Protein AF-A0AAU4ZEN4-F1 (afdb_monomer)

pLDDT: mean 83.73, std 13.72, range [26.27, 98.62]

Radius of gyration: 32.93 Å; Cα contacts (8 Å, |Δi|>4): 1695; chains: 1; bounding box: 65×85×87 Å

Secondary structure (DSSP, 8-state):
---S-SSHHHHHH-B-TTT--BSS-BTTTEEEEEE---SS-EEEEEEEEETTTSSHHHHHHHHH-TTS-EEEEEE--SS-GGGG---TTT---HHHHHHHHH-SEEEEEEEPPPSSTT---EEEESS-HHHHHHHHHHHHHTT--EEPPPGGGS---TTSGGG-STTS--EEEEE-HHHHHHTBGGG---HHHHT-GGGB-HHHHHHHHHHHHHHHTS--------EEEEEEE-SSS-EEEEEEE-SSGGGEEEEEEEEEETTEEEEEEEEESS-S-TTEEEEESS--BTS-EEEEEEEEETTS-EEEEEPPPB-B--TT--S---STTSS-SS----S-EEEEEEETTS-SEEEE-TTEEEEEEEEETTS--EEEEEEEGGGS-HHHHHHHHT--TTTEEEEEEETTEEEEEEEEEEEEE-SSEEEEEEE-GGGGGGG-B--S--EE--SS--TT---SB-HHHHHHHHHHHHHHS-TTS-TTTT--GGGEEE--TTPPPB-EESSSSS------SBHHHHHHHHHTTT-EEEEEBTEEEEE----TTSPPSEEEEGGGEESPPEEEE-TTS--SEEEEE---SS--SS--EEEEE-SSBTTB--EEEEE-S-TT--HHHHHHHHHHHHTT-SSPPEEEE--TT-EE-TTSS--TTT--TTSEEEEEE-SSSS-EEEEEEEEEEEEEEETTEEEEEEEEEE-----GGG-

Foldseek 3Di:
DDALAQADCRQQCDADPVPRDRPADDPAFKHKDWQADDDAAEAEEEAQPALQQFHSPLLRDVLQDPNGTYIYIHTDDPDDSVNVDHQQLRYPDPVLLVRQAAYLEYEYEGEDEDPDPLDWEKEKAKQPCLLSVLLCVLCVVLPHHYDHDDDSQRNHDLSRSRLNYPLSIYMYIYTYLNNSLLQFDPRDRHSVGRPDPVGGDPSSVSSSVSSSSSVVPQDPPDAPDWEWAWDADQPPAGFIKIAIADPPLQFFAKKWKWKAFPNDIDTQDIDGGSVNPGGDIDGPRCDQAATFIKIKMWTQTNSGDIHMYIYDTDHGAHPQGGLDPDVVPDDQLFAAFFPDKWKFKAFQLQPHTQATQPQWFKKKWKKFKLDKIKIKTKGFPVPADPVRNVSLVPQDFPRMKMWMDGSNHTFAMFTFHDWDDDPTMIMTMGIGLLVVLQVQWQPDFQWADACDADPLGRHFDFLQVSLLSSVQCSQAVDPPDDRNSNNQNVQEAEDCVPGDGDTTGQAPDPDPDTPGDRSSVVQSLCVLVFWMWMDTHSHIYTYGADAQVADALAEFEPVQKDDDKDKDLDPVLAAFKFKEKQADPVRRPQMDIDMWGDAPDPNHGDYDYHHHSHRPQDNVNRLSSRLLSRFCRPPRWIKMFADPNMAGDRRGSHYSSSLTFSHKYFYAYDPDPDTGGGIWTWRMWMWMARPVGIGITTITTHGRDGDPVRD

Mean predicted aligned error: 18.41 Å

Structure (mmCIF, N/CA/C/O backbone):
data_AF-A0AAU4ZEN4-F1
#
_entry.id   AF-A0AAU4ZEN4-F1
#
loop_
_atom_site.group_PDB
_atom_site.id
_atom_site.type_symbol
_atom_site.label_atom_id
_atom_site.label_alt_id
_atom_site.label_comp_id
_atom_site.label_asym_id
_atom_site.label_entity_id
_atom_site.label_seq_id
_atom_site.pdbx_PDB_ins_code
_atom_site.Cartn_x
_atom_site.Cartn_y
_atom_site.Cartn_z
_atom_site.occupancy
_atom_site.B_iso_or_equiv
_atom_site.auth_seq_id
_atom_site.auth_comp_id
_atom_site.auth_asym_id
_atom_site.auth_atom_id
_atom_site.pdbx_PDB_model_num
ATOM 1 N N . MET A 1 1 ? -1.879 39.601 27.786 1.00 56.34 1 MET A N 1
ATOM 2 C CA . MET A 1 1 ? -2.477 40.405 26.694 1.00 56.34 1 MET A CA 1
ATOM 3 C C . MET A 1 1 ? -3.342 39.440 25.904 1.00 56.34 1 MET A C 1
ATOM 5 O O . MET A 1 1 ? -2.967 38.280 25.870 1.00 56.34 1 MET A O 1
ATOM 9 N N . ALA A 1 2 ? -4.499 39.847 25.383 1.00 78.81 2 ALA A N 1
ATOM 10 C CA . ALA A 1 2 ? -5.237 38.959 24.485 1.00 78.81 2 ALA A CA 1
ATOM 11 C C . ALA A 1 2 ? -4.435 38.795 23.190 1.00 78.81 2 ALA A C 1
ATOM 13 O O . ALA A 1 2 ? -3.879 39.783 22.699 1.00 78.81 2 ALA A O 1
ATOM 14 N N . ASP A 1 3 ? -4.363 37.572 22.680 1.00 92.44 3 ASP A N 1
ATOM 15 C CA . ASP A 1 3 ? -3.672 37.294 21.427 1.00 92.44 3 ASP A CA 1
ATOM 16 C C . ASP A 1 3 ? -4.353 38.014 20.275 1.00 92.44 3 ASP A C 1
ATOM 18 O O . ASP A 1 3 ? -5.578 38.161 20.246 1.00 92.44 3 ASP A O 1
ATOM 22 N N . LYS A 1 4 ? -3.551 38.478 19.312 1.00 95.81 4 LYS A N 1
ATOM 23 C CA . LYS A 1 4 ? -4.100 39.076 18.091 1.00 95.81 4 LYS A CA 1
ATOM 24 C C . LYS A 1 4 ? -4.854 38.024 17.272 1.00 95.81 4 LYS A C 1
ATOM 26 O O . LYS A 1 4 ? -5.872 38.347 16.662 1.00 95.81 4 LYS A O 1
ATOM 31 N N . TYR A 1 5 ? -4.345 36.796 17.259 1.00 96.88 5 TYR A N 1
ATOM 32 C CA . TYR A 1 5 ? -4.881 35.692 16.479 1.00 96.88 5 TYR A CA 1
ATOM 33 C C . TYR A 1 5 ? -5.404 34.600 17.412 1.00 96.88 5 TYR A C 1
ATOM 35 O O . TYR A 1 5 ? -4.713 34.242 18.364 1.00 96.88 5 TYR A O 1
ATOM 43 N N . PRO A 1 6 ? -6.612 34.070 17.165 1.00 95.00 6 PRO A N 1
ATOM 44 C CA . PRO A 1 6 ? -7.177 33.010 17.988 1.00 95.00 6 PRO A CA 1
ATOM 45 C C . PRO A 1 6 ? -6.500 31.651 17.778 1.00 95.00 6 PRO A C 1
ATOM 47 O O . PRO A 1 6 ? -6.615 30.818 18.667 1.00 95.00 6 PRO A O 1
ATOM 50 N N . ASN A 1 7 ? -5.857 31.427 16.627 1.00 94.62 7 ASN A N 1
ATOM 51 C CA . ASN A 1 7 ? -5.215 30.175 16.221 1.00 94.62 7 ASN A CA 1
ATOM 52 C C . ASN A 1 7 ? -4.218 30.410 15.063 1.00 94.62 7 ASN A C 1
ATOM 54 O O . ASN A 1 7 ? -4.061 31.540 14.580 1.00 94.62 7 ASN A O 1
ATOM 58 N N . TRP A 1 8 ? -3.554 29.345 14.615 1.00 95.81 8 TRP A N 1
ATOM 59 C CA . TRP A 1 8 ? -2.568 29.342 13.536 1.00 95.81 8 TRP A CA 1
ATOM 60 C C . TRP A 1 8 ? -3.152 29.803 12.202 1.00 95.81 8 TRP A C 1
ATOM 62 O O . TRP A 1 8 ? -2.578 30.678 11.551 1.00 95.81 8 TRP A O 1
ATOM 72 N N . GLU A 1 9 ? -4.311 29.265 11.811 1.00 95.12 9 GLU A N 1
ATOM 73 C CA . GLU A 1 9 ? -4.969 29.599 10.544 1.00 95.12 9 GLU A CA 1
ATOM 74 C C . GLU A 1 9 ? -5.222 31.106 10.433 1.00 95.12 9 GLU A C 1
ATOM 76 O O . GLU A 1 9 ? -4.885 31.722 9.419 1.00 95.12 9 GLU A O 1
ATOM 81 N N . ALA A 1 10 ? -5.737 31.732 11.493 1.00 96.38 10 ALA A N 1
ATOM 82 C CA . ALA A 1 10 ? -5.977 33.168 11.522 1.00 96.38 10 ALA A CA 1
ATOM 83 C C . ALA A 1 10 ? -4.682 33.991 11.423 1.00 96.38 10 ALA A C 1
ATOM 85 O O . ALA A 1 10 ? -4.690 35.061 10.816 1.00 96.38 10 ALA A O 1
ATOM 86 N N . LEU A 1 11 ? -3.566 33.510 11.981 1.00 97.00 11 LEU A N 1
ATOM 87 C CA . LEU A 1 11 ? -2.268 34.181 11.876 1.00 97.00 11 LEU A CA 1
ATOM 88 C C . LEU A 1 11 ? -1.726 34.153 10.444 1.00 97.00 11 LEU A C 1
ATOM 90 O O . LEU A 1 11 ? -1.243 35.181 9.960 1.00 97.00 11 LEU A O 1
ATOM 94 N N . VAL A 1 12 ? -1.791 33.003 9.766 1.00 94.44 12 VAL A N 1
ATOM 95 C CA . VAL A 1 12 ? -1.174 32.823 8.437 1.00 94.44 12 VAL A CA 1
ATOM 96 C C . VAL A 1 12 ? -2.064 33.267 7.282 1.00 94.44 12 VAL A C 1
ATOM 98 O O . VAL A 1 12 ? -1.575 33.437 6.166 1.00 94.44 12 VAL A O 1
ATOM 101 N N . THR A 1 13 ? -3.357 33.479 7.533 1.00 93.06 13 THR A N 1
ATOM 102 C CA . THR A 1 13 ? -4.310 33.963 6.524 1.00 93.06 13 THR A CA 1
ATOM 103 C C . THR A 1 13 ? -4.667 35.444 6.666 1.00 93.06 13 THR A C 1
ATOM 105 O O . THR A 1 13 ? -5.343 35.970 5.781 1.00 93.06 13 THR A O 1
ATOM 108 N N . ASP A 1 14 ? -4.198 36.134 7.718 1.00 94.69 14 ASP A N 1
ATOM 109 C CA . ASP A 1 14 ? -4.434 37.570 7.923 1.00 94.69 14 ASP A CA 1
ATOM 110 C C . ASP A 1 14 ? -3.939 38.373 6.715 1.00 94.69 14 ASP A C 1
ATOM 112 O O . ASP A 1 14 ? -2.774 38.270 6.313 1.00 94.69 14 ASP A O 1
ATOM 116 N N . ARG A 1 15 ? -4.831 39.178 6.135 1.00 94.44 15 ARG A N 1
ATOM 117 C CA . ARG A 1 15 ? -4.554 40.009 4.962 1.00 94.44 15 ARG A CA 1
ATOM 118 C C . ARG A 1 15 ? -4.791 41.469 5.275 1.00 94.44 15 ARG A C 1
ATOM 120 O O . ARG A 1 15 ? -5.789 41.836 5.890 1.00 94.44 15 ARG A O 1
ATOM 127 N N . ASP A 1 16 ? -3.881 42.301 4.790 1.00 91.44 16 ASP A N 1
ATOM 128 C CA . ASP A 1 16 ? -4.040 43.741 4.846 1.00 91.44 16 ASP A CA 1
ATOM 129 C C . ASP A 1 16 ? -5.275 44.141 4.010 1.00 91.44 16 ASP A C 1
ATOM 131 O O . ASP A 1 16 ? -5.363 43.770 2.835 1.00 91.44 16 ASP A O 1
ATOM 135 N N . PRO A 1 17 ? -6.256 44.858 4.585 1.00 88.50 17 PRO A N 1
ATOM 136 C CA . PRO A 1 17 ? -7.511 45.158 3.900 1.00 88.50 17 PRO A CA 1
ATOM 137 C C . PRO A 1 17 ? -7.354 46.150 2.737 1.00 88.50 17 PRO A C 1
ATOM 139 O O . PRO A 1 17 ? -8.251 46.236 1.900 1.00 88.50 17 PRO A O 1
ATOM 142 N N . GLU A 1 18 ? -6.250 46.899 2.673 1.00 90.94 18 GLU A N 1
ATOM 143 C CA . GLU A 1 18 ? -5.979 47.870 1.610 1.00 90.94 18 GLU A CA 1
ATOM 144 C C . GLU A 1 18 ? -5.178 47.246 0.461 1.00 90.94 18 GLU A C 1
ATOM 146 O O . GLU A 1 18 ? -5.472 47.508 -0.706 1.00 90.94 18 GLU A O 1
ATOM 151 N N . THR A 1 19 ? -4.179 46.414 0.772 1.00 91.81 19 THR A N 1
ATOM 152 C CA . THR A 1 19 ? -3.273 45.828 -0.236 1.00 91.81 19 THR A CA 1
ATOM 153 C C . THR A 1 19 ? -3.628 44.392 -0.629 1.00 91.81 19 THR A C 1
ATOM 155 O O . THR A 1 19 ? -3.242 43.934 -1.703 1.00 91.81 19 THR A O 1
ATOM 158 N N . GLY A 1 20 ? -4.365 43.668 0.217 1.00 90.56 20 GLY A N 1
ATOM 159 C CA . GLY A 1 20 ? -4.678 42.247 0.048 1.00 90.56 20 GLY A CA 1
ATOM 160 C C . GLY A 1 20 ? -3.497 41.301 0.303 1.00 90.56 20 GLY A C 1
ATOM 161 O O . GLY A 1 20 ? -3.663 40.081 0.197 1.00 90.56 20 GLY A O 1
ATOM 162 N N . GLU A 1 21 ? -2.313 41.821 0.635 1.00 90.38 21 GLU A N 1
ATOM 163 C CA . GLU A 1 21 ? -1.129 41.021 0.955 1.00 90.38 21 GLU A CA 1
ATOM 164 C C . GLU A 1 21 ? -1.253 40.352 2.328 1.00 90.38 21 GLU A C 1
ATOM 166 O O . GLU A 1 21 ? -1.944 40.848 3.218 1.00 90.38 21 GLU A O 1
ATOM 171 N N . LEU A 1 22 ? -0.565 39.220 2.511 1.00 91.19 22 LEU A N 1
ATOM 172 C CA . LEU A 1 22 ? -0.478 38.568 3.817 1.00 91.19 22 LEU A CA 1
ATOM 173 C C . LEU A 1 22 ? 0.274 39.466 4.807 1.00 91.19 22 LEU A C 1
ATOM 175 O O . LEU A 1 22 ? 1.395 39.899 4.525 1.00 91.19 22 LEU A O 1
ATOM 179 N N . VAL A 1 23 ? -0.331 39.683 5.977 1.00 94.62 23 VAL A N 1
ATOM 180 C CA . VAL A 1 23 ? 0.228 40.479 7.083 1.00 94.62 23 VAL A CA 1
ATOM 181 C C . VAL A 1 23 ? 1.440 39.794 7.714 1.00 94.62 23 VAL A C 1
ATOM 183 O O . VAL A 1 23 ? 2.338 40.474 8.213 1.00 94.62 23 VAL A O 1
ATOM 186 N N . ASN A 1 24 ? 1.465 38.458 7.707 1.00 95.12 24 ASN A N 1
ATOM 187 C CA . ASN A 1 24 ? 2.555 37.647 8.240 1.00 95.12 24 ASN A CA 1
ATOM 188 C C . ASN A 1 24 ? 3.031 36.667 7.169 1.00 95.12 24 ASN A C 1
ATOM 190 O O . ASN A 1 24 ? 2.254 35.829 6.717 1.00 95.12 24 ASN A O 1
ATOM 194 N N . GLN A 1 25 ? 4.305 36.738 6.790 1.00 92.81 25 GLN A N 1
ATOM 195 C CA . GLN A 1 25 ? 4.885 35.862 5.768 1.00 92.81 25 GLN A CA 1
ATOM 196 C C . GLN A 1 25 ? 6.055 35.047 6.324 1.00 92.81 25 GLN A C 1
ATOM 198 O O . GLN A 1 25 ? 6.946 35.589 6.985 1.00 92.81 25 GLN A O 1
ATOM 203 N N . GLU A 1 26 ? 6.071 33.748 6.025 1.00 93.62 26 GLU A N 1
ATOM 204 C CA . GLU A 1 26 ? 7.186 32.861 6.364 1.00 93.62 26 GLU A CA 1
ATOM 205 C C . GLU A 1 26 ? 8.488 33.324 5.689 1.00 93.62 26 GLU A C 1
ATOM 207 O O . GLU A 1 26 ? 8.484 33.843 4.572 1.00 93.62 26 GLU A O 1
ATOM 212 N N . GLY A 1 27 ? 9.615 33.193 6.385 1.00 91.25 27 GLY A N 1
ATOM 213 C CA . GLY A 1 27 ? 10.934 33.645 5.937 1.00 91.25 27 GLY A CA 1
ATOM 214 C C . GLY A 1 27 ? 11.152 35.162 6.012 1.00 91.25 27 GLY A C 1
ATOM 215 O O . GLY A 1 27 ? 12.298 35.610 5.968 1.00 91.25 27 GLY A O 1
ATOM 216 N N . ARG A 1 28 ? 10.086 35.958 6.179 1.00 93.69 28 ARG A N 1
ATOM 217 C CA . ARG A 1 28 ? 10.146 37.419 6.361 1.00 93.69 28 ARG A CA 1
ATOM 218 C C . ARG A 1 28 ? 9.815 37.846 7.787 1.00 93.69 28 ARG A C 1
ATOM 220 O O . ARG A 1 28 ? 10.562 38.620 8.378 1.00 93.69 28 ARG A O 1
ATOM 227 N N . ASP A 1 29 ? 8.681 37.388 8.304 1.00 96.81 29 ASP A N 1
ATOM 228 C CA . ASP A 1 29 ? 8.122 37.812 9.590 1.00 96.81 29 ASP A CA 1
ATOM 229 C C . ASP A 1 29 ? 8.207 36.715 10.646 1.00 96.81 29 ASP A C 1
ATOM 231 O O . ASP A 1 29 ? 8.274 37.017 11.838 1.00 96.81 29 ASP A O 1
ATOM 235 N N . TRP A 1 30 ? 8.229 35.455 10.218 1.00 97.81 30 TRP A N 1
ATOM 236 C CA . TRP A 1 30 ? 8.383 34.289 11.078 1.00 97.81 30 TRP A CA 1
ATOM 237 C C . TRP A 1 30 ? 9.027 33.120 10.324 1.00 97.81 30 TRP A C 1
ATOM 239 O O . TRP A 1 30 ? 9.110 33.146 9.099 1.00 97.81 30 TRP A O 1
ATOM 249 N N . TYR A 1 31 ? 9.491 32.101 11.041 1.00 97.62 31 TYR A N 1
ATOM 250 C CA . TYR A 1 31 ? 9.842 30.795 10.475 1.00 97.62 31 TYR A CA 1
ATOM 251 C C . TYR A 1 31 ? 9.599 29.685 11.497 1.00 97.62 31 TYR A C 1
ATOM 253 O O . TYR A 1 31 ? 9.481 29.953 12.698 1.00 97.62 31 TYR A O 1
ATOM 261 N N . ILE A 1 32 ? 9.550 28.449 11.009 1.00 97.31 32 ILE A N 1
ATOM 262 C CA . ILE A 1 32 ? 9.510 27.242 11.829 1.00 97.31 32 ILE A CA 1
ATOM 263 C C . ILE A 1 32 ? 10.821 26.476 11.639 1.00 97.31 32 ILE A C 1
ATOM 265 O O . ILE A 1 32 ? 11.334 26.365 10.526 1.00 97.31 32 ILE A O 1
ATOM 269 N N . GLU A 1 33 ? 11.369 25.942 12.727 1.00 96.06 33 GLU A N 1
ATOM 270 C CA . GLU A 1 33 ? 12.442 24.949 12.673 1.00 96.06 33 GLU A CA 1
ATOM 271 C C . GLU A 1 33 ? 12.001 23.705 13.441 1.00 96.06 33 GLU A C 1
ATOM 273 O O . GLU A 1 33 ? 11.610 23.796 14.607 1.00 96.06 33 GLU A O 1
ATOM 278 N N . VAL A 1 34 ? 12.085 22.546 12.785 1.00 92.19 34 VAL A N 1
ATOM 279 C CA . VAL A 1 34 ? 11.754 21.245 13.372 1.00 92.19 34 VAL A CA 1
ATOM 280 C C . VAL A 1 34 ? 12.919 20.290 13.165 1.00 92.19 34 VAL A C 1
ATOM 282 O O . VAL A 1 34 ? 13.412 20.115 12.050 1.00 92.19 34 VAL A O 1
ATOM 285 N N . ARG A 1 35 ? 13.341 19.635 14.244 1.00 92.56 35 ARG A N 1
ATOM 286 C CA . ARG A 1 35 ? 14.227 18.473 14.213 1.00 92.56 35 ARG A CA 1
ATOM 287 C C . ARG A 1 35 ? 13.442 17.291 14.779 1.00 92.56 35 ARG A C 1
ATOM 289 O O . ARG A 1 35 ? 13.172 17.304 15.979 1.00 92.56 35 ARG A O 1
ATOM 296 N N . PRO A 1 36 ? 13.030 16.312 13.956 1.00 77.06 36 PRO A N 1
ATOM 297 C CA . PRO A 1 36 ? 12.246 15.176 14.431 1.00 77.06 36 PRO A CA 1
ATOM 298 C C . PRO A 1 36 ? 13.100 14.221 15.275 1.00 77.06 36 PRO A C 1
ATOM 300 O O . PRO A 1 36 ? 14.324 14.186 15.140 1.00 77.06 36 PRO A O 1
ATOM 303 N N . GLY A 1 37 ? 12.448 13.436 16.136 1.00 68.75 37 GLY A N 1
ATOM 304 C CA . GLY A 1 37 ? 13.075 12.336 16.871 1.00 68.75 37 GLY A CA 1
ATOM 305 C C . GLY A 1 37 ? 12.718 10.958 16.327 1.00 68.75 37 GLY A C 1
ATOM 306 O O . GLY A 1 37 ? 11.868 10.819 15.451 1.00 68.75 37 GLY A O 1
ATOM 307 N N . SER A 1 38 ? 13.388 9.932 16.851 1.00 55.59 38 SER A N 1
ATOM 308 C CA . SER A 1 38 ? 13.123 8.520 16.556 1.00 55.59 38 SER A CA 1
ATOM 309 C C . SER A 1 38 ? 13.048 7.720 17.854 1.00 55.59 38 SER A C 1
ATOM 311 O O . SER A 1 38 ? 13.877 7.943 18.738 1.00 55.59 38 SER A O 1
ATOM 313 N N . GLY A 1 39 ? 12.124 6.761 17.943 1.00 65.25 39 GLY A N 1
ATOM 314 C CA . GLY A 1 39 ? 11.889 5.985 19.166 1.00 65.25 39 GLY A CA 1
ATOM 315 C C . GLY A 1 39 ? 11.256 6.826 20.279 1.00 65.25 39 GLY A C 1
ATOM 316 O O . GLY A 1 39 ? 10.626 7.841 20.000 1.00 65.25 39 GLY A O 1
ATOM 317 N N . SER A 1 40 ? 11.433 6.419 21.537 1.00 71.25 40 SER A N 1
ATOM 318 C CA . SER A 1 40 ? 11.061 7.251 22.688 1.00 71.25 40 SER A CA 1
ATOM 319 C C . SER A 1 40 ? 12.092 8.366 22.875 1.00 71.25 40 SER A C 1
ATOM 321 O O . SER A 1 40 ? 13.292 8.104 23.004 1.00 71.25 40 SER A O 1
ATOM 323 N N . TYR A 1 41 ? 11.639 9.620 22.852 1.00 79.38 41 TYR A N 1
ATOM 324 C CA . TYR A 1 41 ? 12.508 10.781 23.004 1.00 79.38 41 TYR A CA 1
ATOM 325 C C . TYR A 1 41 ? 11.844 11.921 23.776 1.00 79.38 41 TYR A C 1
ATOM 327 O O . TYR A 1 41 ? 10.627 12.107 23.758 1.00 79.38 41 TYR A O 1
ATOM 335 N N . ILE A 1 42 ? 12.691 12.736 24.403 1.00 90.56 42 ILE A N 1
ATOM 336 C CA . ILE A 1 42 ? 12.316 14.015 25.004 1.00 90.56 42 ILE A CA 1
ATOM 337 C C . ILE A 1 42 ? 12.596 15.111 23.983 1.00 90.56 42 ILE A C 1
ATOM 339 O O . ILE A 1 42 ? 13.671 15.135 23.379 1.00 90.56 42 ILE A O 1
ATOM 343 N N . THR A 1 43 ? 11.654 16.032 23.795 1.00 95.81 43 THR A N 1
ATOM 344 C CA . THR A 1 43 ? 11.864 17.194 22.929 1.00 95.81 43 THR A CA 1
ATOM 345 C C . THR A 1 43 ? 11.764 18.515 23.677 1.00 95.81 43 THR A C 1
ATOM 347 O O . THR A 1 43 ? 11.000 18.668 24.630 1.00 95.81 43 THR A O 1
ATOM 350 N N . HIS A 1 44 ? 12.546 19.490 23.216 1.00 98.25 44 HIS A N 1
ATOM 351 C CA . HIS A 1 44 ? 12.459 20.871 23.662 1.00 98.25 44 HIS A CA 1
ATOM 352 C C . HIS A 1 44 ? 11.673 21.697 22.644 1.00 98.25 44 HIS A C 1
ATOM 354 O O . HIS A 1 44 ? 12.019 21.716 21.461 1.00 98.25 44 HIS A O 1
ATOM 360 N N . MET A 1 45 ? 10.643 22.404 23.109 1.00 98.31 45 MET A N 1
ATOM 361 C CA . MET A 1 45 ? 9.785 23.235 22.261 1.00 98.31 45 MET A CA 1
ATOM 362 C C . MET A 1 45 ? 9.853 24.701 22.678 1.00 98.31 45 MET A C 1
ATOM 364 O O . MET A 1 45 ? 9.795 25.020 23.858 1.00 98.31 45 MET A O 1
ATOM 368 N N . ALA A 1 46 ? 9.945 25.607 21.711 1.00 98.31 46 ALA A N 1
ATOM 369 C CA . ALA A 1 46 ? 9.817 27.043 21.929 1.00 98.31 46 ALA A CA 1
ATOM 370 C C . ALA A 1 46 ? 8.812 27.612 20.927 1.00 98.31 46 ALA A C 1
ATOM 372 O O . ALA A 1 46 ? 9.195 28.105 19.861 1.00 98.31 46 ALA A O 1
ATOM 373 N N . ILE A 1 47 ? 7.521 27.534 21.261 1.00 98.38 47 ILE A N 1
ATOM 374 C CA . ILE A 1 47 ? 6.452 28.052 20.394 1.00 98.38 47 ILE A CA 1
ATOM 375 C C . ILE A 1 47 ? 6.463 29.584 20.305 1.00 98.38 47 ILE A C 1
ATOM 377 O O . ILE A 1 47 ? 5.878 30.137 19.392 1.00 98.38 47 ILE A O 1
ATOM 381 N N . HIS A 1 48 ? 7.163 30.281 21.206 1.00 98.19 48 HIS A N 1
ATOM 382 C CA . HIS A 1 48 ? 7.330 31.740 21.192 1.00 98.19 48 HIS A CA 1
ATOM 383 C C . HIS A 1 48 ? 8.798 32.148 20.981 1.00 98.19 48 HIS A C 1
ATOM 385 O O . HIS A 1 48 ? 9.384 32.948 21.720 1.00 98.19 48 HIS A O 1
ATOM 391 N N . GLY A 1 49 ? 9.421 31.565 19.960 1.00 97.88 49 GLY A N 1
ATOM 392 C CA . GLY A 1 49 ? 10.806 31.797 19.575 1.00 97.88 49 GLY A CA 1
ATOM 393 C C . GLY A 1 49 ? 11.081 33.162 18.933 1.00 97.88 49 GLY A C 1
ATOM 394 O O . GLY A 1 49 ? 10.202 34.014 18.761 1.00 97.88 49 GLY A O 1
ATOM 395 N N . GLY A 1 50 ? 12.340 33.383 18.546 1.00 97.19 50 GLY A N 1
ATOM 396 C CA . GLY A 1 50 ? 12.789 34.652 17.979 1.00 97.19 50 GLY A CA 1
ATOM 397 C C . GLY A 1 50 ? 12.513 35.837 18.910 1.00 97.19 50 GLY A C 1
ATOM 398 O O . GLY A 1 50 ? 12.855 35.820 20.092 1.00 97.19 50 GLY A O 1
ATOM 399 N N . GLY A 1 51 ? 11.897 36.886 18.370 1.00 96.88 51 GLY A N 1
ATOM 400 C CA . GLY A 1 51 ? 11.555 38.109 19.089 1.00 96.88 51 GLY A CA 1
ATOM 401 C C . GLY A 1 51 ? 10.225 38.086 19.847 1.00 96.88 51 GLY A C 1
ATOM 402 O O . GLY A 1 51 ? 9.887 39.126 20.411 1.00 96.88 51 GLY A O 1
ATOM 403 N N . ILE A 1 52 ? 9.459 36.982 19.832 1.00 97.81 52 ILE A N 1
ATOM 404 C CA . ILE A 1 52 ? 8.134 36.906 20.483 1.00 97.81 52 ILE A CA 1
ATOM 405 C C . ILE A 1 52 ? 8.316 37.005 22.003 1.00 97.81 52 ILE A C 1
ATOM 407 O O . ILE A 1 52 ? 7.881 37.981 22.614 1.00 97.81 52 ILE A O 1
ATOM 411 N N . GLU A 1 53 ? 9.064 36.063 22.587 1.00 97.56 53 GLU A N 1
ATOM 412 C CA . GLU A 1 53 ? 9.374 36.026 24.025 1.00 97.56 53 GLU A CA 1
ATOM 413 C C . GLU A 1 53 ? 10.876 35.971 24.343 1.00 97.56 53 GLU A C 1
ATOM 415 O O . GLU A 1 53 ? 11.238 35.774 25.500 1.00 97.56 53 GLU A O 1
ATOM 420 N N . ALA A 1 54 ? 11.743 36.169 23.340 1.00 96.50 54 ALA A N 1
ATOM 421 C CA . ALA A 1 54 ? 13.217 36.188 23.379 1.00 96.50 54 ALA A CA 1
ATOM 422 C C . ALA A 1 54 ? 13.877 35.941 24.764 1.00 96.50 54 ALA A C 1
ATOM 424 O O . ALA A 1 54 ? 13.760 36.809 25.638 1.00 96.50 54 ALA A O 1
ATOM 425 N N . PRO A 1 55 ? 14.631 34.843 24.997 1.00 97.19 55 PRO A N 1
ATOM 426 C CA . PRO A 1 55 ? 15.254 33.945 24.017 1.00 97.19 55 PRO A CA 1
ATOM 427 C C . PRO A 1 55 ? 14.802 32.459 24.058 1.00 97.19 55 PRO A C 1
ATOM 429 O O . PRO A 1 55 ? 15.680 31.605 23.892 1.00 97.19 55 PRO A O 1
ATOM 432 N N . PRO A 1 56 ? 13.529 32.076 24.321 1.00 97.81 56 PRO A N 1
ATOM 433 C CA . PRO A 1 56 ? 13.169 30.661 24.488 1.00 97.81 56 PRO A CA 1
ATOM 434 C C . PRO A 1 56 ? 13.719 29.734 23.402 1.00 97.81 56 PRO A C 1
ATOM 436 O O . PRO A 1 56 ? 14.226 28.660 23.710 1.00 97.81 56 PRO A O 1
ATOM 439 N N . GLN A 1 57 ? 13.740 30.206 22.152 1.00 97.94 57 GLN A N 1
ATOM 440 C CA . GLN A 1 57 ? 14.353 29.508 21.027 1.00 97.94 57 GLN A CA 1
ATOM 441 C C . GLN A 1 57 ? 15.802 29.072 21.297 1.00 97.94 57 GLN A C 1
ATOM 443 O O . GLN A 1 57 ? 16.127 27.904 21.102 1.00 97.94 57 GLN A O 1
ATOM 448 N N . GLN A 1 58 ? 16.676 29.991 21.724 1.00 98.06 58 GLN A N 1
ATOM 449 C CA . GLN A 1 58 ? 18.104 29.715 21.911 1.00 98.06 58 GLN A CA 1
ATOM 450 C C . GLN A 1 58 ? 18.353 28.762 23.078 1.00 98.06 58 GLN A C 1
ATOM 452 O O . GLN A 1 58 ? 19.275 27.953 23.005 1.00 98.06 58 GLN A O 1
ATOM 457 N N . LEU A 1 59 ? 17.558 28.871 24.145 1.00 98.44 59 LEU A N 1
ATOM 458 C CA . LEU A 1 59 ? 17.645 27.981 25.303 1.00 98.44 59 LEU A CA 1
ATOM 459 C C . LEU A 1 59 ? 17.178 26.573 24.934 1.00 98.44 59 LEU A C 1
ATOM 461 O O . LEU A 1 59 ? 17.895 25.615 25.195 1.00 98.44 59 LEU A O 1
ATOM 465 N N . ALA A 1 60 ? 16.032 26.462 24.261 1.00 98.12 60 ALA A N 1
ATOM 466 C CA . ALA A 1 60 ? 15.470 25.196 23.811 1.00 98.12 60 ALA A CA 1
ATOM 467 C C . ALA A 1 60 ? 16.384 24.476 22.804 1.00 98.12 60 ALA A C 1
ATOM 469 O O . ALA A 1 60 ? 16.640 23.281 22.947 1.00 98.12 60 ALA A O 1
ATOM 470 N N . ASP A 1 61 ? 16.932 25.209 21.830 1.00 97.56 61 ASP A N 1
ATOM 471 C CA . ASP A 1 61 ? 17.858 24.673 20.826 1.00 97.56 61 ASP A CA 1
ATOM 472 C C . ASP A 1 61 ? 19.155 24.193 21.483 1.00 97.56 61 ASP A C 1
ATOM 474 O O . ASP A 1 61 ? 19.600 23.058 21.286 1.00 97.56 61 ASP A O 1
ATOM 478 N N . TYR A 1 62 ? 19.732 25.044 22.341 1.00 97.44 62 TYR A N 1
ATOM 479 C CA . TYR A 1 62 ? 20.951 24.693 23.050 1.00 97.44 62 TYR A CA 1
ATOM 480 C C . TYR A 1 62 ? 20.731 23.531 2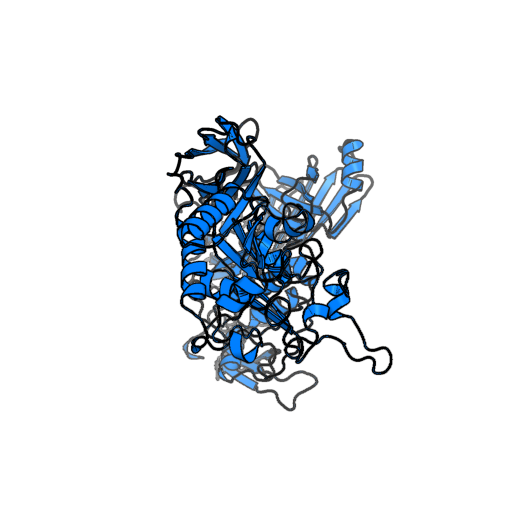4.013 1.00 97.44 62 TYR A C 1
ATOM 482 O O . TYR A 1 62 ? 21.642 22.723 24.121 1.00 97.44 62 TYR A O 1
ATOM 490 N N . ALA A 1 63 ? 19.566 23.412 24.662 1.00 96.62 63 ALA A N 1
ATOM 491 C CA . ALA A 1 63 ? 19.222 22.308 25.558 1.00 96.62 63 ALA A CA 1
ATOM 492 C C . ALA A 1 63 ? 19.085 20.978 24.812 1.00 96.62 63 ALA A C 1
ATOM 494 O O . ALA A 1 63 ? 19.698 19.993 25.230 1.00 96.62 63 ALA A O 1
ATOM 495 N N . ALA A 1 64 ? 18.394 20.971 23.668 1.00 94.62 64 ALA A N 1
ATOM 496 C CA . ALA A 1 64 ? 18.295 19.794 22.809 1.00 94.62 64 ALA A CA 1
ATOM 497 C C . ALA A 1 64 ? 19.686 19.328 22.349 1.00 94.62 64 ALA A C 1
ATOM 499 O O . ALA A 1 64 ? 20.030 18.152 22.461 1.00 94.62 64 ALA A O 1
ATOM 500 N N . GLY A 1 65 ? 20.525 20.265 21.907 1.00 89.25 65 GLY A N 1
ATOM 501 C CA . GLY A 1 65 ? 21.824 19.962 21.318 1.00 89.25 65 GLY A CA 1
ATOM 502 C C . GLY A 1 65 ? 21.734 19.537 19.843 1.00 89.25 65 GLY A C 1
ATOM 503 O O . GLY A 1 65 ? 20.639 19.347 19.301 1.00 89.25 65 GLY A O 1
ATOM 504 N N . PRO A 1 66 ? 22.887 19.425 19.157 1.00 80.19 66 PRO A N 1
ATOM 505 C CA . PRO A 1 66 ? 22.924 19.176 17.720 1.00 80.19 66 PRO A CA 1
ATOM 506 C C . PRO A 1 66 ? 22.313 17.821 17.350 1.00 80.19 66 PRO A C 1
ATOM 508 O O . PRO A 1 66 ? 22.730 16.792 17.872 1.00 80.19 66 PRO A O 1
ATOM 511 N N . GLY A 1 67 ? 21.362 17.822 16.414 1.00 73.88 67 GLY A N 1
ATOM 512 C CA . GLY A 1 67 ? 20.720 16.599 15.914 1.00 73.88 67 GLY A CA 1
ATOM 513 C C . GLY A 1 67 ? 19.658 15.994 16.837 1.00 73.88 67 GLY A C 1
ATOM 514 O O . GLY A 1 67 ? 19.047 15.001 16.457 1.00 73.88 67 GLY A O 1
ATOM 515 N N . SER A 1 68 ? 19.407 16.588 18.006 1.00 82.88 68 SER A N 1
ATOM 516 C CA . SER A 1 68 ? 18.365 16.135 18.931 1.00 82.88 68 SER A CA 1
ATOM 517 C C . SER A 1 68 ? 16.993 16.745 18.611 1.00 82.88 68 SER A C 1
ATOM 519 O O . SER A 1 68 ? 16.935 17.840 18.026 1.00 82.88 68 SER A O 1
ATOM 521 N N . PRO A 1 69 ? 15.894 16.099 19.055 1.00 89.12 69 PRO A N 1
ATOM 522 C CA . PRO A 1 69 ? 14.537 16.529 18.742 1.00 89.12 69 PRO A CA 1
ATOM 523 C C . PRO A 1 69 ? 14.207 17.918 19.288 1.00 89.12 69 PRO A C 1
ATOM 525 O O . PRO A 1 69 ? 14.346 18.182 20.486 1.00 89.12 69 PRO A O 1
ATOM 528 N N . TYR A 1 70 ? 13.715 18.802 18.429 1.00 96.50 70 TYR A N 1
ATOM 529 C CA . TYR A 1 70 ? 13.531 20.220 18.735 1.00 96.50 70 TYR A CA 1
ATOM 530 C C . TYR A 1 70 ? 12.437 20.840 17.869 1.00 96.50 70 TYR A C 1
ATOM 532 O O . TYR A 1 70 ? 12.302 20.478 16.703 1.00 96.50 70 TYR A O 1
ATOM 540 N N . TYR A 1 71 ? 11.706 21.807 18.420 1.00 98.31 71 TYR A N 1
ATOM 541 C CA . TYR A 1 71 ? 10.752 22.615 17.666 1.00 98.31 71 TYR A CA 1
ATOM 542 C C . TYR A 1 71 ? 10.819 24.086 18.083 1.00 98.31 71 TYR A C 1
ATOM 544 O O . TYR A 1 71 ? 10.869 24.405 19.276 1.00 98.31 71 TYR A O 1
ATOM 552 N N . THR A 1 72 ? 10.716 25.001 17.120 1.00 98.50 72 THR A N 1
ATOM 553 C CA . THR A 1 72 ? 10.414 26.408 17.404 1.00 98.50 72 THR A CA 1
ATOM 554 C C . THR A 1 72 ? 9.538 27.046 16.334 1.00 98.50 72 THR A C 1
ATOM 556 O O . THR A 1 72 ? 9.720 26.803 15.144 1.00 98.50 72 THR A O 1
ATOM 559 N N . PHE A 1 73 ? 8.640 27.928 16.775 1.00 98.62 73 PHE A N 1
ATOM 560 C CA . PHE A 1 73 ? 8.036 28.964 15.942 1.00 98.62 73 PHE A CA 1
ATOM 561 C C . PHE A 1 73 ? 8.662 30.299 16.335 1.00 98.62 73 PHE A C 1
ATOM 563 O O . PHE A 1 73 ? 8.544 30.724 17.485 1.00 98.62 73 PHE A O 1
ATOM 570 N N . ALA A 1 74 ? 9.371 30.945 15.412 1.00 98.31 74 ALA A N 1
ATOM 571 C CA . ALA A 1 74 ? 10.182 32.116 15.712 1.00 98.31 74 ALA A CA 1
ATOM 572 C C . ALA A 1 74 ? 9.708 33.358 14.959 1.00 98.31 74 ALA A C 1
ATOM 574 O O . ALA A 1 74 ? 9.751 33.403 13.733 1.00 98.31 74 ALA A O 1
ATOM 575 N N . GLY A 1 75 ? 9.332 34.407 15.697 1.00 98.00 75 GLY A N 1
ATOM 576 C CA . GLY A 1 75 ? 9.033 35.720 15.121 1.00 98.00 75 GLY A CA 1
ATOM 577 C C . GLY A 1 75 ? 10.309 36.501 14.800 1.00 98.00 75 GLY A C 1
ATOM 578 O O . GLY A 1 75 ? 11.147 36.715 15.679 1.00 98.00 75 GLY A O 1
ATOM 579 N N . ILE A 1 76 ? 10.455 36.955 13.557 1.00 97.19 76 ILE A N 1
ATOM 580 C CA . ILE A 1 76 ? 11.625 37.690 13.047 1.00 97.19 76 ILE A CA 1
ATOM 581 C C . ILE A 1 76 ? 11.291 39.085 12.506 1.00 97.19 76 ILE A C 1
ATOM 583 O O . ILE A 1 76 ? 12.117 39.711 11.839 1.00 97.19 76 ILE A O 1
ATOM 587 N N . LYS A 1 77 ? 10.117 39.627 12.847 1.00 95.81 77 LYS A N 1
ATOM 588 C CA . LYS A 1 77 ? 9.763 41.010 12.515 1.00 95.81 77 LYS A CA 1
ATOM 589 C C . LYS A 1 77 ? 10.781 41.984 13.105 1.00 95.81 77 LYS A C 1
ATOM 591 O O . LYS A 1 77 ? 11.285 41.796 14.216 1.00 95.81 77 LYS A O 1
ATOM 596 N N . SER A 1 78 ? 11.007 43.096 12.409 1.00 91.50 78 SER A N 1
ATOM 597 C CA . SER A 1 78 ? 11.858 44.192 12.899 1.00 91.50 78 SER A CA 1
ATOM 598 C C . SER A 1 78 ? 11.327 44.835 14.188 1.00 91.50 78 SER A C 1
ATOM 600 O O . SER A 1 78 ? 12.094 45.399 14.967 1.00 91.50 78 SER A O 1
ATOM 602 N N . SER A 1 79 ? 10.016 44.747 14.426 1.00 91.88 79 SER A N 1
ATOM 603 C CA . SER A 1 79 ? 9.334 45.198 15.639 1.00 91.88 79 SER A CA 1
ATOM 604 C C . SER A 1 79 ? 7.996 44.465 15.807 1.00 91.88 79 SER A C 1
ATOM 606 O O . SER A 1 79 ? 7.508 43.830 14.876 1.00 91.88 79 SER A O 1
ATOM 608 N N . ASN A 1 80 ? 7.392 44.555 16.996 1.00 93.62 80 ASN A N 1
ATOM 609 C CA . ASN A 1 80 ? 6.059 44.010 17.285 1.00 93.62 80 ASN A CA 1
ATOM 610 C C . ASN A 1 80 ? 5.896 42.488 17.055 1.00 93.62 80 ASN A C 1
ATOM 612 O O . ASN A 1 80 ? 4.839 42.021 16.627 1.00 93.62 80 ASN A O 1
ATOM 616 N N . ASN A 1 81 ? 6.919 41.691 17.378 1.00 96.50 81 ASN A N 1
ATOM 617 C CA . ASN A 1 81 ? 6.822 40.223 17.339 1.00 96.50 81 ASN A CA 1
ATOM 618 C C . ASN A 1 81 ? 5.768 39.659 18.306 1.00 96.50 81 ASN A C 1
ATOM 620 O O . ASN A 1 81 ? 5.226 38.597 18.039 1.00 96.50 81 ASN A O 1
ATOM 624 N N . ALA A 1 82 ? 5.398 40.395 19.361 1.00 94.88 82 ALA A N 1
ATOM 625 C CA . ALA A 1 82 ? 4.288 40.027 20.244 1.00 94.88 82 ALA A CA 1
ATOM 626 C C . ALA A 1 82 ? 2.947 39.864 19.497 1.00 94.88 82 ALA A C 1
ATOM 628 O O . ALA A 1 82 ? 2.071 39.156 19.975 1.00 94.88 82 ALA A O 1
ATOM 629 N N . SER A 1 83 ? 2.788 40.468 18.309 1.00 96.38 83 SER A N 1
ATOM 630 C CA . SER A 1 83 ? 1.608 40.244 17.458 1.00 96.38 83 SER A CA 1
ATOM 631 C C . SER A 1 83 ? 1.487 38.820 16.908 1.00 96.38 83 SER A C 1
ATOM 633 O O . SER A 1 83 ? 0.406 38.456 16.464 1.00 96.38 83 SER A O 1
ATOM 635 N N . LEU A 1 84 ? 2.575 38.042 16.918 1.00 97.75 84 LEU A N 1
ATOM 636 C CA . LEU A 1 84 ? 2.613 36.650 16.465 1.00 97.75 84 LEU A CA 1
ATOM 637 C C . LEU A 1 84 ? 2.345 35.650 17.600 1.00 97.75 84 LEU A C 1
ATOM 639 O O . LEU A 1 84 ? 2.308 34.454 17.348 1.00 97.75 84 LEU A O 1
ATOM 643 N N . HIS A 1 85 ? 2.201 36.117 18.842 1.00 98.12 85 HIS A N 1
ATOM 644 C CA . HIS A 1 85 ? 1.929 35.242 19.978 1.00 98.12 85 HIS A CA 1
ATOM 645 C C . HIS A 1 85 ? 0.530 34.616 19.842 1.00 98.12 85 HIS A C 1
ATOM 647 O O . HIS A 1 85 ? -0.456 35.333 19.651 1.00 98.12 85 HIS A O 1
ATOM 653 N N . ILE A 1 86 ? 0.473 33.289 19.959 1.00 97.94 86 ILE A N 1
ATOM 654 C CA . ILE A 1 86 ? -0.744 32.484 20.092 1.00 97.94 86 ILE A CA 1
ATOM 655 C C . ILE A 1 86 ? -0.538 31.640 21.345 1.00 97.94 86 ILE A C 1
ATOM 657 O O . ILE A 1 86 ? 0.407 30.862 21.408 1.00 97.94 86 ILE A O 1
ATOM 661 N N . THR A 1 87 ? -1.405 31.793 22.339 1.00 96.31 87 THR A N 1
ATOM 662 C CA . THR A 1 87 ? -1.310 31.097 23.620 1.00 96.31 87 THR A CA 1
ATOM 663 C C . THR A 1 87 ? -1.186 29.588 23.436 1.00 96.31 87 THR A C 1
ATOM 665 O O . THR A 1 87 ? -1.792 29.009 22.536 1.00 96.31 87 THR A O 1
ATOM 668 N N . SER A 1 88 ? -0.426 28.934 24.315 1.00 96.50 88 SER A N 1
ATOM 669 C CA . SER A 1 88 ? -0.088 27.514 24.201 1.00 96.50 88 SER A CA 1
ATOM 670 C C . SER A 1 88 ? -1.298 26.580 24.093 1.00 96.50 88 SER A C 1
ATOM 672 O O . SER A 1 88 ? -1.163 25.513 23.505 1.00 96.50 88 SER A O 1
ATOM 674 N N . THR A 1 89 ? -2.463 26.955 24.640 1.00 96.06 89 THR A N 1
ATOM 675 C CA . THR A 1 89 ? -3.720 26.180 24.531 1.00 96.06 89 THR A CA 1
ATOM 676 C C . THR A 1 89 ? -4.372 26.269 23.155 1.00 96.06 89 THR A C 1
ATOM 678 O O . THR A 1 89 ? -5.142 25.397 22.775 1.00 96.06 89 THR A O 1
ATOM 681 N N . ASN A 1 90 ? -4.063 27.321 22.398 1.00 96.50 90 ASN A N 1
ATOM 682 C CA . ASN A 1 90 ? -4.616 27.577 21.073 1.00 96.50 90 ASN A CA 1
ATOM 683 C C . ASN A 1 90 ? -3.563 27.422 19.966 1.00 96.50 90 ASN A C 1
ATOM 685 O O . ASN A 1 90 ? -3.844 27.709 18.804 1.00 96.50 90 ASN A O 1
ATOM 689 N N . PHE A 1 91 ? -2.337 27.027 20.319 1.00 97.50 91 PHE A N 1
ATOM 690 C CA . PHE A 1 91 ? -1.249 26.861 19.369 1.00 97.50 91 PHE A CA 1
ATOM 691 C C . PHE A 1 91 ? -1.432 25.546 18.601 1.00 97.50 91 PHE A C 1
ATOM 693 O O . PHE A 1 91 ? -1.074 24.470 19.077 1.00 97.50 91 PHE A O 1
ATOM 700 N N . ASP A 1 92 ? -2.010 25.644 17.407 1.00 95.25 92 ASP A N 1
ATOM 701 C CA . ASP A 1 92 ? -2.424 24.527 16.552 1.00 95.25 92 ASP A CA 1
ATOM 702 C C . ASP A 1 92 ? -1.665 24.480 15.215 1.00 95.25 92 ASP A C 1
ATOM 704 O O . ASP A 1 92 ? -2.170 23.965 14.216 1.00 95.25 92 ASP A O 1
ATOM 708 N N . GLU A 1 93 ? -0.428 24.988 15.187 1.00 97.06 93 GLU A N 1
ATOM 709 C CA . GLU A 1 93 ? 0.441 24.856 14.015 1.00 97.06 93 GLU A CA 1
ATOM 710 C C . GLU A 1 93 ? 0.668 23.362 13.685 1.00 97.06 93 GLU A C 1
ATOM 712 O O . GLU A 1 93 ? 1.077 22.598 14.567 1.00 97.06 93 GLU A O 1
ATOM 717 N N . PRO A 1 94 ? 0.413 22.912 12.439 1.00 88.81 94 PRO A N 1
ATOM 718 C CA . PRO A 1 94 ? 0.397 21.488 12.107 1.00 88.81 94 PRO A CA 1
ATOM 719 C C . PRO A 1 94 ? 1.682 20.715 12.436 1.00 88.81 94 PRO A C 1
ATOM 721 O O . PRO A 1 94 ? 1.600 19.585 12.920 1.00 88.81 94 PRO A O 1
ATOM 724 N N . GLN A 1 95 ? 2.868 21.284 12.198 1.00 87.00 95 GLN A N 1
ATOM 725 C CA . GLN A 1 95 ? 4.133 20.601 12.486 1.00 87.00 95 GLN A CA 1
ATOM 726 C C . GLN A 1 95 ? 4.400 20.496 13.991 1.00 87.00 95 GLN A C 1
ATOM 728 O O . GLN A 1 95 ? 4.901 19.469 14.441 1.00 87.00 95 GLN A O 1
ATOM 733 N N . ALA A 1 96 ? 4.017 21.499 14.780 1.00 90.44 96 ALA A N 1
ATOM 734 C CA . ALA A 1 96 ? 4.081 21.488 16.233 1.00 90.44 96 ALA A CA 1
ATOM 735 C C . ALA A 1 96 ? 3.182 20.401 16.814 1.00 90.44 96 ALA A C 1
ATOM 737 O O . ALA A 1 96 ? 3.606 19.694 17.722 1.00 90.44 96 ALA A O 1
ATOM 738 N N . LEU A 1 97 ? 1.969 20.245 16.271 1.00 86.50 97 LEU A N 1
ATOM 739 C CA . LEU A 1 97 ? 1.031 19.203 16.685 1.00 86.50 97 LEU A CA 1
ATOM 740 C C . LEU A 1 97 ? 1.590 17.807 16.412 1.00 86.50 97 LEU A C 1
ATOM 742 O O . LEU A 1 97 ? 1.602 16.970 17.313 1.00 86.50 97 LEU A O 1
ATOM 746 N N . VAL A 1 98 ? 2.098 17.573 15.197 1.00 76.56 98 VAL A N 1
ATOM 747 C CA . VAL A 1 98 ? 2.735 16.300 14.830 1.00 76.56 98 VAL A CA 1
ATOM 748 C C . VAL A 1 98 ? 3.935 16.029 15.737 1.00 76.56 98 VAL A C 1
ATOM 750 O O . VAL A 1 98 ? 4.028 14.959 16.335 1.00 76.56 98 VAL A O 1
ATOM 753 N N . HIS A 1 99 ? 4.817 17.015 15.900 1.00 85.44 99 HIS A N 1
ATOM 754 C CA . HIS A 1 99 ? 6.040 16.890 16.689 1.00 85.44 99 HIS A CA 1
ATOM 755 C C . HIS A 1 99 ? 5.770 16.652 18.179 1.00 85.44 99 HIS A C 1
ATOM 757 O O . HIS A 1 99 ? 6.415 15.796 18.785 1.00 85.44 99 HIS A O 1
ATOM 763 N N . ALA A 1 100 ? 4.799 17.368 18.756 1.00 88.62 100 ALA A N 1
ATOM 764 C CA . ALA A 1 100 ? 4.363 17.182 20.136 1.00 88.62 100 ALA A CA 1
ATOM 765 C C . ALA A 1 100 ? 3.764 15.784 20.335 1.00 88.62 100 ALA A C 1
ATOM 767 O O . ALA A 1 100 ? 4.201 15.069 21.232 1.00 88.62 100 ALA A O 1
ATOM 768 N N . SER A 1 101 ? 2.848 15.361 19.454 1.00 80.94 101 SER A N 1
ATOM 769 C CA . SER A 1 101 ? 2.162 14.063 19.562 1.00 80.94 101 SER A CA 1
ATOM 770 C C . SER A 1 101 ? 3.080 12.845 19.436 1.00 80.94 101 SER A C 1
ATOM 772 O O . SER A 1 101 ? 2.734 11.770 19.917 1.00 80.94 101 SER A O 1
ATOM 774 N N . ALA A 1 102 ? 4.255 13.009 18.822 1.00 74.31 102 ALA A N 1
ATOM 775 C CA . ALA A 1 102 ? 5.244 11.948 18.655 1.00 74.31 102 ALA A CA 1
ATOM 776 C C . ALA A 1 102 ? 6.276 11.865 19.799 1.00 74.31 102 ALA A C 1
ATOM 778 O O . ALA A 1 102 ? 6.995 10.874 19.894 1.00 74.31 102 ALA A O 1
ATOM 779 N N . ALA A 1 103 ? 6.383 12.887 20.656 1.00 79.56 103 ALA A N 1
ATOM 780 C CA . ALA A 1 103 ? 7.365 12.920 21.740 1.00 79.56 103 ALA A CA 1
ATOM 781 C C . ALA A 1 103 ? 6.855 12.210 23.006 1.00 79.56 103 ALA A C 1
ATOM 783 O O . ALA A 1 103 ? 5.692 12.368 23.379 1.00 79.56 103 ALA A O 1
ATOM 784 N N . ASP A 1 104 ? 7.735 11.504 23.727 1.00 83.94 104 ASP A N 1
ATOM 785 C CA . ASP A 1 104 ? 7.401 10.917 25.037 1.00 83.94 104 ASP A CA 1
ATOM 786 C C . ASP A 1 104 ? 7.197 12.020 26.084 1.00 83.94 104 ASP A C 1
ATOM 788 O O . ASP A 1 104 ? 6.160 12.106 26.745 1.00 83.94 104 ASP A O 1
ATOM 792 N N . ARG A 1 105 ? 8.161 12.942 26.180 1.00 92.88 105 ARG A N 1
ATOM 793 C CA . ARG A 1 105 ? 8.092 14.109 27.072 1.00 92.88 105 ARG A CA 1
ATOM 794 C C . ARG A 1 105 ? 8.440 15.385 26.325 1.00 92.88 105 ARG A C 1
ATOM 796 O O . ARG A 1 105 ? 9.296 15.401 25.439 1.00 92.88 105 ARG A O 1
ATOM 803 N N . ILE A 1 106 ? 7.803 16.475 26.734 1.00 97.62 106 ILE A N 1
ATOM 804 C CA . ILE A 1 106 ? 8.034 17.812 26.189 1.00 97.62 106 ILE A CA 1
ATOM 805 C C . ILE A 1 106 ? 8.518 18.722 27.314 1.00 97.62 106 ILE A C 1
ATOM 807 O O . ILE A 1 106 ? 7.904 18.787 28.377 1.00 97.62 106 ILE A O 1
ATOM 811 N N . VAL A 1 107 ? 9.594 19.462 27.056 1.00 98.38 107 VAL A N 1
ATOM 812 C CA . VAL A 1 107 ? 9.994 20.627 27.852 1.00 98.38 107 VAL A CA 1
ATOM 813 C C . VAL A 1 107 ? 9.753 21.871 27.001 1.00 98.38 107 VAL A C 1
ATOM 815 O O . VAL A 1 107 ? 10.507 22.142 26.063 1.00 98.38 107 VAL A O 1
ATOM 818 N N . SER A 1 108 ? 8.685 22.609 27.304 1.00 98.31 108 SER A N 1
ATOM 819 C CA . SER A 1 108 ? 8.314 23.837 26.597 1.00 98.31 108 SER A CA 1
ATOM 820 C C . SER A 1 108 ? 8.913 25.063 27.278 1.00 98.31 108 SER A C 1
ATOM 822 O O . SER A 1 108 ? 8.789 25.229 28.490 1.00 98.31 108 SER A O 1
ATOM 824 N N . TRP A 1 109 ? 9.554 25.930 26.501 1.00 98.62 109 TRP A N 1
ATOM 825 C CA . TRP A 1 109 ? 10.273 27.110 26.970 1.00 98.62 109 TRP A CA 1
ATOM 826 C C . TRP A 1 109 ? 9.505 28.374 26.595 1.00 98.62 109 TRP A C 1
ATOM 828 O O . TRP A 1 109 ? 9.202 28.596 25.421 1.00 98.62 109 TRP A O 1
ATOM 838 N N . HIS A 1 110 ? 9.258 29.221 27.588 1.00 98.38 110 HIS A N 1
ATOM 839 C CA . HIS A 1 110 ? 8.474 30.445 27.479 1.00 98.38 110 HIS A CA 1
ATOM 840 C C . HIS A 1 110 ? 9.126 31.597 28.243 1.00 98.38 110 HIS A C 1
ATOM 842 O O . HIS A 1 110 ? 9.971 31.410 29.126 1.00 98.38 110 HIS A O 1
ATOM 848 N N . GLY A 1 111 ? 8.758 32.819 27.880 1.00 96.94 111 GLY A N 1
ATOM 849 C CA . GLY A 1 111 ? 9.210 34.028 28.543 1.00 96.94 111 GLY A CA 1
ATOM 850 C C . GLY A 1 111 ? 8.054 34.941 28.913 1.00 96.94 111 GLY A C 1
ATOM 851 O O . GLY A 1 111 ? 7.399 35.502 28.043 1.00 96.94 111 GLY A O 1
ATOM 852 N N . HIS A 1 112 ? 7.907 35.249 30.198 1.00 95.38 112 HIS A N 1
ATOM 853 C CA . HIS A 1 112 ? 6.901 36.195 30.671 1.00 95.38 112 HIS A CA 1
ATOM 854 C C . HIS A 1 112 ? 7.511 37.559 31.032 1.00 95.38 112 HIS A C 1
ATOM 856 O O . HIS A 1 112 ? 8.726 37.727 31.193 1.00 95.38 112 HIS A O 1
ATOM 862 N N . ALA A 1 113 ? 6.662 38.583 31.131 1.00 93.38 113 ALA A N 1
ATOM 863 C CA . ALA A 1 113 ? 7.041 39.861 31.729 1.00 93.38 113 ALA A CA 1
ATOM 864 C C . ALA A 1 113 ? 7.203 39.712 33.249 1.00 93.38 113 ALA A C 1
ATOM 866 O O . ALA A 1 113 ? 6.501 38.914 33.863 1.00 93.38 113 ALA A O 1
ATOM 867 N N . ASP A 1 114 ? 8.089 40.489 33.868 1.00 94.75 114 ASP A N 1
ATOM 868 C CA . ASP A 1 114 ? 8.293 40.452 35.320 1.00 94.75 114 ASP A CA 1
ATOM 869 C C . ASP A 1 114 ? 6.975 40.670 36.084 1.00 94.75 114 ASP A C 1
ATOM 871 O O . ASP A 1 114 ? 6.332 41.707 35.926 1.00 94.75 114 ASP A O 1
ATOM 875 N N . GLN A 1 115 ? 6.594 39.706 36.931 1.00 89.81 115 GLN A N 1
ATOM 876 C CA . GLN A 1 115 ? 5.434 39.843 37.827 1.00 89.81 115 GLN A CA 1
ATOM 877 C C . GLN A 1 115 ? 5.738 40.830 38.962 1.00 89.81 115 GLN A C 1
ATOM 879 O O . GLN A 1 115 ? 4.903 41.647 39.341 1.00 89.81 115 GLN A O 1
ATOM 884 N N . THR A 1 116 ? 6.982 40.793 39.447 1.00 90.88 116 THR A N 1
ATOM 885 C CA . THR A 1 116 ? 7.569 41.800 40.331 1.00 90.88 116 THR A CA 1
ATOM 886 C C . THR A 1 116 ? 8.786 42.390 39.632 1.00 90.88 116 THR A C 1
ATOM 888 O O . THR A 1 116 ? 9.691 41.655 39.240 1.00 90.88 116 THR A O 1
ATOM 891 N N . ALA A 1 117 ? 8.804 43.713 39.454 1.00 92.31 117 ALA A N 1
ATOM 892 C CA . ALA A 1 117 ? 9.834 44.400 38.679 1.00 92.31 117 ALA A CA 1
ATOM 893 C C . ALA A 1 117 ? 11.253 44.058 39.165 1.00 92.31 117 ALA A C 1
ATOM 895 O O . ALA A 1 117 ? 11.568 44.240 40.341 1.00 92.31 117 ALA A O 1
ATOM 896 N N . GLY A 1 118 ? 12.112 43.599 38.250 1.00 92.50 118 GLY A N 1
ATOM 897 C CA . GLY A 1 118 ? 13.511 43.288 38.553 1.00 92.50 118 GLY A CA 1
ATOM 898 C C . GLY A 1 118 ? 13.748 41.904 39.163 1.00 92.50 118 GLY A C 1
ATOM 899 O O . GLY A 1 118 ? 14.893 41.568 39.460 1.00 92.50 118 GLY A O 1
ATOM 900 N N . VAL A 1 119 ? 12.704 41.095 39.369 1.00 95.25 119 VAL A N 1
ATOM 901 C CA . VAL A 1 119 ? 12.844 39.756 39.954 1.00 95.25 119 VAL A CA 1
ATOM 902 C C . VAL A 1 119 ? 13.121 38.731 38.855 1.00 95.25 119 VAL A C 1
ATOM 904 O O . VAL A 1 119 ? 12.282 38.462 37.992 1.00 95.25 119 VAL A O 1
ATOM 907 N N . ALA A 1 120 ? 14.323 38.152 38.887 1.00 97.06 120 ALA A N 1
ATOM 908 C CA . ALA A 1 120 ? 14.708 37.016 38.058 1.00 97.06 120 ALA A CA 1
ATOM 909 C C . ALA A 1 120 ? 14.120 35.729 38.655 1.00 97.06 120 ALA A C 1
ATOM 911 O O . ALA A 1 120 ? 14.631 35.231 39.654 1.00 97.06 120 ALA A O 1
ATOM 912 N N . VAL A 1 121 ? 13.040 35.221 38.062 1.00 97.56 121 VAL A N 1
ATOM 913 C CA . VAL A 1 121 ? 12.312 34.036 38.537 1.00 97.56 121 VAL A CA 1
ATOM 914 C C . VAL A 1 121 ? 12.008 33.105 37.372 1.00 97.56 121 VAL A C 1
ATOM 916 O O . VAL A 1 121 ? 11.767 33.555 36.248 1.00 97.56 121 VAL A O 1
ATOM 919 N N . THR A 1 122 ? 12.053 31.809 37.658 1.00 98.38 122 THR A N 1
ATOM 920 C CA . THR A 1 122 ? 11.511 30.751 36.811 1.00 98.38 122 THR A CA 1
ATOM 921 C C . THR A 1 122 ? 10.232 30.223 37.439 1.00 98.38 122 THR A C 1
ATOM 923 O O . THR A 1 122 ? 10.226 29.889 38.623 1.00 98.38 122 THR A O 1
ATOM 926 N N . TYR A 1 123 ? 9.178 30.072 36.650 1.00 98.25 123 TYR A N 1
ATOM 927 C CA . TYR A 1 123 ? 8.067 29.211 37.026 1.00 98.25 123 TYR A CA 1
ATOM 928 C C . TYR A 1 123 ? 8.184 27.883 36.285 1.00 98.25 123 TYR A C 1
ATOM 930 O O . TYR A 1 123 ? 8.345 27.858 35.065 1.00 98.25 123 TYR A O 1
ATOM 938 N N . VAL A 1 124 ? 8.128 26.781 37.033 1.00 97.62 124 VAL A N 1
ATOM 939 C CA . VAL A 1 124 ? 8.116 25.425 36.473 1.00 97.62 124 VAL A CA 1
ATOM 940 C C . VAL A 1 124 ? 6.725 24.846 36.693 1.00 97.62 124 VAL A C 1
ATOM 942 O O . VAL A 1 124 ? 6.324 24.596 37.828 1.00 97.62 124 VAL A O 1
ATOM 945 N N . GLY A 1 125 ? 5.983 24.689 35.604 1.00 95.44 125 GLY A N 1
ATOM 946 C CA . GLY A 1 125 ? 4.636 24.130 35.571 1.00 95.44 125 GLY A CA 1
ATOM 947 C C . GLY A 1 125 ? 4.539 22.927 34.633 1.00 95.44 125 GLY A C 1
ATOM 948 O O . GLY A 1 125 ? 5.541 22.280 34.325 1.00 95.44 125 GLY A O 1
ATOM 949 N N . GLY A 1 126 ? 3.333 22.659 34.138 1.00 95.88 126 GLY A N 1
ATOM 950 C CA . GLY A 1 126 ? 3.029 21.494 33.308 1.00 95.88 126 GLY A CA 1
ATOM 951 C C . GLY A 1 126 ? 2.436 20.323 34.094 1.00 95.88 126 GLY A C 1
ATOM 952 O O . GLY A 1 126 ? 2.430 20.317 35.328 1.00 95.88 126 GLY A O 1
ATOM 953 N N . LEU A 1 127 ? 1.901 19.330 33.379 1.00 95.38 127 LEU A N 1
ATOM 954 C CA . LEU A 1 127 ? 1.327 18.124 33.988 1.00 95.38 127 LEU A CA 1
ATOM 955 C C . LEU A 1 127 ? 2.390 17.067 34.349 1.00 95.38 127 LEU A C 1
ATOM 957 O O . LEU A 1 127 ? 2.126 16.184 35.168 1.00 95.38 127 LEU A O 1
ATOM 961 N N . ASP A 1 128 ? 3.610 17.162 33.809 1.00 95.06 128 ASP A N 1
ATOM 962 C CA . ASP A 1 128 ? 4.723 16.262 34.136 1.00 95.06 128 ASP A CA 1
ATOM 963 C C . ASP A 1 128 ? 5.445 16.693 35.421 1.00 95.06 128 ASP A C 1
ATOM 965 O O . ASP A 1 128 ? 6.566 17.208 35.425 1.00 95.06 128 ASP A O 1
ATOM 969 N N . THR A 1 129 ? 4.770 16.486 36.550 1.00 94.25 129 THR A N 1
ATOM 970 C CA . THR A 1 129 ? 5.256 16.899 37.877 1.00 94.25 129 THR A CA 1
ATOM 971 C C . THR A 1 129 ? 6.561 16.217 38.304 1.00 94.25 129 THR A C 1
ATOM 973 O O . THR A 1 129 ? 7.316 16.794 39.087 1.00 94.25 129 THR A O 1
ATOM 976 N N . GLN A 1 130 ? 6.870 15.026 37.776 1.00 93.94 130 GLN A N 1
ATOM 977 C CA . GLN A 1 130 ? 8.121 14.321 38.064 1.00 93.94 130 GLN A CA 1
ATOM 978 C C . GLN A 1 130 ? 9.304 15.030 37.402 1.00 93.94 130 GLN A C 1
ATOM 980 O O . GLN A 1 130 ? 10.241 15.433 38.094 1.00 93.94 130 GLN A O 1
ATOM 985 N N . LEU A 1 131 ? 9.257 15.208 36.076 1.00 95.12 131 LEU A N 1
ATOM 986 C CA . LEU A 1 131 ? 10.327 15.890 35.353 1.00 95.12 131 LEU A CA 1
ATOM 987 C C . LEU A 1 131 ? 10.416 17.363 35.771 1.00 95.12 131 LEU A C 1
ATOM 989 O O . LEU A 1 131 ? 11.512 17.874 35.998 1.00 95.12 131 LEU A O 1
ATOM 993 N N . GLY A 1 132 ? 9.271 18.029 35.952 1.00 96.50 132 GLY A N 1
ATOM 994 C CA . GLY A 1 132 ? 9.210 19.407 36.437 1.00 96.50 132 GLY A CA 1
ATOM 995 C C . GLY A 1 132 ? 9.864 19.570 37.811 1.00 96.50 132 GLY A C 1
ATOM 996 O O . GLY A 1 132 ? 10.656 20.490 38.012 1.00 96.50 132 GLY A O 1
ATOM 997 N N . GLY A 1 133 ? 9.618 18.641 38.741 1.00 96.00 133 GLY A N 1
ATOM 998 C CA . GLY A 1 133 ? 10.254 18.635 40.060 1.00 96.00 133 GLY A CA 1
ATOM 999 C C . GLY A 1 133 ? 11.776 18.461 40.001 1.00 96.00 133 GLY A C 1
ATOM 1000 O O . GLY A 1 133 ? 12.498 19.174 40.698 1.00 96.00 133 GLY A O 1
ATOM 1001 N N . LEU A 1 134 ? 12.274 17.568 39.139 1.00 97.44 134 LEU A N 1
ATOM 1002 C CA . LEU A 1 134 ? 13.715 17.354 38.943 1.00 97.44 134 LEU A CA 1
ATOM 1003 C C . LEU A 1 134 ? 14.398 18.577 38.315 1.00 97.44 134 LEU A C 1
ATOM 1005 O O . LEU A 1 134 ? 15.448 19.014 38.789 1.00 97.44 134 LEU A O 1
ATOM 1009 N N . ILE A 1 135 ? 13.779 19.170 37.290 1.00 98.19 135 ILE A N 1
ATOM 1010 C CA . ILE A 1 135 ? 14.257 20.408 36.659 1.00 98.19 135 ILE A CA 1
ATOM 1011 C C . ILE A 1 135 ? 14.289 21.548 37.680 1.00 98.19 135 ILE A C 1
ATOM 1013 O O . ILE A 1 135 ? 15.313 22.219 37.806 1.00 98.19 135 ILE A O 1
ATOM 1017 N N . ARG A 1 136 ? 13.212 21.738 38.454 1.00 98.12 136 ARG A N 1
ATOM 1018 C CA . ARG A 1 136 ? 13.146 22.746 39.520 1.00 98.12 136 ARG A CA 1
ATOM 1019 C C . ARG A 1 136 ? 14.276 22.568 40.529 1.00 98.12 136 ARG A C 1
ATOM 1021 O O . ARG A 1 136 ? 14.996 23.523 40.801 1.00 98.12 136 ARG A O 1
ATOM 1028 N N . ALA A 1 137 ? 14.472 21.353 41.039 1.00 97.75 137 ALA A N 1
ATOM 1029 C CA . ALA A 1 137 ? 15.514 21.073 42.022 1.00 97.75 137 ALA A CA 1
ATOM 1030 C C . ALA A 1 137 ? 16.919 21.395 41.485 1.00 97.75 137 ALA A C 1
ATOM 1032 O O . ALA A 1 137 ? 17.748 21.960 42.200 1.00 97.75 137 ALA A O 1
ATOM 1033 N N . ARG A 1 138 ? 17.192 21.080 40.212 1.00 98.31 138 ARG A N 1
ATOM 1034 C CA . ARG A 1 138 ? 18.482 21.385 39.578 1.00 98.31 138 ARG A CA 1
ATOM 1035 C C . ARG A 1 138 ? 18.673 22.868 39.295 1.00 98.31 138 ARG A C 1
ATOM 1037 O O . ARG A 1 138 ? 19.782 23.366 39.478 1.00 98.31 138 ARG A O 1
ATOM 1044 N N . LEU A 1 139 ? 17.617 23.580 38.911 1.00 98.56 139 LEU A N 1
ATOM 1045 C CA . LEU A 1 139 ? 17.644 25.035 38.757 1.00 98.56 139 LEU A CA 1
ATOM 1046 C C . LEU A 1 139 ? 17.914 25.737 40.095 1.00 98.56 139 LEU A C 1
ATOM 1048 O O . LEU A 1 139 ? 18.802 26.586 40.168 1.00 98.56 139 LEU A O 1
ATOM 1052 N N . GLU A 1 140 ? 17.223 25.334 41.165 1.00 98.19 140 GLU A N 1
ATOM 1053 C CA . GLU A 1 140 ? 17.441 25.855 42.521 1.00 98.19 140 GLU A CA 1
ATOM 1054 C C . GLU A 1 140 ? 18.866 25.554 43.016 1.00 98.19 140 GLU A C 1
ATOM 1056 O O . GLU A 1 140 ? 19.542 26.442 43.541 1.00 98.19 140 GLU A O 1
ATOM 1061 N N . ALA A 1 141 ? 19.376 24.340 42.779 1.00 97.44 141 ALA A N 1
ATOM 1062 C CA . ALA A 1 141 ? 20.751 23.964 43.118 1.00 97.44 141 ALA A CA 1
ATOM 1063 C C . ALA A 1 141 ? 21.809 24.764 42.333 1.00 97.44 141 ALA A C 1
ATOM 1065 O O . ALA A 1 141 ? 22.889 25.037 42.857 1.00 97.44 141 ALA A O 1
ATOM 1066 N N . ALA A 1 142 ? 21.497 25.170 41.099 1.00 97.44 142 ALA A N 1
ATOM 1067 C CA . ALA A 1 142 ? 22.330 26.054 40.285 1.00 97.44 142 ALA A CA 1
ATOM 1068 C C . ALA A 1 142 ? 22.182 27.547 40.653 1.00 97.44 142 ALA A C 1
ATOM 1070 O O . ALA A 1 142 ? 22.856 28.392 40.063 1.00 97.44 142 ALA A O 1
ATOM 1071 N N . GLY A 1 143 ? 21.347 27.880 41.646 1.00 97.88 143 GLY A N 1
ATOM 1072 C CA . GLY A 1 143 ? 21.177 29.235 42.175 1.00 97.88 143 GLY A CA 1
ATOM 1073 C C . GLY A 1 143 ? 20.078 30.061 41.502 1.00 97.88 143 GLY A C 1
ATOM 1074 O O . GLY A 1 143 ? 20.015 31.270 41.729 1.00 97.88 143 GLY A O 1
ATOM 1075 N N . PHE A 1 144 ? 19.212 29.447 40.691 1.00 98.19 144 PHE A N 1
ATOM 1076 C CA . PHE A 1 144 ? 18.077 30.128 40.068 1.00 98.19 144 PHE A CA 1
ATOM 1077 C C . PHE A 1 144 ? 16.830 30.045 40.949 1.00 98.19 144 PHE A C 1
ATOM 1079 O O . PHE A 1 144 ? 16.443 28.973 41.410 1.00 98.19 144 PHE A O 1
ATOM 1086 N N . LEU A 1 145 ? 16.169 31.186 41.158 1.00 97.81 145 LEU A N 1
ATOM 1087 C CA . LEU A 1 145 ? 14.905 31.243 41.888 1.00 97.81 145 LEU A CA 1
ATOM 1088 C C . LEU A 1 145 ? 13.805 30.536 41.087 1.00 97.81 145 LEU A C 1
ATOM 1090 O O . LEU A 1 145 ? 13.500 30.949 39.965 1.00 97.81 145 LEU A O 1
ATOM 1094 N N . CYS A 1 146 ? 13.196 29.519 41.695 1.00 97.44 146 CYS A N 1
ATOM 1095 C CA . CYS A 1 146 ? 12.012 28.849 41.175 1.00 97.44 146 CYS A CA 1
ATOM 1096 C C . CYS A 1 146 ? 10.826 29.051 42.121 1.00 97.44 146 CYS A C 1
ATOM 1098 O O . CYS A 1 146 ? 10.927 28.819 43.325 1.00 97.44 146 CYS A O 1
ATOM 1100 N N . GLU A 1 147 ? 9.692 29.458 41.568 1.00 94.38 147 GLU A N 1
ATOM 1101 C CA . GLU A 1 147 ? 8.440 29.648 42.301 1.00 94.38 147 GLU A CA 1
ATOM 1102 C C . GLU A 1 147 ? 7.304 28.882 41.614 1.00 94.38 147 GLU A C 1
ATOM 1104 O O . GLU A 1 147 ? 7.442 28.416 40.478 1.00 94.38 147 GLU A O 1
ATOM 1109 N N . ASP A 1 148 ? 6.172 28.746 42.302 1.00 90.62 148 ASP A N 1
ATOM 1110 C CA . ASP A 1 148 ? 4.982 28.157 41.697 1.00 90.62 148 ASP A CA 1
ATOM 1111 C C . ASP A 1 148 ? 4.352 29.159 40.709 1.00 90.62 148 ASP A C 1
ATOM 1113 O O . ASP A 1 148 ? 4.237 30.349 41.026 1.00 90.62 148 ASP A O 1
ATOM 1117 N N . PRO A 1 149 ? 3.941 28.713 39.510 1.00 89.56 149 PRO A N 1
ATOM 1118 C CA . PRO A 1 149 ? 3.380 29.602 38.502 1.00 89.56 149 PRO A CA 1
ATOM 1119 C C . PRO A 1 149 ? 2.055 30.233 38.961 1.00 89.56 149 PRO A C 1
ATOM 1121 O O . PRO A 1 149 ? 1.188 29.537 39.499 1.00 89.56 149 PRO A O 1
ATOM 1124 N N . PRO A 1 150 ? 1.815 31.528 38.680 1.00 86.94 150 PRO A N 1
ATOM 1125 C CA . PRO A 1 150 ? 0.471 32.090 38.757 1.00 86.94 150 PRO A CA 1
ATOM 1126 C C . PRO A 1 150 ? -0.429 31.431 37.700 1.00 86.94 150 PRO A C 1
ATOM 1128 O O . PRO A 1 150 ? 0.053 30.985 36.662 1.00 86.94 150 PRO A O 1
ATOM 1131 N N . GLY A 1 151 ? -1.745 31.397 37.941 1.00 81.81 151 GLY A N 1
ATOM 1132 C CA . GLY A 1 151 ? -2.689 30.517 37.231 1.00 81.81 151 GLY A CA 1
ATOM 1133 C C . GLY A 1 151 ? -2.491 30.376 35.712 1.00 81.81 151 GLY A C 1
ATOM 1134 O O . GLY A 1 151 ? -2.366 29.262 35.217 1.00 81.81 151 GLY A O 1
ATOM 1135 N N . ASN A 1 152 ? -2.400 31.480 34.965 1.00 83.81 152 ASN A N 1
ATOM 1136 C CA . ASN A 1 152 ? -2.285 31.445 33.499 1.00 83.81 152 ASN A CA 1
ATOM 1137 C C . ASN A 1 152 ? -0.890 31.055 32.964 1.00 83.81 152 ASN A C 1
ATOM 1139 O O . ASN A 1 152 ? -0.739 30.903 31.758 1.00 83.81 152 ASN A O 1
ATOM 1143 N N . LEU A 1 153 ? 0.118 30.929 33.830 1.00 89.88 153 LEU A N 1
ATOM 1144 C CA . LEU A 1 153 ? 1.479 30.490 33.491 1.00 89.88 153 LEU A CA 1
ATOM 1145 C C . LEU A 1 153 ? 1.746 29.047 33.949 1.00 89.88 153 LEU A C 1
ATOM 1147 O O . LEU A 1 153 ? 2.866 28.555 33.838 1.00 89.88 153 LEU A O 1
ATOM 1151 N N . GLY A 1 154 ? 0.723 28.370 34.486 1.00 90.56 154 GLY A N 1
ATOM 1152 C CA . GLY A 1 154 ? 0.850 27.039 35.074 1.00 90.56 154 GLY A CA 1
ATOM 1153 C C . GLY A 1 154 ? 1.101 25.920 34.075 1.00 90.56 154 GLY A C 1
ATOM 1154 O O . GLY A 1 154 ? 1.633 24.885 34.456 1.00 90.56 154 GLY A O 1
ATOM 1155 N N . GLY A 1 155 ? 0.713 26.100 32.812 1.00 93.56 155 GLY A N 1
ATOM 1156 C CA . GLY A 1 155 ? 0.867 25.071 31.785 1.00 93.56 155 GLY A CA 1
ATOM 1157 C C . GLY A 1 155 ? 0.106 23.771 32.074 1.00 93.56 155 GLY A C 1
ATOM 1158 O O . GLY A 1 155 ? 0.442 22.745 31.505 1.00 93.56 155 GLY A O 1
ATOM 1159 N N . THR A 1 156 ? -0.886 23.776 32.970 1.00 94.81 156 THR A N 1
ATOM 1160 C CA . THR A 1 156 ? -1.611 22.567 33.412 1.00 94.81 156 THR A CA 1
ATOM 1161 C C . THR A 1 156 ? -2.869 22.264 32.598 1.00 94.81 156 THR A C 1
ATOM 1163 O O . THR A 1 156 ? -3.570 21.303 32.899 1.00 94.81 156 THR A O 1
ATOM 1166 N N . ASP A 1 157 ? -3.196 23.095 31.610 1.00 94.44 157 ASP A N 1
ATOM 1167 C CA . ASP A 1 157 ? -4.318 22.846 30.704 1.00 94.44 157 ASP A CA 1
ATOM 1168 C C . ASP A 1 157 ? -3.977 21.669 29.764 1.00 94.44 157 ASP A C 1
ATOM 1170 O O . ASP A 1 157 ? -2.909 21.710 29.146 1.00 94.44 157 ASP A O 1
ATOM 1174 N N . PRO A 1 158 ? -4.817 20.621 29.649 1.00 92.38 158 PRO A N 1
ATOM 1175 C CA . PRO A 1 158 ? -4.580 19.509 28.726 1.00 92.38 158 PRO A CA 1
ATOM 1176 C C . PRO A 1 158 ? -4.416 19.932 27.259 1.00 92.38 158 PRO A C 1
ATOM 1178 O O . PRO A 1 158 ? -3.679 19.276 26.526 1.00 92.38 158 PRO A O 1
ATOM 1181 N N . ASP A 1 159 ? -5.050 21.033 26.844 1.00 92.69 159 ASP A N 1
ATOM 1182 C CA . ASP A 1 159 ? -4.951 21.549 25.475 1.00 92.69 159 ASP A CA 1
ATOM 1183 C C . ASP A 1 159 ? -3.660 22.353 25.247 1.00 92.69 159 ASP A C 1
ATOM 1185 O O . ASP A 1 159 ? -3.304 22.657 24.107 1.00 92.69 159 ASP A O 1
ATOM 1189 N N . ASN A 1 160 ? -2.911 22.672 26.312 1.00 96.75 160 ASN A N 1
ATOM 1190 C CA . ASN A 1 160 ? -1.586 23.269 26.183 1.00 96.75 160 ASN A CA 1
ATOM 1191 C C . ASN A 1 160 ? -0.672 22.330 25.391 1.00 96.75 160 ASN A C 1
ATOM 1193 O O . ASN A 1 160 ? -0.495 21.172 25.765 1.00 96.75 160 ASN A O 1
ATOM 1197 N N . ILE A 1 161 ? -0.037 22.844 24.336 1.00 94.75 161 ILE A N 1
ATOM 1198 C CA . ILE A 1 161 ? 0.848 22.073 23.456 1.00 94.75 161 ILE A CA 1
ATOM 1199 C C . ILE A 1 161 ? 1.913 21.246 24.198 1.00 94.75 161 ILE A C 1
ATOM 1201 O O . ILE A 1 161 ? 2.247 20.153 23.747 1.00 94.75 161 ILE A O 1
ATOM 1205 N N . CYS A 1 162 ? 2.408 21.699 25.360 1.00 94.75 162 CYS A N 1
ATOM 1206 C CA . CYS A 1 162 ? 3.380 20.929 26.140 1.00 94.75 162 CYS A CA 1
ATOM 1207 C C . CYS A 1 162 ? 2.794 19.625 26.709 1.00 94.75 162 CYS A C 1
ATOM 1209 O O . CYS A 1 162 ? 3.525 18.658 26.894 1.00 94.75 162 CYS A O 1
ATOM 1211 N N . ASN A 1 163 ? 1.480 19.560 26.925 1.00 96.38 163 ASN A N 1
ATOM 1212 C CA . ASN A 1 163 ? 0.766 18.386 27.423 1.00 96.38 163 ASN A CA 1
ATOM 1213 C C . ASN A 1 163 ? 0.211 17.503 26.303 1.00 96.38 163 ASN A C 1
ATOM 1215 O O . ASN A 1 163 ? -0.484 16.536 26.587 1.00 96.38 163 ASN A O 1
ATOM 1219 N N . ARG A 1 164 ? 0.534 17.787 25.038 1.00 90.50 164 ARG A N 1
ATOM 1220 C CA . ARG A 1 164 ? 0.102 16.979 23.888 1.00 90.50 164 ARG A CA 1
ATOM 1221 C C . ARG A 1 164 ? 1.125 15.907 23.489 1.00 90.50 164 ARG A C 1
ATOM 1223 O O . ARG A 1 164 ? 1.096 15.444 22.355 1.00 90.50 164 ARG A O 1
ATOM 1230 N N . SER A 1 165 ? 2.013 15.532 24.416 1.00 87.75 165 SER A N 1
ATOM 1231 C CA . SER A 1 165 ? 2.943 14.398 24.302 1.00 87.75 165 SER A CA 1
ATOM 1232 C C . SER A 1 165 ? 2.225 13.046 24.380 1.00 87.75 165 SER A C 1
ATOM 1234 O O . SER A 1 165 ? 1.065 12.977 24.799 1.00 87.75 165 SER A O 1
ATOM 1236 N N . LEU A 1 166 ? 2.932 11.950 24.080 1.00 73.19 166 LEU A N 1
ATOM 1237 C CA . LEU A 1 166 ? 2.443 10.577 24.289 1.00 73.19 166 LEU A CA 1
ATOM 1238 C C . LEU A 1 166 ? 1.993 10.331 25.739 1.00 73.19 166 LEU A C 1
ATOM 1240 O O . LEU A 1 166 ? 1.057 9.574 25.988 1.00 73.19 166 LEU A O 1
ATOM 1244 N N . ARG A 1 167 ? 2.624 11.008 26.707 1.00 81.81 167 ARG A N 1
ATOM 1245 C CA . ARG A 1 167 ? 2.281 10.919 28.135 1.00 81.81 167 ARG A CA 1
ATOM 1246 C C . ARG A 1 167 ? 1.101 11.793 28.543 1.00 81.81 167 ARG A C 1
ATOM 1248 O O . ARG A 1 167 ? 0.669 11.715 29.694 1.00 81.81 167 ARG A O 1
ATOM 1255 N N . SER A 1 168 ? 0.608 12.628 27.629 1.00 90.38 168 SER A N 1
ATOM 1256 C CA . SER A 1 168 ? -0.361 13.696 27.893 1.00 90.38 168 SER A CA 1
ATOM 1257 C C . SER A 1 168 ? 0.067 14.617 29.045 1.00 90.38 168 SER A C 1
ATOM 1259 O O . SER A 1 168 ? -0.752 15.124 29.812 1.00 90.38 168 SER A O 1
ATOM 1261 N N . ALA A 1 169 ? 1.382 14.764 29.215 1.00 91.56 169 ALA A N 1
ATOM 1262 C CA . ALA A 1 169 ? 1.990 15.484 30.315 1.00 91.56 169 ALA A CA 1
ATOM 1263 C C . ALA A 1 169 ? 3.369 15.995 29.903 1.00 91.56 169 ALA A C 1
ATOM 1265 O O . ALA A 1 169 ? 4.257 15.205 29.573 1.00 91.56 169 ALA A O 1
ATOM 1266 N N . GLY A 1 170 ? 3.549 17.314 29.933 1.00 95.31 170 GLY A N 1
ATOM 1267 C CA . GLY A 1 170 ? 4.845 17.950 29.715 1.00 95.31 170 GLY A CA 1
ATOM 1268 C C . GLY A 1 170 ? 5.201 18.928 30.817 1.00 95.31 170 GLY A C 1
ATOM 1269 O O . GLY A 1 170 ? 4.450 19.126 31.771 1.00 95.31 170 GLY A O 1
ATOM 1270 N N . VAL A 1 171 ? 6.376 19.530 30.673 1.00 98.31 171 VAL A N 1
ATOM 1271 C CA . VAL A 1 171 ? 6.891 20.577 31.554 1.00 98.31 171 VAL A CA 1
ATOM 1272 C C . VAL A 1 171 ? 6.830 21.908 30.823 1.00 98.31 171 VAL A C 1
ATOM 1274 O O . VAL A 1 171 ? 7.273 22.016 29.679 1.00 98.31 171 VAL A O 1
ATOM 1277 N N . GLN A 1 172 ? 6.329 22.938 31.500 1.00 98.31 172 GLN A N 1
ATOM 1278 C CA . GLN A 1 172 ? 6.391 24.318 31.030 1.00 98.31 172 GLN A CA 1
ATOM 1279 C C . GLN A 1 172 ? 7.391 25.102 31.882 1.00 98.31 172 GLN A C 1
ATOM 1281 O O . GLN A 1 172 ? 7.251 25.167 33.102 1.00 98.31 172 GLN A O 1
ATOM 1286 N N . ILE A 1 173 ? 8.392 25.702 31.240 1.00 98.44 173 ILE A N 1
ATOM 1287 C CA . ILE A 1 173 ? 9.371 26.593 31.865 1.00 98.44 173 ILE A CA 1
ATOM 1288 C C . ILE A 1 173 ? 9.059 28.021 31.427 1.00 98.44 173 ILE A C 1
ATOM 1290 O O . ILE A 1 173 ? 9.177 28.357 30.252 1.00 98.44 173 ILE A O 1
ATOM 1294 N N . GLU A 1 174 ? 8.702 28.863 32.385 1.00 98.12 174 GLU A N 1
ATOM 1295 C CA . GLU A 1 174 ? 8.359 30.270 32.194 1.00 98.12 174 GLU A CA 1
ATOM 1296 C C . GLU A 1 174 ? 9.434 31.152 32.829 1.00 98.12 174 GLU A C 1
ATOM 1298 O O . GLU A 1 174 ? 9.682 31.075 34.031 1.00 98.12 174 GLU A O 1
ATOM 1303 N N . MET A 1 175 ? 10.093 31.991 32.028 1.00 98.44 175 MET A N 1
ATOM 1304 C CA . MET A 1 175 ? 11.236 32.794 32.478 1.00 98.44 175 MET A CA 1
ATOM 1305 C C . MET A 1 175 ? 10.913 34.285 32.495 1.00 98.44 175 MET A C 1
ATOM 1307 O O . MET A 1 175 ? 10.563 34.873 31.461 1.00 98.44 175 MET A O 1
ATOM 1311 N N . SER A 1 176 ? 11.116 34.933 33.643 1.00 98.06 176 SER A N 1
ATOM 1312 C CA . SER A 1 176 ? 10.896 36.375 33.758 1.00 98.06 176 SER A CA 1
ATOM 1313 C C . SER A 1 176 ? 11.813 37.164 32.822 1.00 98.06 176 SER A C 1
ATOM 1315 O O . SER A 1 176 ? 12.866 36.690 32.380 1.00 98.06 176 SER A O 1
ATOM 1317 N N . ARG A 1 177 ? 11.433 38.401 32.494 1.00 97.50 177 ARG A N 1
ATOM 1318 C CA . ARG A 1 177 ? 12.242 39.253 31.617 1.00 97.50 177 ARG A CA 1
ATOM 1319 C C . ARG A 1 177 ? 13.608 3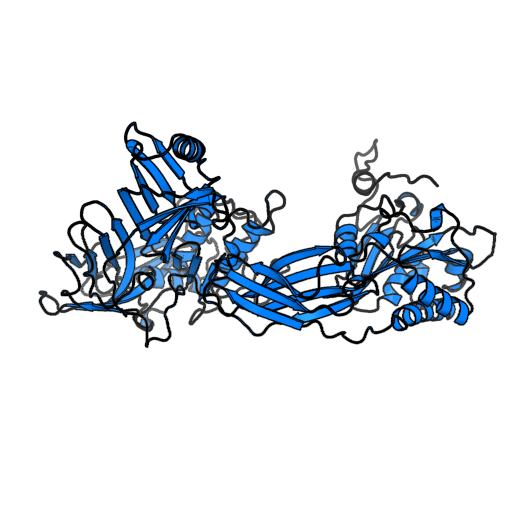9.513 32.240 1.00 97.50 177 ARG A C 1
ATOM 1321 O O . ARG A 1 177 ? 14.607 39.391 31.537 1.00 97.50 177 ARG A O 1
ATOM 1328 N N . SER A 1 178 ? 13.651 39.812 33.536 1.00 97.75 178 SER A N 1
ATOM 1329 C CA . SER A 1 178 ? 14.900 40.025 34.272 1.00 97.75 178 SER A CA 1
ATOM 1330 C C . SER A 1 178 ? 15.825 38.804 34.210 1.00 97.75 178 SER A C 1
ATOM 1332 O O . SER A 1 178 ? 17.023 38.957 33.963 1.00 97.75 178 SER A O 1
ATOM 1334 N N . LEU A 1 179 ? 15.279 37.587 34.337 1.00 98.44 179 LEU A N 1
ATOM 1335 C CA . LEU A 1 179 ? 16.056 36.355 34.182 1.00 98.44 179 LEU A CA 1
ATOM 1336 C C . LEU A 1 179 ? 16.574 36.195 32.748 1.00 98.44 179 LEU A C 1
ATOM 1338 O O . LEU A 1 179 ? 17.771 36.002 32.541 1.00 98.44 179 LEU A O 1
ATOM 1342 N N . ARG A 1 180 ? 15.704 36.356 31.747 1.00 98.44 180 ARG A N 1
ATOM 1343 C CA . ARG A 1 180 ? 16.079 36.241 30.329 1.00 98.44 180 ARG A CA 1
ATOM 1344 C C . ARG A 1 180 ? 17.177 37.223 29.932 1.00 98.44 180 ARG A C 1
ATOM 1346 O O . ARG A 1 180 ? 18.076 36.862 29.180 1.00 98.44 180 ARG A O 1
ATOM 1353 N N . GLN A 1 181 ? 17.138 38.448 30.455 1.00 98.31 181 GLN A N 1
ATOM 1354 C CA . GLN A 1 181 ? 18.191 39.439 30.233 1.00 98.31 181 GLN A CA 1
ATOM 1355 C C . GLN A 1 181 ? 19.537 38.986 30.813 1.00 98.31 181 GLN A C 1
ATOM 1357 O O . GLN A 1 181 ? 20.563 39.182 30.172 1.00 98.31 181 GLN A O 1
ATOM 1362 N N . SER A 1 182 ? 19.555 38.321 31.972 1.00 98.00 182 SER A N 1
ATOM 1363 C CA . SER A 1 182 ? 20.805 37.836 32.580 1.00 98.00 182 SER A CA 1
ATOM 1364 C C . SER A 1 182 ? 21.586 36.848 31.699 1.00 98.00 182 SER A C 1
ATOM 1366 O O . SER A 1 182 ? 22.800 36.714 31.854 1.00 98.00 182 SER A O 1
ATOM 1368 N N . PHE A 1 183 ? 20.918 36.200 30.740 1.00 98.50 183 PHE A N 1
ATOM 1369 C CA . PHE A 1 183 ? 21.519 35.239 29.818 1.00 98.50 183 PHE A CA 1
ATOM 1370 C C . PHE A 1 183 ? 22.360 35.866 28.703 1.00 98.50 183 PHE A C 1
ATOM 1372 O O . PHE A 1 183 ? 23.103 35.144 28.035 1.00 98.50 183 PHE A O 1
ATOM 1379 N N . PHE A 1 184 ? 22.283 37.187 28.503 1.00 98.06 184 PHE A N 1
ATOM 1380 C CA . PHE A 1 184 ? 23.050 37.874 27.465 1.00 98.06 184 PHE A CA 1
ATOM 1381 C C . PHE A 1 184 ? 23.801 39.092 27.986 1.00 98.06 184 PHE A C 1
ATOM 1383 O O . PHE A 1 184 ? 23.351 39.808 28.882 1.00 98.06 184 PHE A O 1
ATOM 1390 N N . VAL A 1 185 ? 24.954 39.360 27.374 1.00 95.62 185 VAL A N 1
ATOM 1391 C CA . VAL A 1 185 ? 25.764 40.549 27.652 1.00 95.62 185 VAL A CA 1
ATOM 1392 C C . VAL A 1 185 ? 24.898 41.812 27.541 1.00 95.62 185 VAL A C 1
ATOM 1394 O O . VAL A 1 185 ? 24.142 41.991 26.586 1.00 95.62 185 VAL A O 1
ATOM 1397 N N . ASN A 1 186 ? 25.006 42.696 28.537 1.00 95.19 186 ASN A N 1
ATOM 1398 C CA . ASN A 1 186 ? 24.223 43.933 28.677 1.00 95.19 186 ASN A CA 1
ATOM 1399 C C . ASN A 1 186 ? 22.697 43.757 28.807 1.00 95.19 186 ASN A C 1
ATOM 1401 O O . ASN A 1 186 ? 21.976 44.753 28.756 1.00 95.19 186 ASN A O 1
ATOM 1405 N N . GLY A 1 187 ? 22.181 42.537 28.979 1.00 95.31 187 GLY A N 1
ATOM 1406 C CA . GLY A 1 187 ? 20.739 42.317 29.105 1.00 95.31 187 GLY A CA 1
ATOM 1407 C C . GLY A 1 187 ? 19.948 42.563 27.821 1.00 95.31 187 GLY A C 1
ATOM 1408 O O . GLY A 1 187 ? 18.770 42.934 27.883 1.00 95.31 187 GLY A O 1
ATOM 1409 N N . ASP A 1 188 ? 20.594 42.421 26.663 1.00 95.81 188 ASP A N 1
ATOM 1410 C CA . ASP A 1 188 ? 20.019 42.780 25.372 1.00 95.81 188 ASP A CA 1
ATOM 1411 C C . ASP A 1 188 ? 19.332 41.590 24.689 1.00 95.81 188 ASP A C 1
ATOM 1413 O O . ASP A 1 188 ? 19.974 40.646 24.236 1.00 95.81 188 ASP A O 1
ATOM 1417 N N . LEU A 1 189 ? 18.004 41.672 24.592 1.00 96.12 189 LEU A N 1
ATOM 1418 C CA . LEU A 1 189 ? 17.145 40.639 24.007 1.00 96.12 189 LEU A CA 1
ATOM 1419 C C . LEU A 1 189 ? 16.798 40.893 22.533 1.00 96.12 189 LEU A C 1
ATOM 1421 O O . LEU A 1 189 ? 15.899 40.250 21.991 1.00 96.12 189 LEU A O 1
ATOM 1425 N N . ARG A 1 190 ? 17.457 41.847 21.861 1.00 95.12 190 ARG A N 1
ATOM 1426 C CA . ARG A 1 190 ? 17.277 42.031 20.412 1.00 95.12 190 ARG A CA 1
ATOM 1427 C C . ARG A 1 190 ? 17.709 40.764 19.676 1.00 95.12 190 ARG A C 1
ATOM 1429 O O . ARG A 1 190 ? 18.738 40.182 20.010 1.00 95.12 190 ARG A O 1
ATOM 1436 N N . ILE A 1 191 ? 16.978 40.402 18.618 1.00 94.94 191 ILE A N 1
ATOM 1437 C CA . ILE A 1 191 ? 17.235 39.194 17.811 1.00 94.94 191 ILE A CA 1
ATOM 1438 C C . ILE A 1 191 ? 18.715 39.101 17.410 1.00 94.94 191 ILE A C 1
ATOM 1440 O O . ILE A 1 191 ? 19.351 38.083 17.645 1.00 94.94 191 ILE A O 1
ATOM 1444 N N . SER A 1 192 ? 19.304 40.200 16.925 1.00 94.50 192 SER A N 1
ATOM 1445 C CA . SER A 1 192 ? 20.717 40.245 16.521 1.00 94.50 192 SER A CA 1
ATOM 1446 C C . SER A 1 192 ? 21.713 39.931 17.645 1.00 94.50 192 SER A C 1
ATOM 1448 O O . SER A 1 192 ? 22.848 39.558 17.366 1.00 94.50 192 SER A O 1
ATOM 1450 N N . GLN A 1 193 ? 21.332 40.162 18.905 1.00 96.19 193 GLN A N 1
ATOM 1451 C CA . GLN A 1 193 ? 22.181 39.886 20.062 1.00 96.19 193 GLN A CA 1
ATOM 1452 C C . GLN A 1 193 ? 22.014 38.448 20.542 1.00 96.19 193 GLN A C 1
ATOM 1454 O O . GLN A 1 193 ? 23.024 37.793 20.787 1.00 96.19 193 GLN A O 1
ATOM 1459 N N . ILE A 1 194 ? 20.776 37.947 20.620 1.00 95.62 194 ILE A N 1
ATOM 1460 C CA . ILE A 1 194 ? 20.495 36.596 21.126 1.00 95.62 194 ILE A CA 1
ATOM 1461 C C . ILE A 1 194 ? 20.937 35.498 20.147 1.00 95.62 194 ILE A C 1
ATOM 1463 O O . ILE A 1 194 ? 21.332 34.415 20.576 1.00 95.62 194 ILE A O 1
ATOM 1467 N N . THR A 1 195 ? 20.946 35.774 18.837 1.00 94.38 195 THR A N 1
ATOM 1468 C CA . THR A 1 195 ? 21.417 34.820 17.817 1.00 94.38 195 THR A CA 1
ATOM 1469 C C . THR A 1 195 ? 22.937 34.690 17.763 1.00 94.38 195 THR A C 1
ATOM 1471 O O . THR A 1 195 ? 23.429 33.767 17.124 1.00 94.38 195 THR A O 1
ATOM 1474 N N . ASN A 1 196 ? 23.696 35.589 18.398 1.00 96.12 196 ASN A N 1
ATOM 1475 C CA . ASN A 1 196 ? 25.153 35.508 18.450 1.00 96.12 196 ASN A CA 1
ATOM 1476 C C . ASN A 1 196 ? 25.597 34.733 19.706 1.00 96.12 196 ASN A C 1
ATOM 1478 O O . ASN A 1 196 ? 25.495 35.273 20.811 1.00 96.12 196 ASN A O 1
ATOM 1482 N N . PRO A 1 197 ? 26.151 33.511 19.579 1.00 94.25 197 PRO A N 1
ATOM 1483 C CA . PRO A 1 197 ? 26.560 32.718 20.738 1.00 94.25 197 PRO A CA 1
ATOM 1484 C C . PRO A 1 197 ? 27.622 33.396 21.613 1.00 94.25 197 PRO A C 1
ATOM 1486 O O . PRO A 1 197 ? 27.674 33.123 22.808 1.00 94.25 197 PRO A O 1
ATOM 1489 N N . ALA A 1 198 ? 28.427 34.311 21.055 1.00 96.31 198 ALA A N 1
ATOM 1490 C CA . ALA A 1 198 ? 29.435 35.063 21.808 1.00 96.31 198 ALA A CA 1
ATOM 1491 C C . ALA A 1 198 ? 28.833 36.016 22.856 1.00 96.31 198 ALA A C 1
ATOM 1493 O O . ALA A 1 198 ? 29.540 36.464 23.753 1.00 96.31 198 ALA A O 1
ATOM 1494 N N . ASN A 1 199 ? 27.538 36.328 22.748 1.00 97.25 199 ASN A N 1
ATOM 1495 C CA . ASN A 1 199 ? 26.836 37.182 23.699 1.00 97.25 199 ASN A CA 1
ATOM 1496 C C . ASN A 1 199 ? 26.201 36.406 24.858 1.00 97.25 199 ASN A C 1
ATOM 1498 O O . ASN A 1 199 ? 25.638 37.041 25.745 1.00 97.25 199 ASN A O 1
ATOM 1502 N N . ARG A 1 200 ? 26.242 35.068 24.857 1.00 98.00 200 ARG A N 1
ATOM 1503 C CA . ARG A 1 200 ? 25.681 34.239 25.934 1.00 98.00 200 ARG A CA 1
ATOM 1504 C C . ARG A 1 200 ? 26.562 34.336 27.181 1.00 98.00 200 ARG A C 1
ATOM 1506 O O . ARG A 1 200 ? 27.783 34.247 27.076 1.00 98.00 200 ARG A O 1
ATOM 1513 N N . THR A 1 201 ? 25.953 34.523 28.347 1.00 98.38 201 THR A N 1
ATOM 1514 C CA . THR A 1 201 ? 26.657 34.604 29.640 1.00 98.38 201 THR A CA 1
ATOM 1515 C C . THR A 1 201 ? 26.803 33.228 30.290 1.00 98.38 201 THR A C 1
ATOM 1517 O O . THR A 1 201 ? 26.143 32.270 29.892 1.00 98.38 201 THR A O 1
ATOM 1520 N N . ASP A 1 202 ? 27.600 33.129 31.355 1.00 98.00 202 ASP A N 1
ATOM 1521 C CA . ASP A 1 202 ? 27.693 31.904 32.166 1.00 98.00 202 ASP A CA 1
ATOM 1522 C C . ASP A 1 202 ? 26.331 31.479 32.736 1.00 98.00 202 ASP A C 1
ATOM 1524 O O . ASP A 1 202 ? 26.055 30.288 32.853 1.00 98.00 202 ASP A O 1
ATOM 1528 N N . ALA A 1 203 ? 25.444 32.442 33.020 1.00 98.06 203 ALA A N 1
ATOM 1529 C CA . ALA A 1 203 ? 24.088 32.161 33.480 1.00 98.06 203 ALA A CA 1
ATOM 1530 C C . ALA A 1 203 ? 23.260 31.413 32.423 1.00 98.06 203 ALA A C 1
ATOM 1532 O O . ALA A 1 203 ? 22.489 30.535 32.791 1.00 98.06 203 ALA A O 1
ATOM 1533 N N . PHE A 1 204 ? 23.437 31.703 31.125 1.00 98.56 204 PHE A N 1
ATOM 1534 C CA . PHE A 1 204 ? 22.772 30.953 30.049 1.00 98.56 204 PHE A CA 1
ATOM 1535 C C . PHE A 1 204 ? 23.159 29.471 30.100 1.00 98.56 204 PHE A C 1
ATOM 1537 O O . PHE A 1 204 ? 22.294 28.597 30.086 1.00 98.56 204 PHE A O 1
ATOM 1544 N N . TYR A 1 205 ? 24.464 29.195 30.181 1.00 98.25 205 TYR A N 1
ATOM 1545 C CA . TYR A 1 205 ? 24.982 27.828 30.184 1.00 98.25 205 TYR A CA 1
ATOM 1546 C C . TYR A 1 205 ? 24.594 27.091 31.465 1.00 98.25 205 TYR A C 1
ATOM 1548 O O . TYR A 1 205 ? 24.049 25.996 31.386 1.00 98.25 205 TYR A O 1
ATOM 1556 N N . ALA A 1 206 ? 24.766 27.725 32.629 1.00 98.06 206 ALA A N 1
ATOM 1557 C CA . ALA A 1 206 ? 24.380 27.152 33.914 1.00 98.06 206 ALA A CA 1
ATOM 1558 C C . ALA A 1 206 ? 22.881 26.820 33.980 1.00 98.06 206 ALA A C 1
ATOM 1560 O O . ALA A 1 206 ? 22.507 25.783 34.523 1.00 98.06 206 ALA A O 1
ATOM 1561 N N . TYR A 1 207 ? 22.024 27.670 33.403 1.00 98.62 207 TYR A N 1
ATOM 1562 C CA . TYR A 1 207 ? 20.582 27.438 33.364 1.00 98.62 207 TYR A CA 1
ATOM 1563 C C . TYR A 1 207 ? 20.223 26.226 32.502 1.00 98.62 207 TYR A C 1
ATOM 1565 O O . TYR A 1 207 ? 19.505 25.333 32.948 1.00 98.62 207 TYR A O 1
ATOM 1573 N N . VAL A 1 208 ? 20.751 26.155 31.275 1.00 98.06 208 VAL A N 1
ATOM 1574 C CA . VAL A 1 208 ? 20.476 25.022 30.379 1.00 98.06 208 VAL A CA 1
ATOM 1575 C C . VAL A 1 208 ? 21.067 23.721 30.923 1.00 98.06 208 VAL A C 1
ATOM 1577 O O . VAL A 1 208 ? 20.410 22.682 30.863 1.00 98.06 208 VAL A O 1
ATOM 1580 N N . ASP A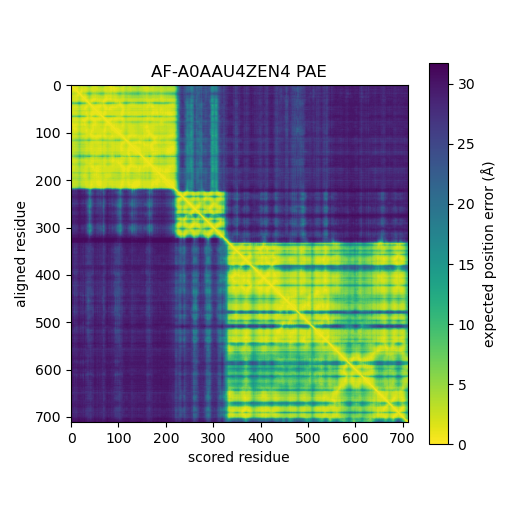 1 209 ? 22.268 23.766 31.498 1.00 97.44 209 ASP A N 1
ATOM 1581 C CA . ASP A 1 209 ? 22.899 22.597 32.108 1.00 97.44 209 ASP A CA 1
ATOM 1582 C C . ASP A 1 209 ? 22.112 22.094 33.321 1.00 97.44 209 ASP A C 1
ATOM 1584 O O . ASP A 1 209 ? 21.992 20.884 33.506 1.00 97.44 209 ASP A O 1
ATOM 1588 N N . ALA A 1 210 ? 21.521 22.987 34.118 1.00 98.06 210 ALA A N 1
ATOM 1589 C CA . ALA A 1 210 ? 20.626 22.604 35.204 1.00 98.06 210 ALA A CA 1
ATOM 1590 C C . ALA A 1 210 ? 19.363 21.897 34.686 1.00 98.06 210 ALA A C 1
ATOM 1592 O O . ALA A 1 210 ? 19.008 20.834 35.195 1.00 98.06 210 ALA A O 1
ATOM 1593 N N . VAL A 1 211 ? 18.727 22.413 33.627 1.00 98.12 211 VAL A N 1
ATOM 1594 C CA . VAL A 1 211 ? 17.573 21.741 32.998 1.00 98.12 211 VAL A CA 1
ATOM 1595 C C . VAL A 1 211 ? 17.966 20.360 32.461 1.00 98.12 211 VAL A C 1
ATOM 1597 O O . VAL A 1 211 ? 17.269 19.378 32.713 1.00 98.12 211 VAL A O 1
ATOM 1600 N N . ARG A 1 212 ? 19.114 20.249 31.783 1.00 97.25 212 ARG A N 1
ATOM 1601 C CA . ARG A 1 212 ? 19.647 18.968 31.289 1.00 97.25 212 ARG A CA 1
ATOM 1602 C C . ARG A 1 212 ? 19.943 17.976 32.405 1.00 97.25 212 ARG A C 1
ATOM 1604 O O . ARG A 1 212 ? 19.661 16.795 32.244 1.00 97.25 212 ARG A O 1
ATOM 1611 N N . GLN A 1 213 ? 20.489 18.434 33.529 1.00 95.25 213 GLN A N 1
ATOM 1612 C CA . GLN A 1 213 ? 20.692 17.583 34.701 1.00 95.25 213 GLN A CA 1
ATOM 1613 C C . GLN A 1 213 ? 19.360 17.111 35.286 1.00 95.25 213 GLN A C 1
ATOM 1615 O O . GLN A 1 213 ? 19.263 15.958 35.684 1.00 95.25 213 GLN A O 1
ATOM 1620 N N . GLY A 1 214 ? 18.327 17.960 35.292 1.00 94.69 214 GLY A N 1
ATOM 1621 C CA . GLY A 1 214 ? 16.988 17.564 35.736 1.00 94.69 214 GLY A CA 1
ATOM 1622 C C . GLY A 1 214 ? 16.398 16.463 34.855 1.00 94.69 214 GLY A C 1
ATOM 1623 O O . GLY A 1 214 ? 15.809 15.514 35.359 1.00 94.69 214 GLY A O 1
ATOM 1624 N N . ILE A 1 215 ? 16.628 16.550 33.543 1.00 93.44 215 ILE A N 1
ATOM 1625 C CA . ILE A 1 215 ? 16.277 15.489 32.591 1.00 93.44 215 ILE A CA 1
ATOM 1626 C C . ILE A 1 215 ? 17.098 14.217 32.849 1.00 93.44 215 ILE A C 1
ATOM 1628 O O . ILE A 1 215 ? 16.537 13.128 32.878 1.00 93.44 215 ILE A O 1
ATOM 1632 N N . ALA A 1 216 ? 18.411 14.338 33.056 1.00 89.12 216 ALA A N 1
ATOM 1633 C CA . ALA A 1 216 ? 19.301 13.198 33.293 1.00 89.12 216 ALA A CA 1
ATOM 1634 C C . ALA A 1 216 ? 19.037 12.475 34.628 1.00 89.12 216 ALA A C 1
ATOM 1636 O O . ALA A 1 216 ? 19.375 11.302 34.762 1.00 89.12 216 ALA A O 1
ATOM 1637 N N . ASP A 1 217 ? 18.436 13.164 35.599 1.00 88.69 217 ASP A N 1
ATOM 1638 C CA . ASP A 1 217 ? 18.018 12.600 36.884 1.00 88.69 217 ASP A CA 1
ATOM 1639 C C . ASP A 1 217 ? 16.709 11.812 36.814 1.00 88.69 217 ASP A C 1
ATOM 1641 O O . ASP A 1 217 ? 16.305 11.219 37.822 1.00 88.69 217 ASP A O 1
ATOM 1645 N N . LEU A 1 218 ? 16.021 11.809 35.664 1.00 84.06 218 LEU A N 1
ATOM 1646 C CA . LEU A 1 218 ? 14.873 10.933 35.482 1.00 84.06 218 LEU A CA 1
ATOM 1647 C C . LEU A 1 218 ? 15.307 9.500 35.815 1.00 84.06 218 LEU A C 1
ATOM 1649 O O . LEU A 1 218 ? 16.292 9.020 35.246 1.00 84.06 218 LEU A O 1
ATOM 1653 N N . PRO A 1 219 ? 14.613 8.813 36.744 1.00 67.56 219 PRO A N 1
ATOM 1654 C CA . PRO A 1 219 ? 14.971 7.455 37.099 1.00 67.56 219 PRO A CA 1
ATOM 1655 C C . PRO A 1 219 ? 14.997 6.602 35.836 1.00 67.56 219 PRO A C 1
ATOM 1657 O O . PRO A 1 219 ? 13.978 6.467 35.157 1.00 67.56 219 PRO A O 1
ATOM 1660 N N . VAL A 1 220 ? 16.156 6.014 35.534 1.00 52.28 220 VAL A N 1
ATOM 1661 C CA . VAL A 1 220 ? 16.223 4.906 34.587 1.00 52.28 220 VAL A CA 1
ATOM 1662 C C . VAL A 1 220 ? 15.441 3.783 35.246 1.00 52.28 220 VAL A C 1
ATOM 1664 O O . VAL A 1 220 ? 15.928 3.153 36.185 1.00 52.28 220 VAL A O 1
ATOM 1667 N N . VAL A 1 221 ? 14.193 3.600 34.823 1.00 46.38 221 VAL A N 1
ATOM 1668 C CA . VAL A 1 221 ? 13.398 2.439 35.211 1.00 46.38 221 VAL A CA 1
ATOM 1669 C C . VAL A 1 221 ? 14.188 1.232 34.694 1.00 46.38 221 VAL A C 1
ATOM 1671 O O . VAL A 1 221 ? 14.402 1.139 33.483 1.00 46.38 221 VAL A O 1
ATOM 1674 N N . PRO A 1 222 ? 14.728 0.363 35.571 1.00 40.62 222 PRO A N 1
ATOM 1675 C CA . PRO A 1 222 ? 15.303 -0.890 35.105 1.00 40.62 222 PRO A CA 1
ATOM 1676 C C . PRO A 1 222 ? 14.184 -1.646 34.386 1.00 40.62 222 PRO A C 1
ATOM 1678 O O . PRO A 1 222 ? 13.061 -1.587 34.888 1.00 40.62 222 PRO A O 1
ATOM 1681 N N . PRO A 1 223 ? 14.449 -2.336 33.262 1.00 43.88 223 PRO A N 1
ATOM 1682 C CA . PRO A 1 223 ? 13.411 -3.111 32.603 1.00 43.88 223 PRO A CA 1
ATOM 1683 C C . PRO A 1 223 ? 12.844 -4.095 33.622 1.00 43.88 223 PRO A C 1
ATOM 1685 O O . PRO A 1 223 ? 13.552 -4.959 34.142 1.00 43.88 223 PRO A O 1
ATOM 1688 N N . VAL A 1 224 ? 11.582 -3.899 33.972 1.00 51.12 224 VAL A N 1
ATOM 1689 C CA . VAL A 1 224 ? 10.786 -4.930 34.601 1.00 51.12 224 VAL A CA 1
ATOM 1690 C C . VAL A 1 224 ? 10.453 -5.889 33.464 1.00 51.12 224 VAL A C 1
ATOM 1692 O O . VAL A 1 224 ? 9.936 -5.452 32.439 1.00 51.12 224 VAL A O 1
ATOM 1695 N N . ASP A 1 225 ? 10.838 -7.160 33.606 1.00 60.00 225 ASP A N 1
ATOM 1696 C CA . ASP A 1 225 ? 10.701 -8.186 32.566 1.00 60.00 225 ASP A CA 1
ATOM 1697 C C . ASP A 1 225 ? 9.225 -8.334 32.157 1.00 60.00 225 ASP A C 1
ATOM 1699 O O . ASP A 1 225 ? 8.463 -9.093 32.758 1.00 60.00 225 ASP A O 1
ATOM 1703 N N . LEU A 1 226 ? 8.807 -7.576 31.142 1.00 72.88 226 LEU A N 1
ATOM 1704 C CA . LEU A 1 226 ? 7.668 -7.940 30.319 1.00 72.88 226 LEU A CA 1
ATOM 1705 C C . LEU A 1 226 ? 8.018 -9.286 29.690 1.00 72.88 226 LEU A C 1
ATOM 1707 O O . LEU A 1 226 ? 9.078 -9.432 29.080 1.00 72.88 226 LEU A O 1
ATOM 1711 N N . ASP A 1 227 ? 7.129 -10.258 29.825 1.00 81.12 227 ASP A N 1
ATOM 1712 C CA . ASP A 1 227 ? 7.236 -11.497 29.065 1.00 81.12 227 ASP A CA 1
ATOM 1713 C C . ASP A 1 227 ? 6.075 -11.548 28.082 1.00 81.12 227 ASP A C 1
ATOM 1715 O O . ASP A 1 227 ? 4.921 -11.320 28.448 1.00 81.12 227 ASP A O 1
ATOM 1719 N N . LEU A 1 228 ? 6.384 -11.804 26.817 1.00 86.56 228 LEU A N 1
ATOM 1720 C CA . LEU A 1 228 ? 5.392 -11.963 25.769 1.00 86.56 228 LEU A CA 1
ATOM 1721 C C . LEU A 1 228 ? 5.581 -13.340 25.163 1.00 86.56 228 LEU A C 1
ATOM 1723 O O . LEU A 1 228 ? 6.613 -13.643 24.569 1.00 86.56 228 LEU A O 1
ATOM 1727 N N . THR A 1 229 ? 4.536 -14.147 25.248 1.00 89.38 229 THR A N 1
ATOM 1728 C CA . THR A 1 229 ? 4.476 -15.432 24.563 1.00 89.38 229 THR A CA 1
ATOM 1729 C C . THR A 1 229 ? 3.445 -15.360 23.451 1.00 89.38 229 THR A C 1
ATOM 1731 O O . THR A 1 229 ? 2.389 -14.748 23.600 1.00 89.38 229 THR A O 1
ATOM 1734 N N . ALA A 1 230 ? 3.774 -15.974 22.320 1.00 90.62 230 ALA A N 1
ATOM 1735 C CA . ALA A 1 230 ? 2.877 -16.141 21.193 1.00 90.62 230 ALA A CA 1
ATOM 1736 C C . ALA A 1 230 ? 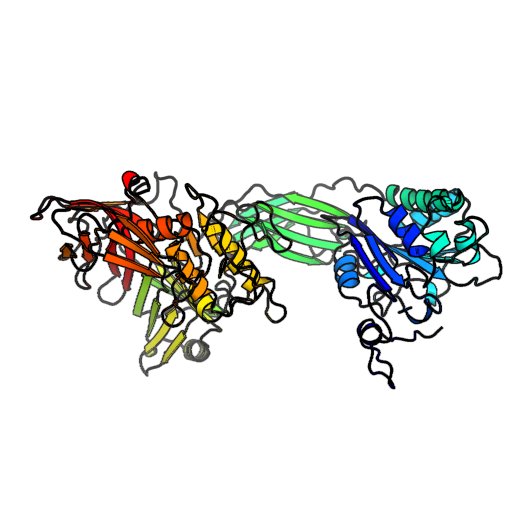2.717 -17.640 20.939 1.00 90.62 230 ALA A C 1
ATOM 1738 O O . ALA A 1 230 ? 3.711 -18.363 20.841 1.00 90.62 230 ALA A O 1
ATOM 1739 N N . THR A 1 231 ? 1.477 -18.106 20.841 1.00 89.62 231 THR A N 1
ATOM 1740 C CA . THR A 1 231 ? 1.138 -19.514 20.630 1.00 89.62 231 THR A CA 1
ATOM 1741 C C . THR A 1 231 ? 0.075 -19.617 19.549 1.00 89.62 231 THR A C 1
ATOM 1743 O O . THR A 1 231 ? -0.919 -18.906 19.575 1.00 89.62 231 THR A O 1
ATOM 1746 N N . VAL A 1 232 ? 0.264 -20.505 18.577 1.00 81.81 232 VAL A N 1
ATOM 1747 C CA . VAL A 1 232 ? -0.770 -20.782 17.571 1.00 81.81 232 VAL A CA 1
ATOM 1748 C C . VAL A 1 232 ? -1.881 -21.609 18.217 1.00 81.81 232 VAL A C 1
ATOM 1750 O O . VAL A 1 232 ? -1.599 -22.654 18.807 1.00 81.81 232 VAL A O 1
ATOM 1753 N N . VAL A 1 233 ? -3.129 -21.161 18.085 1.00 79.00 233 VAL A N 1
ATOM 1754 C CA . VAL A 1 233 ? -4.319 -21.825 18.637 1.00 79.00 233 VAL A CA 1
ATOM 1755 C C . VAL A 1 233 ? -5.313 -22.086 17.508 1.00 79.00 233 VAL A C 1
ATOM 1757 O O . VAL A 1 233 ? -5.448 -21.269 16.603 1.00 79.00 233 VAL A O 1
ATOM 1760 N N . ASN A 1 234 ? -5.984 -23.242 17.542 1.00 65.75 234 ASN A N 1
ATOM 1761 C CA . ASN A 1 234 ? -6.922 -23.682 16.497 1.00 65.75 234 ASN A CA 1
ATOM 1762 C C . ASN A 1 234 ? -8.388 -23.781 16.983 1.00 65.75 234 ASN A C 1
ATOM 1764 O O . ASN A 1 234 ? -9.284 -23.928 16.163 1.00 65.75 234 ASN A O 1
ATOM 1768 N N . ASP A 1 235 ? -8.646 -23.706 18.294 1.00 55.38 235 ASP A N 1
ATOM 1769 C CA . ASP A 1 235 ? -9.967 -23.869 18.939 1.00 55.38 235 ASP A CA 1
ATOM 1770 C C . ASP A 1 235 ? -10.006 -22.978 20.202 1.00 55.38 235 ASP A C 1
ATOM 1772 O O . ASP A 1 235 ? -9.017 -22.996 20.943 1.00 55.38 235 ASP A O 1
ATOM 1776 N N . PRO A 1 236 ? -11.064 -22.180 20.485 1.00 52.12 236 PRO A N 1
ATOM 1777 C CA . PRO A 1 236 ? -12.342 -22.041 19.762 1.00 52.12 236 PRO A CA 1
ATOM 1778 C C . PRO A 1 236 ? -12.341 -21.040 18.609 1.00 52.12 236 PRO A C 1
ATOM 1780 O O . PRO A 1 236 ? -13.300 -20.997 17.841 1.00 52.12 236 PRO A O 1
ATOM 1783 N N . GLN A 1 237 ? -11.289 -20.234 18.476 1.00 58.53 237 GLN A N 1
ATOM 1784 C CA . GLN A 1 237 ? -11.074 -19.354 17.330 1.00 58.53 237 GLN A CA 1
ATOM 1785 C C . GLN A 1 237 ? -9.637 -19.549 16.835 1.00 58.53 237 GLN A C 1
ATOM 1787 O O . GLN A 1 237 ? -8.716 -19.413 17.643 1.00 58.53 237 GLN A O 1
ATOM 1792 N N . PRO A 1 238 ? -9.428 -19.897 15.555 1.00 62.28 238 PRO A N 1
ATOM 1793 C CA . PRO A 1 238 ? -8.093 -20.105 15.020 1.00 62.28 238 PRO A CA 1
ATOM 1794 C C . PRO A 1 238 ? -7.347 -18.768 14.893 1.00 62.28 238 PRO A C 1
ATOM 1796 O O . PRO A 1 238 ? -7.919 -17.772 14.451 1.00 62.28 238 PRO A O 1
ATOM 1799 N N . GLY A 1 239 ? -6.079 -18.737 15.302 1.00 76.12 239 GLY A N 1
ATOM 1800 C CA . GLY A 1 239 ? -5.263 -17.525 15.315 1.00 76.12 239 GLY A CA 1
ATOM 1801 C C . GLY A 1 239 ? -3.928 -17.697 16.041 1.00 76.12 239 GLY A C 1
ATOM 1802 O O . GLY A 1 239 ? -3.463 -18.813 16.291 1.00 76.12 239 GLY A O 1
ATOM 1803 N N . VAL A 1 240 ? -3.294 -16.576 16.378 1.00 82.19 240 VAL A N 1
ATOM 1804 C CA . VAL A 1 240 ? -2.180 -16.542 17.333 1.00 82.19 240 VAL A CA 1
ATOM 1805 C C . VAL A 1 240 ? -2.680 -15.932 18.629 1.00 82.19 240 VAL A C 1
ATOM 1807 O O . VAL A 1 240 ? -3.069 -14.768 18.689 1.00 82.19 240 VAL A O 1
ATOM 1810 N N . GLU A 1 241 ? -2.624 -16.746 19.669 1.00 86.81 241 GLU A N 1
ATOM 1811 C CA . GLU A 1 241 ? -2.868 -16.361 21.040 1.00 86.81 241 GLU A CA 1
ATOM 1812 C C . GLU A 1 241 ? -1.606 -15.728 21.628 1.00 86.81 241 GLU A C 1
ATOM 1814 O O . GLU A 1 241 ? -0.525 -16.320 21.627 1.00 86.81 241 GLU A O 1
ATOM 1819 N N . LEU A 1 242 ? -1.739 -14.509 22.129 1.00 87.12 242 LEU A N 1
ATOM 1820 C CA . LEU A 1 242 ? -0.686 -13.749 22.775 1.00 87.12 242 LEU A CA 1
ATOM 1821 C C . LEU A 1 242 ? -0.993 -13.677 24.262 1.00 87.12 242 LEU A C 1
ATOM 1823 O O . LEU A 1 242 ? -2.059 -13.200 24.651 1.00 87.12 242 LEU A O 1
ATOM 1827 N N . THR A 1 243 ? -0.047 -14.115 25.084 1.00 86.25 243 THR A N 1
ATOM 1828 C CA . THR A 1 243 ? -0.112 -13.927 26.534 1.00 86.25 243 THR A CA 1
ATOM 1829 C C . THR A 1 243 ? 1.014 -13.002 26.948 1.00 86.25 243 THR A C 1
ATOM 1831 O O . THR A 1 243 ? 2.189 -13.319 26.741 1.00 86.25 243 THR A O 1
ATOM 1834 N N . VAL A 1 244 ? 0.648 -11.861 27.530 1.00 82.25 244 VAL A N 1
ATOM 1835 C CA . VAL A 1 244 ? 1.609 -10.916 28.104 1.00 82.25 244 VAL A CA 1
ATOM 1836 C C . VAL A 1 244 ? 1.582 -11.080 29.620 1.00 82.25 244 VAL A C 1
ATOM 1838 O O . VAL A 1 244 ? 0.528 -10.923 30.244 1.00 82.25 244 VAL A O 1
ATOM 1841 N N . ALA A 1 245 ? 2.734 -11.384 30.212 1.00 80.44 245 ALA A N 1
ATOM 1842 C CA . ALA A 1 245 ? 2.927 -11.290 31.648 1.00 80.44 245 ALA A CA 1
ATOM 1843 C C . ALA A 1 245 ? 3.448 -9.891 31.977 1.00 80.44 245 ALA A C 1
ATOM 1845 O O . ALA A 1 245 ? 4.489 -9.462 31.470 1.00 80.44 245 ALA A O 1
ATOM 1846 N N . VAL A 1 246 ? 2.700 -9.166 32.806 1.00 76.69 246 VAL A N 1
ATOM 1847 C CA . VAL A 1 246 ? 3.013 -7.775 33.146 1.00 76.69 246 VAL A CA 1
ATOM 1848 C C . VAL A 1 246 ? 3.173 -7.660 34.647 1.00 76.69 246 VAL A C 1
ATOM 1850 O O . VAL A 1 246 ? 2.175 -7.618 35.371 1.00 76.69 246 VAL A O 1
ATOM 1853 N N . PRO A 1 247 ? 4.409 -7.538 35.149 1.00 72.00 247 PRO A N 1
ATOM 1854 C CA . PRO A 1 247 ? 4.599 -7.224 36.549 1.00 72.00 247 PRO A CA 1
ATOM 1855 C C . PRO A 1 247 ? 4.106 -5.795 36.810 1.00 72.00 247 PRO A C 1
ATOM 1857 O O . PRO A 1 247 ? 4.359 -4.874 36.027 1.00 72.00 247 PRO A O 1
ATOM 1860 N N . GLU A 1 248 ? 3.379 -5.618 37.914 1.00 72.62 248 GLU A N 1
ATOM 1861 C CA . GLU A 1 248 ? 2.797 -4.336 38.331 1.00 72.62 248 GLU A CA 1
ATOM 1862 C C . GLU A 1 248 ? 1.898 -3.661 37.265 1.00 72.62 248 GLU A C 1
ATOM 1864 O O . GLU A 1 248 ? 2.140 -2.513 36.895 1.00 72.62 248 GLU A O 1
ATOM 1869 N N . PRO A 1 249 ? 0.829 -4.312 36.770 1.00 74.25 249 PRO A N 1
ATOM 1870 C CA . PRO A 1 249 ? 0.023 -3.812 35.646 1.00 74.25 249 PRO A CA 1
ATOM 1871 C C . PRO A 1 249 ? -0.629 -2.443 35.908 1.00 74.25 249 PRO A C 1
ATOM 1873 O O . PRO A 1 249 ? -0.877 -1.679 34.977 1.00 74.25 249 PRO A O 1
ATOM 1876 N N . GLN A 1 250 ? -0.840 -2.071 37.177 1.00 72.50 250 GLN A N 1
ATOM 1877 C CA . GLN A 1 250 ? -1.308 -0.739 37.581 1.00 72.50 250 GLN A CA 1
ATOM 1878 C C . GLN A 1 250 ? -0.379 0.412 37.165 1.00 72.50 250 GLN A C 1
ATOM 1880 O O . GLN A 1 250 ? -0.801 1.568 37.168 1.00 72.50 250 GLN A O 1
ATOM 1885 N N . THR A 1 251 ? 0.884 0.121 36.849 1.00 72.50 251 THR A N 1
ATOM 1886 C CA . THR A 1 251 ? 1.856 1.124 36.412 1.00 72.50 251 THR A CA 1
ATOM 1887 C C . THR A 1 251 ? 1.899 1.270 34.895 1.00 72.50 251 THR A C 1
ATOM 1889 O O . THR A 1 251 ? 2.677 2.081 34.418 1.00 72.50 251 THR A O 1
ATOM 1892 N N . VAL A 1 252 ? 1.082 0.552 34.117 1.00 74.25 252 VAL A N 1
ATOM 1893 C CA . VAL A 1 252 ? 0.988 0.740 32.660 1.00 74.25 252 VAL A CA 1
ATOM 1894 C C . VAL A 1 252 ? -0.032 1.834 32.329 1.00 74.25 252 VAL A C 1
ATOM 1896 O O . VAL A 1 252 ? -1.195 1.762 32.723 1.00 74.25 252 VAL A O 1
ATOM 1899 N N . GLN A 1 253 ? 0.411 2.865 31.607 1.00 75.56 253 GLN A N 1
ATOM 1900 C CA . GLN A 1 253 ? -0.412 3.974 31.114 1.00 75.56 253 GLN A CA 1
ATOM 1901 C C . GLN A 1 253 ? -0.995 3.676 29.733 1.00 75.56 253 GLN A C 1
ATOM 1903 O O . GLN A 1 253 ? -2.166 3.959 29.492 1.00 75.56 253 GLN A O 1
ATOM 1908 N N . ALA A 1 254 ? -0.189 3.123 28.835 1.00 75.25 254 ALA A N 1
ATOM 1909 C CA . ALA A 1 254 ? -0.601 2.737 27.495 1.00 75.25 254 ALA A CA 1
ATOM 1910 C C . ALA A 1 254 ? 0.252 1.571 27.023 1.00 75.25 254 ALA A C 1
ATOM 1912 O O . ALA A 1 254 ? 1.353 1.354 27.525 1.00 75.25 254 ALA A O 1
ATOM 1913 N N . TRP A 1 255 ? -0.250 0.820 26.062 1.00 83.62 255 TRP A N 1
ATOM 1914 C CA . TRP A 1 255 ? 0.492 -0.285 25.493 1.00 83.62 255 TRP A CA 1
ATOM 1915 C C . TRP A 1 255 ? 0.061 -0.560 24.067 1.00 83.62 255 TRP A C 1
ATOM 1917 O O . TRP A 1 255 ? -1.087 -0.310 23.695 1.00 83.62 255 TRP A O 1
ATOM 1927 N N . THR A 1 256 ? 0.988 -1.117 23.300 1.00 78.62 256 THR A N 1
ATOM 1928 C CA . THR A 1 256 ? 0.771 -1.519 21.918 1.00 78.62 256 THR A CA 1
ATOM 1929 C C . THR A 1 256 ? 1.450 -2.857 21.684 1.00 78.62 256 THR A C 1
ATOM 1931 O O . THR A 1 256 ? 2.637 -3.019 21.945 1.00 78.62 256 THR A O 1
ATOM 1934 N N . ILE A 1 257 ? 0.694 -3.830 21.195 1.00 82.94 257 ILE A N 1
ATOM 1935 C CA . ILE A 1 257 ? 1.218 -5.084 20.671 1.00 82.94 257 ILE A CA 1
ATOM 1936 C C . ILE A 1 257 ? 1.389 -4.900 19.169 1.00 82.94 257 ILE A C 1
ATOM 1938 O O . ILE A 1 257 ? 0.453 -4.530 18.458 1.00 82.94 257 ILE A O 1
ATOM 1942 N N . TYR A 1 258 ? 2.583 -5.198 18.695 1.00 82.38 258 TYR A N 1
ATOM 1943 C CA . TYR A 1 258 ? 2.963 -5.212 17.302 1.00 82.38 258 TYR A CA 1
ATOM 1944 C C . TYR A 1 258 ? 3.220 -6.640 16.835 1.00 82.38 258 TYR A C 1
ATOM 1946 O O . TYR A 1 258 ? 3.517 -7.551 17.614 1.00 82.38 258 TYR A O 1
ATOM 1954 N N . ARG A 1 259 ? 3.170 -6.807 15.521 1.00 84.94 259 ARG A N 1
ATOM 1955 C CA . ARG A 1 259 ? 3.709 -7.954 14.813 1.00 84.94 259 ARG A CA 1
ATOM 1956 C C . ARG A 1 259 ? 4.663 -7.477 13.729 1.00 84.94 259 ARG A C 1
ATOM 1958 O O . ARG A 1 259 ? 4.312 -6.614 12.929 1.00 84.94 259 ARG A O 1
ATOM 1965 N N . THR A 1 260 ? 5.850 -8.054 13.681 1.00 77.31 260 THR A N 1
ATOM 1966 C CA . THR A 1 260 ? 6.823 -7.838 12.614 1.00 77.31 260 THR A CA 1
ATOM 1967 C C . THR A 1 260 ? 6.676 -8.938 11.578 1.00 77.31 260 THR A C 1
ATOM 1969 O O . THR A 1 260 ? 6.792 -10.123 11.895 1.00 77.31 260 THR A O 1
ATOM 1972 N N . VAL A 1 261 ? 6.457 -8.548 10.326 1.00 62.41 261 VAL A N 1
ATOM 1973 C CA . VAL A 1 261 ? 6.227 -9.454 9.197 1.00 62.41 261 VAL A CA 1
ATOM 1974 C C . VAL A 1 261 ? 7.156 -9.023 8.075 1.00 62.41 261 VAL A C 1
ATOM 1976 O O . VAL A 1 261 ? 7.088 -7.886 7.616 1.00 62.41 261 VAL A O 1
ATOM 1979 N N . ALA A 1 262 ? 8.076 -9.901 7.667 1.00 62.62 262 ALA A N 1
ATOM 1980 C CA . ALA A 1 262 ? 9.097 -9.584 6.659 1.00 62.62 262 ALA A CA 1
ATOM 1981 C C . ALA A 1 262 ? 9.896 -8.286 6.948 1.00 62.62 262 ALA A C 1
ATOM 1983 O O . ALA A 1 262 ? 10.309 -7.580 6.031 1.00 62.62 262 ALA A O 1
ATOM 1984 N N . GLY A 1 263 ? 10.126 -7.977 8.230 1.00 56.00 263 GLY A N 1
ATOM 1985 C CA . GLY A 1 263 ? 10.856 -6.780 8.668 1.00 56.00 263 GLY A CA 1
ATOM 1986 C C . GLY A 1 263 ? 10.022 -5.496 8.735 1.00 56.00 263 GLY A C 1
ATOM 1987 O O . GLY A 1 263 ? 10.600 -4.430 8.925 1.00 56.00 263 GLY A O 1
ATOM 1988 N N . MET A 1 264 ? 8.696 -5.581 8.583 1.00 46.25 264 MET A N 1
ATOM 1989 C CA . MET A 1 264 ? 7.770 -4.456 8.750 1.00 46.25 264 MET A CA 1
ATOM 1990 C C . MET A 1 264 ? 6.891 -4.649 9.985 1.00 46.25 264 MET A C 1
ATOM 1992 O O . MET A 1 264 ? 6.278 -5.707 10.133 1.00 46.25 264 MET A O 1
ATOM 1996 N N . ASP A 1 265 ? 6.797 -3.627 10.835 1.00 61.81 265 ASP A N 1
ATOM 1997 C CA . ASP A 1 265 ? 5.962 -3.642 12.040 1.00 61.81 265 ASP A CA 1
ATOM 1998 C C . ASP A 1 265 ? 4.514 -3.239 11.735 1.00 61.81 265 ASP A C 1
ATOM 2000 O O . ASP A 1 265 ? 4.250 -2.277 11.013 1.00 61.81 265 ASP A O 1
ATOM 2004 N N . GLN A 1 266 ? 3.565 -3.983 12.298 1.00 60.69 266 GLN A N 1
ATOM 2005 C CA . GLN A 1 266 ? 2.124 -3.763 12.183 1.00 60.69 266 GLN A CA 1
ATOM 2006 C C . GLN A 1 266 ? 1.501 -3.783 13.578 1.00 60.69 266 GLN A C 1
ATOM 2008 O O . GLN A 1 266 ? 1.831 -4.652 14.379 1.00 60.69 266 GLN A O 1
ATOM 2013 N N . VAL A 1 267 ? 0.582 -2.865 13.872 1.00 65.88 267 VAL A N 1
ATOM 2014 C CA . VAL A 1 267 ? -0.133 -2.844 15.158 1.00 65.88 267 VAL A CA 1
ATOM 2015 C C . VAL A 1 267 ? -1.203 -3.940 15.175 1.00 65.88 267 VAL A C 1
ATOM 2017 O O . VAL A 1 267 ? -2.020 -4.018 14.262 1.00 65.88 267 VAL A O 1
ATOM 2020 N N . VAL A 1 268 ? -1.196 -4.774 16.215 1.00 68.12 268 VAL A N 1
ATOM 2021 C CA . VAL A 1 268 ? -2.159 -5.867 16.447 1.00 68.12 268 VAL A CA 1
ATOM 2022 C C . VAL A 1 268 ? -3.264 -5.408 17.391 1.00 68.12 268 VAL A C 1
ATOM 2024 O O . VAL A 1 268 ? -4.445 -5.588 17.115 1.00 68.12 268 VAL A O 1
ATOM 2027 N N . ALA A 1 269 ? -2.874 -4.799 18.509 1.00 71.12 269 ALA A N 1
ATOM 2028 C CA . ALA A 1 269 ? -3.785 -4.278 19.516 1.00 71.12 269 ALA A CA 1
ATOM 2029 C C . ALA A 1 269 ? -3.109 -3.136 20.273 1.00 71.12 269 ALA A C 1
ATOM 2031 O O . ALA A 1 269 ? -1.893 -3.139 20.452 1.00 71.12 269 ALA A O 1
ATOM 2032 N N . SER A 1 270 ? -3.893 -2.180 20.753 1.00 77.88 270 SER A N 1
ATOM 2033 C CA . SER A 1 270 ? -3.422 -1.155 21.678 1.00 77.88 270 SER A CA 1
ATOM 2034 C C . SER A 1 270 ? -4.470 -0.888 22.750 1.00 77.88 270 SER A C 1
ATOM 2036 O O . SER A 1 270 ? -5.658 -1.168 22.570 1.00 77.88 270 SER A O 1
ATOM 2038 N N . GLY A 1 271 ? -4.033 -0.357 23.886 1.00 70.62 271 GLY A N 1
ATOM 2039 C CA . GLY A 1 271 ? -4.914 -0.061 25.005 1.00 70.62 271 GLY A CA 1
ATOM 2040 C C . GLY A 1 271 ? -4.347 0.991 25.946 1.00 70.62 271 GLY A C 1
ATOM 2041 O O . GLY A 1 271 ? -3.174 1.359 25.879 1.00 70.62 271 GLY A O 1
ATOM 2042 N N . ALA A 1 272 ? -5.213 1.480 26.834 1.00 68.19 272 ALA A N 1
ATOM 2043 C CA . ALA A 1 272 ? -4.886 2.466 27.858 1.00 68.19 272 ALA A CA 1
ATOM 2044 C C . ALA A 1 272 ? -5.121 1.901 29.271 1.00 68.19 272 ALA A C 1
ATOM 2046 O O . ALA A 1 272 ? -6.084 1.168 29.518 1.00 68.19 272 ALA A O 1
ATOM 2047 N N . GLY A 1 273 ? -4.264 2.285 30.215 1.00 62.66 273 GLY A N 1
ATOM 2048 C CA . GLY A 1 273 ? -4.306 1.891 31.624 1.00 62.66 273 GLY A CA 1
ATOM 2049 C C . GLY A 1 273 ? -3.942 0.423 31.880 1.00 62.66 273 GLY A C 1
ATOM 2050 O O . GLY A 1 273 ? -3.445 -0.278 31.001 1.00 62.66 273 GLY A O 1
ATOM 2051 N N . ALA A 1 274 ? 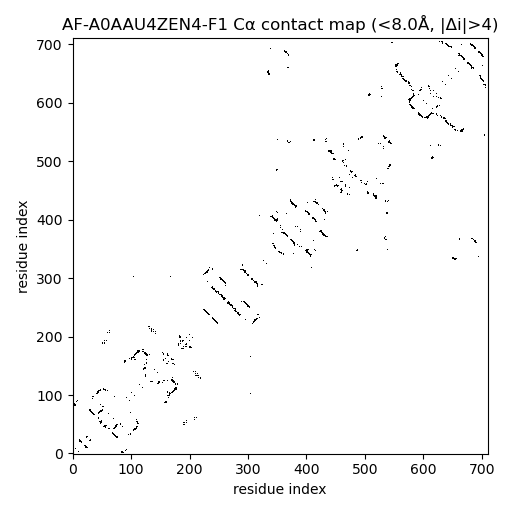-4.265 -0.068 33.082 1.00 54.66 274 ALA A N 1
ATOM 2052 C CA . ALA A 1 274 ? -4.029 -1.443 33.554 1.00 54.66 274 ALA A CA 1
ATOM 2053 C C . ALA A 1 274 ? -4.831 -2.541 32.804 1.00 54.66 274 ALA A C 1
ATOM 2055 O O . ALA A 1 274 ? -5.042 -3.633 33.325 1.00 54.66 274 ALA A O 1
ATOM 2056 N N . THR A 1 275 ? -5.313 -2.245 31.592 1.00 57.88 275 THR A N 1
ATOM 2057 C CA . THR A 1 275 ? -6.010 -3.157 30.669 1.00 57.88 275 THR A CA 1
ATOM 2058 C C . THR A 1 275 ? -5.064 -4.071 29.883 1.00 57.88 275 THR A C 1
ATOM 2060 O O . THR A 1 275 ? -5.521 -4.829 29.031 1.00 57.88 275 THR A O 1
ATOM 2063 N N . LEU A 1 276 ? -3.780 -4.090 30.240 1.00 61.91 276 LEU A N 1
ATOM 2064 C CA . LEU A 1 276 ? -2.944 -5.291 30.192 1.00 61.91 276 LEU A CA 1
ATOM 2065 C C . LEU A 1 276 ? -3.118 -6.066 31.522 1.00 61.91 276 LEU A C 1
ATOM 2067 O O . LEU A 1 276 ? -2.272 -5.917 32.408 1.00 61.91 276 LEU A O 1
ATOM 2071 N N . PRO A 1 277 ? -4.196 -6.846 31.764 1.00 53.69 277 PRO A N 1
ATOM 2072 C CA . PRO A 1 277 ? -4.185 -7.750 32.899 1.00 53.69 277 PRO A CA 1
ATOM 2073 C C . PRO A 1 277 ? -3.126 -8.823 32.660 1.00 53.69 277 PRO A C 1
ATOM 2075 O O . PRO A 1 277 ? -3.085 -9.439 31.597 1.00 53.69 277 PRO A O 1
ATOM 2078 N N . ASP A 1 278 ? -2.289 -9.045 33.662 1.00 57.12 278 ASP A N 1
ATOM 2079 C CA . ASP A 1 278 ? -1.346 -10.156 33.718 1.00 57.12 278 ASP A CA 1
ATOM 2080 C C . ASP A 1 278 ? -2.066 -11.487 33.420 1.00 57.12 278 ASP A C 1
ATOM 2082 O O . ASP A 1 278 ? -3.092 -11.793 34.037 1.00 57.12 278 ASP A O 1
ATOM 2086 N N . GLY A 1 279 ? -1.583 -12.238 32.426 1.00 55.69 279 GLY A N 1
ATOM 2087 C CA . GLY A 1 279 ? -2.228 -13.476 31.967 1.00 55.69 279 GLY A CA 1
ATOM 2088 C C . GLY A 1 279 ? -3.452 -13.275 31.064 1.00 55.69 279 GLY A C 1
ATOM 2089 O O . GLY A 1 279 ? -4.211 -14.220 30.846 1.00 55.69 279 GLY A O 1
ATOM 2090 N N . SER A 1 280 ? -3.666 -12.064 30.543 1.00 64.25 280 SER A N 1
ATOM 2091 C CA . SER A 1 280 ? -4.677 -11.836 29.511 1.00 64.25 280 SER A CA 1
ATOM 2092 C C . SER A 1 280 ? -4.252 -12.424 28.189 1.00 64.25 280 SER A C 1
ATOM 2094 O O . SER A 1 280 ? -3.083 -12.403 27.806 1.00 64.25 280 SER A O 1
ATOM 2096 N N . VAL A 1 281 ? -5.265 -12.919 27.501 1.00 67.75 281 VAL A N 1
ATOM 2097 C CA . VAL A 1 281 ? -5.142 -13.579 26.223 1.00 67.75 281 VAL A CA 1
ATOM 2098 C C . VAL A 1 281 ? -5.654 -12.629 25.150 1.00 67.75 281 VAL A C 1
ATOM 2100 O O . VAL A 1 281 ? -6.835 -12.275 25.143 1.00 67.75 281 VAL A O 1
ATOM 2103 N N . TRP A 1 282 ? -4.771 -12.219 24.245 1.00 72.88 282 TRP A N 1
ATOM 2104 C CA . TRP A 1 282 ? -5.145 -11.500 23.031 1.00 72.88 282 TRP A CA 1
ATOM 2105 C C . TRP A 1 282 ? -5.075 -12.447 21.853 1.00 72.88 282 TRP A C 1
ATOM 2107 O O . TRP A 1 282 ? -4.082 -13.139 21.666 1.00 72.88 282 TRP A O 1
ATOM 2117 N N . MET A 1 283 ? -6.125 -12.460 21.046 1.00 72.44 283 MET A N 1
ATOM 2118 C CA . MET A 1 283 ? -6.141 -13.235 19.817 1.00 72.44 283 MET A CA 1
ATOM 2119 C C . MET A 1 283 ? -5.832 -12.294 18.656 1.00 72.44 283 MET A C 1
ATOM 2121 O O . MET A 1 283 ? -6.546 -11.313 18.460 1.00 72.44 283 MET A O 1
ATOM 2125 N N . ASP A 1 284 ? -4.793 -12.593 17.881 1.00 73.50 284 ASP A N 1
ATOM 2126 C CA . ASP A 1 284 ? -4.710 -12.173 16.483 1.00 73.50 284 ASP A CA 1
ATOM 2127 C C . ASP A 1 284 ? -5.457 -13.251 15.679 1.00 73.50 284 ASP A C 1
ATOM 2129 O O . ASP A 1 284 ? -4.909 -14.340 15.500 1.00 73.50 284 ASP A O 1
ATOM 2133 N N . PRO A 1 285 ? -6.725 -13.035 15.273 1.00 55.47 285 PRO A N 1
ATOM 2134 C CA . PRO A 1 285 ? -7.541 -14.077 14.640 1.00 55.47 285 PRO A CA 1
ATOM 2135 C C . PRO A 1 285 ? -7.173 -14.301 13.164 1.00 55.47 285 PRO A C 1
ATOM 2137 O O . PRO A 1 285 ? -7.669 -15.227 12.529 1.00 55.47 285 PRO A O 1
ATOM 2140 N N . ALA A 1 286 ? -6.336 -13.433 12.588 1.00 58.75 286 ALA A N 1
ATOM 2141 C CA . ALA A 1 286 ? -5.918 -13.495 11.191 1.00 58.75 286 ALA A CA 1
ATOM 2142 C C . ALA A 1 286 ? -4.464 -13.007 11.037 1.00 58.75 286 ALA A C 1
ATOM 2144 O O . ALA A 1 286 ? -4.189 -12.032 10.322 1.00 58.75 286 ALA A O 1
ATOM 2145 N N . PRO A 1 287 ? -3.510 -13.659 11.719 1.00 66.69 287 PRO A N 1
ATOM 2146 C CA . PRO A 1 287 ? -2.105 -13.314 11.602 1.00 66.69 287 PRO A CA 1
ATOM 2147 C C . PRO A 1 287 ? -1.626 -13.664 10.184 1.00 66.69 287 PRO A C 1
ATOM 2149 O O . PRO A 1 287 ? -2.203 -14.555 9.547 1.00 66.69 287 PRO A O 1
ATOM 2152 N N . PRO A 1 288 ? -0.586 -13.000 9.646 1.00 57.34 288 PRO A N 1
ATOM 2153 C CA . PRO A 1 288 ? -0.112 -13.267 8.301 1.00 57.34 288 PRO A CA 1
ATOM 2154 C C . PRO A 1 288 ? 0.285 -14.720 8.218 1.00 57.34 288 PRO A C 1
ATOM 2156 O O . PRO A 1 288 ? 1.202 -15.185 8.900 1.00 57.34 288 PRO A O 1
ATOM 2159 N N . ALA A 1 289 ? -0.477 -15.441 7.411 1.00 55.62 289 ALA A N 1
ATOM 2160 C CA . ALA A 1 289 ? -0.281 -16.850 7.258 1.00 55.62 289 ALA A CA 1
ATOM 2161 C C . ALA A 1 289 ? 1.168 -17.043 6.781 1.00 55.62 289 ALA A C 1
ATOM 2163 O O . ALA A 1 289 ? 1.588 -16.457 5.780 1.00 55.62 289 ALA A O 1
ATOM 2164 N N . CYS A 1 290 ? 1.907 -17.921 7.467 1.00 56.97 290 CYS A N 1
ATOM 2165 C CA . CYS A 1 290 ? 2.997 -18.677 6.826 1.00 56.97 290 CYS A CA 1
ATOM 2166 C C . CYS A 1 290 ? 4.280 -17.923 6.577 1.00 56.97 290 CYS A C 1
ATOM 2168 O O . CYS A 1 290 ? 5.203 -18.410 5.924 1.00 56.97 290 CYS A O 1
ATOM 2170 N N . VAL A 1 291 ? 4.339 -16.746 7.165 1.00 59.81 291 VAL A N 1
ATOM 2171 C CA . VAL A 1 291 ? 5.545 -15.978 7.345 1.00 59.81 291 VAL A CA 1
ATOM 2172 C C . VAL A 1 291 ? 5.871 -16.062 8.833 1.00 59.81 291 VAL A C 1
ATOM 2174 O O . VAL A 1 291 ? 4.950 -16.025 9.648 1.00 59.81 291 VAL A O 1
ATOM 2177 N N . PRO A 1 292 ? 7.148 -16.201 9.225 1.00 80.06 292 PRO A N 1
ATOM 2178 C CA . PRO A 1 292 ? 7.535 -15.993 10.608 1.00 80.06 292 PRO A CA 1
ATOM 2179 C C . PRO A 1 292 ? 7.087 -14.601 11.045 1.00 80.06 292 PRO A C 1
ATOM 2181 O O . PRO A 1 292 ? 7.493 -13.593 10.462 1.00 80.06 292 PRO A O 1
ATOM 2184 N N . VAL A 1 293 ? 6.231 -14.571 12.052 1.00 78.00 293 VAL A N 1
ATOM 2185 C CA . VAL A 1 293 ? 5.718 -13.360 12.665 1.00 78.00 293 VAL A CA 1
ATOM 2186 C C . VAL A 1 293 ? 6.363 -13.245 14.032 1.00 78.00 293 VAL A C 1
ATOM 2188 O O . VAL A 1 293 ? 6.214 -14.128 14.879 1.00 78.00 293 VAL A O 1
ATOM 2191 N N . THR A 1 294 ? 7.096 -12.163 14.254 1.00 90.31 294 THR A N 1
ATOM 2192 C CA . THR A 1 294 ? 7.5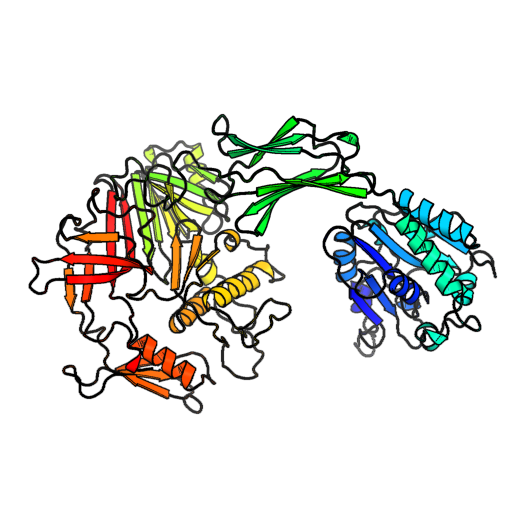96 -11.838 15.590 1.00 90.31 294 THR A CA 1
ATOM 2193 C C . THR A 1 294 ? 6.601 -10.899 16.233 1.00 90.31 294 THR A C 1
ATOM 2195 O O . THR A 1 294 ? 6.425 -9.783 15.756 1.00 90.31 294 THR A O 1
ATOM 2198 N N . TYR A 1 295 ? 5.949 -11.329 17.305 1.00 90.25 295 TYR A N 1
ATOM 2199 C CA . TYR A 1 295 ? 5.138 -10.418 18.101 1.00 90.25 295 TYR A CA 1
ATOM 2200 C C . TYR A 1 295 ? 6.023 -9.717 19.109 1.00 90.25 295 TYR A C 1
ATOM 2202 O O . TYR A 1 295 ? 6.913 -10.333 19.699 1.00 90.25 295 TYR A O 1
ATOM 2210 N N . TRP A 1 296 ? 5.772 -8.437 19.315 1.00 89.19 296 TRP A N 1
ATOM 2211 C CA . TRP A 1 296 ? 6.420 -7.686 20.368 1.00 89.19 296 TRP A CA 1
ATOM 2212 C C . TRP A 1 296 ? 5.445 -6.694 20.973 1.00 89.19 296 TRP A C 1
ATOM 2214 O O . TRP A 1 296 ? 4.558 -6.186 20.300 1.00 89.19 296 TRP A O 1
ATOM 2224 N N . VAL A 1 297 ? 5.565 -6.464 22.269 1.00 87.31 297 VAL A N 1
ATOM 2225 C CA . VAL A 1 297 ? 4.736 -5.520 23.008 1.00 87.31 297 VAL A CA 1
ATOM 2226 C C . VAL A 1 297 ? 5.607 -4.360 23.434 1.00 87.31 297 VAL A C 1
ATOM 2228 O O . VAL A 1 297 ? 6.760 -4.548 23.809 1.00 87.31 297 VAL A O 1
ATOM 2231 N N . GLU A 1 298 ? 5.037 -3.173 23.370 1.00 86.12 298 GLU A N 1
ATOM 2232 C CA . GLU A 1 298 ? 5.558 -1.949 23.942 1.00 86.12 298 GLU A CA 1
ATOM 2233 C C . GLU A 1 298 ? 4.590 -1.503 25.034 1.00 86.12 298 GLU A C 1
ATOM 2235 O O . GLU A 1 298 ? 3.413 -1.270 24.759 1.00 86.12 298 GLU A O 1
ATOM 2240 N N . ALA A 1 299 ? 5.061 -1.394 26.273 1.00 81.38 299 ALA A N 1
ATOM 2241 C CA . ALA A 1 299 ? 4.278 -0.855 27.375 1.00 81.38 299 ALA A CA 1
ATOM 2242 C C . ALA A 1 299 ? 4.897 0.456 27.861 1.00 81.38 299 ALA A C 1
ATOM 2244 O O . ALA A 1 299 ? 6.067 0.522 28.236 1.00 81.38 299 ALA A O 1
ATOM 2245 N N . HIS A 1 300 ? 4.080 1.500 27.894 1.00 78.25 300 HIS A N 1
ATOM 2246 C CA . HIS A 1 300 ? 4.415 2.816 28.418 1.00 78.25 300 HIS A CA 1
ATOM 2247 C C . HIS A 1 300 ? 3.982 2.882 29.874 1.00 78.25 300 HIS A C 1
ATOM 2249 O O . HIS A 1 300 ? 2.790 2.814 30.188 1.00 78.25 300 HIS A O 1
ATOM 2255 N N . ARG A 1 301 ? 4.942 3.002 30.787 1.00 70.81 301 ARG A N 1
ATOM 2256 C CA . ARG A 1 301 ? 4.671 3.070 32.223 1.00 70.81 301 ARG A CA 1
ATOM 2257 C C . ARG A 1 301 ? 4.242 4.479 32.638 1.00 70.81 301 ARG A C 1
ATOM 2259 O O . ARG A 1 301 ? 4.679 5.488 32.084 1.00 70.81 301 ARG A O 1
ATOM 2266 N N . THR A 1 302 ? 3.452 4.583 33.700 1.00 61.94 302 THR A N 1
ATOM 2267 C CA . THR A 1 302 ? 3.072 5.844 34.353 1.00 61.94 302 THR A CA 1
ATOM 2268 C C . THR A 1 302 ? 4.286 6.607 34.884 1.00 61.94 302 THR A C 1
ATOM 2270 O O . THR A 1 302 ? 4.211 7.819 35.052 1.00 61.94 302 THR A O 1
ATOM 2273 N N . THR A 1 303 ? 5.428 5.940 35.069 1.00 57.34 303 THR A N 1
ATOM 2274 C CA . THR A 1 303 ? 6.730 6.530 35.421 1.00 57.34 303 THR A CA 1
ATOM 2275 C C . THR A 1 303 ? 7.528 7.052 34.215 1.00 57.34 303 THR A C 1
ATOM 2277 O O . THR A 1 303 ? 8.548 7.707 34.408 1.00 57.34 303 THR A O 1
ATOM 2280 N N . GLY A 1 304 ? 7.075 6.807 32.978 1.00 51.72 304 GLY A N 1
ATOM 2281 C CA . GLY A 1 304 ? 7.715 7.259 31.731 1.00 51.72 304 GLY A CA 1
ATOM 2282 C C . GLY A 1 304 ? 8.840 6.394 31.202 1.00 51.72 304 GLY A C 1
ATOM 2283 O O . GLY A 1 304 ? 9.591 6.858 30.358 1.00 51.72 304 GLY A O 1
ATOM 2284 N N . GLY A 1 305 ? 8.955 5.157 31.682 1.00 59.16 305 GLY A N 1
ATOM 2285 C CA . GLY A 1 305 ? 9.718 4.125 30.986 1.00 59.16 305 GLY A CA 1
ATOM 2286 C C . GLY A 1 305 ? 8.871 3.472 29.894 1.00 59.16 305 GLY A C 1
ATOM 2287 O O . GLY A 1 305 ? 7.699 3.169 30.131 1.00 59.16 305 GLY A O 1
ATOM 2288 N N . THR A 1 306 ? 9.471 3.235 28.730 1.00 65.88 306 THR A N 1
ATOM 2289 C CA . THR A 1 306 ? 8.938 2.322 27.714 1.00 65.88 306 THR A CA 1
ATOM 2290 C C . THR A 1 306 ? 9.659 0.989 27.860 1.00 65.88 306 THR A C 1
ATOM 2292 O O . THR A 1 306 ? 10.886 0.932 27.792 1.00 65.88 306 THR A O 1
ATOM 2295 N N . GLU A 1 307 ? 8.904 -0.078 28.080 1.00 75.12 307 GLU A N 1
ATOM 2296 C CA . GLU A 1 307 ? 9.421 -1.441 28.151 1.00 75.12 307 GLU A CA 1
ATOM 2297 C C . GLU A 1 307 ? 8.967 -2.203 26.912 1.00 75.12 307 GLU A C 1
ATOM 2299 O O . GLU A 1 307 ? 7.818 -2.065 26.485 1.00 75.12 307 GLU A O 1
ATOM 2304 N N . THR A 1 308 ? 9.858 -3.010 26.337 1.00 82.38 308 THR A N 1
ATOM 2305 C CA . THR A 1 308 ? 9.516 -3.888 25.220 1.00 82.38 308 THR A CA 1
ATOM 2306 C C . THR A 1 308 ? 9.820 -5.338 25.548 1.00 82.38 308 THR A C 1
ATOM 2308 O O . THR A 1 308 ? 10.816 -5.651 26.196 1.00 82.38 308 THR A O 1
ATOM 2311 N N . ALA A 1 309 ? 8.961 -6.231 25.071 1.00 84.50 309 ALA A N 1
ATOM 2312 C CA . ALA A 1 309 ? 9.210 -7.665 25.074 1.00 84.50 309 ALA A CA 1
ATOM 2313 C C . ALA A 1 309 ? 8.854 -8.246 23.718 1.00 84.50 309 ALA A C 1
ATOM 2315 O O . ALA A 1 309 ? 7.937 -7.770 23.054 1.00 84.50 309 ALA A O 1
ATOM 2316 N N . SER A 1 310 ? 9.581 -9.271 23.297 1.00 87.81 310 SER A N 1
ATOM 2317 C CA . SER A 1 310 ? 9.336 -9.963 22.035 1.00 87.81 310 SER A CA 1
ATOM 2318 C C . SER A 1 310 ? 9.116 -11.438 22.302 1.00 87.81 310 SER A C 1
ATOM 2320 O O . SER A 1 310 ? 9.904 -12.066 23.007 1.00 87.81 310 SER A O 1
ATOM 2322 N N . ALA A 1 311 ? 8.076 -11.994 21.694 1.00 89.12 311 ALA A N 1
ATOM 2323 C CA . ALA A 1 311 ? 7.896 -13.430 21.650 1.00 89.12 311 ALA A CA 1
ATOM 2324 C C . ALA A 1 311 ? 8.923 -14.068 20.713 1.00 89.12 311 ALA A C 1
ATOM 2326 O O . ALA A 1 311 ? 9.429 -13.446 19.772 1.00 89.12 311 ALA A O 1
ATOM 2327 N N . ALA A 1 312 ? 9.170 -15.361 20.921 1.00 89.12 312 ALA A N 1
ATOM 2328 C CA . ALA A 1 312 ? 9.764 -16.178 19.876 1.00 89.12 312 ALA A CA 1
ATOM 2329 C C . ALA A 1 312 ? 8.901 -16.082 18.598 1.00 89.12 312 ALA A C 1
ATOM 2331 O O . ALA A 1 312 ? 7.671 -16.070 18.703 1.00 89.12 312 ALA A O 1
ATOM 2332 N N . PRO A 1 313 ? 9.511 -16.025 17.399 1.00 86.75 313 PRO A N 1
ATOM 2333 C CA . PRO A 1 313 ? 8.756 -15.982 16.157 1.00 86.75 313 PRO A CA 1
ATOM 2334 C C . PRO A 1 313 ? 7.796 -17.166 16.060 1.00 86.75 313 PRO A C 1
ATOM 2336 O O . PRO A 1 313 ? 8.202 -18.320 16.217 1.00 86.75 313 PRO A O 1
ATOM 2339 N N . VAL A 1 314 ? 6.536 -16.881 15.757 1.00 85.44 314 VAL A N 1
ATOM 2340 C CA . VAL A 1 314 ? 5.515 -17.892 15.488 1.00 85.44 314 VAL A CA 1
ATOM 2341 C C . VAL A 1 314 ? 5.155 -17.872 14.019 1.00 85.44 314 VAL A C 1
ATOM 2343 O O . VAL A 1 314 ? 5.244 -16.854 13.344 1.00 85.44 314 VAL A O 1
ATOM 2346 N N . THR A 1 315 ? 4.760 -19.018 13.492 1.00 79.56 315 THR A N 1
ATOM 2347 C CA . THR A 1 315 ? 4.231 -19.112 12.133 1.00 79.56 315 THR A CA 1
ATOM 2348 C C . THR A 1 315 ? 2.813 -19.628 12.242 1.00 79.56 315 THR A C 1
ATOM 2350 O O . THR A 1 315 ? 2.605 -20.789 12.594 1.00 79.56 315 THR A O 1
ATOM 2353 N N . TYR A 1 316 ? 1.837 -18.768 11.963 1.00 70.31 316 TYR A N 1
ATOM 2354 C CA . TYR A 1 316 ? 0.449 -19.198 11.897 1.00 70.31 316 TYR A CA 1
ATOM 2355 C C . TYR A 1 316 ? 0.193 -19.944 10.598 1.00 70.31 316 TYR A C 1
ATOM 2357 O O . TYR A 1 316 ? 0.501 -19.448 9.513 1.00 70.31 316 TYR A O 1
ATOM 2365 N N . THR A 1 317 ? -0.384 -21.132 10.734 1.00 61.88 317 THR A N 1
ATOM 2366 C CA . THR A 1 317 ? -0.818 -21.965 9.620 1.00 61.88 317 THR A CA 1
ATOM 2367 C C . THR A 1 317 ? -2.320 -22.169 9.750 1.00 61.88 317 THR A C 1
ATOM 2369 O O . THR A 1 317 ? -2.717 -22.874 10.674 1.00 61.88 317 THR A O 1
ATOM 2372 N N . PRO A 1 318 ? -3.155 -21.570 8.879 1.00 50.81 318 PRO A N 1
ATOM 2373 C CA . PRO A 1 318 ? -4.599 -21.772 8.947 1.00 50.81 318 PRO A CA 1
ATOM 2374 C C . PRO A 1 318 ? -4.958 -23.248 8.725 1.00 50.81 318 PRO A C 1
ATOM 2376 O O . PRO A 1 318 ? -4.184 -24.001 8.125 1.00 50.81 318 PRO A O 1
ATOM 2379 N N . GLU A 1 319 ? -6.141 -23.660 9.185 1.00 45.50 319 GLU A N 1
ATOM 2380 C CA . GLU A 1 319 ? -6.723 -24.975 8.895 1.00 45.50 319 GLU A CA 1
ATOM 2381 C C . GLU A 1 319 ? -6.989 -25.061 7.376 1.00 45.50 319 GLU A C 1
ATOM 2383 O O . GLU A 1 319 ? -7.959 -24.521 6.859 1.00 45.50 319 GLU A O 1
ATOM 2388 N N . GLY A 1 320 ? -6.017 -25.604 6.633 1.00 44.16 320 GLY A N 1
ATOM 2389 C CA . GLY A 1 320 ? -5.886 -25.441 5.172 1.00 44.16 320 GLY A CA 1
ATOM 2390 C C . GLY A 1 320 ? -4.434 -25.252 4.696 1.00 44.16 320 GLY A C 1
ATOM 2391 O O . GLY A 1 320 ? -4.123 -25.323 3.505 1.00 44.16 320 GLY A O 1
ATOM 2392 N N . GLY A 1 321 ? -3.495 -25.072 5.626 1.00 46.12 321 GLY A N 1
ATOM 2393 C CA . GLY A 1 321 ? -2.076 -25.042 5.321 1.00 46.12 321 GLY A CA 1
ATOM 2394 C C . GLY A 1 321 ? -1.626 -23.733 4.683 1.00 46.12 321 GLY A C 1
ATOM 2395 O O . GLY A 1 321 ? -2.390 -22.829 4.350 1.00 46.12 321 GLY A O 1
ATOM 2396 N N . CYS A 1 322 ? -0.315 -23.621 4.527 1.00 41.62 322 CYS A N 1
ATOM 2397 C CA . CYS A 1 322 ? 0.302 -22.333 4.713 1.00 41.62 322 CYS A CA 1
ATOM 2398 C C . CYS A 1 322 ? 0.629 -21.507 3.464 1.00 41.62 322 CYS A C 1
ATOM 2400 O O . CYS A 1 322 ? 1.707 -20.929 3.372 1.00 41.62 322 CYS A O 1
ATOM 2402 N N . GLY A 1 323 ? -0.211 -21.485 2.440 1.00 43.22 323 GLY A N 1
ATOM 2403 C CA . GLY A 1 323 ? 0.210 -20.825 1.197 1.00 43.22 323 GLY A CA 1
ATOM 2404 C C . GLY A 1 323 ? 1.577 -21.298 0.661 1.00 43.22 323 GLY A C 1
ATOM 2405 O O . GLY A 1 323 ? 2.159 -20.608 -0.167 1.00 43.22 323 GLY A O 1
ATOM 2406 N N . SER A 1 324 ? 2.165 -22.388 1.177 1.00 34.19 324 SER A N 1
ATOM 2407 C CA . SER A 1 324 ? 3.596 -22.596 1.062 1.00 34.19 324 SER A CA 1
ATOM 2408 C C . SER A 1 324 ? 3.840 -23.373 -0.217 1.00 34.19 324 SER A C 1
ATOM 2410 O O . SER A 1 324 ? 3.400 -24.511 -0.385 1.00 34.19 324 SER A O 1
ATOM 2412 N N . GLY A 1 325 ? 4.654 -22.797 -1.099 1.00 34.53 325 GLY A N 1
ATOM 2413 C CA . GLY A 1 325 ? 5.778 -23.609 -1.529 1.00 34.53 325 GLY A CA 1
ATOM 2414 C C . GLY A 1 325 ? 6.416 -24.113 -0.242 1.00 34.53 325 GLY A C 1
ATOM 2415 O O . GLY A 1 325 ? 7.077 -23.346 0.458 1.00 34.53 325 GLY A O 1
ATOM 2416 N N . GLY A 1 326 ? 6.101 -25.349 0.146 1.00 26.27 326 GLY A N 1
ATOM 2417 C CA . GLY A 1 326 ? 6.766 -25.968 1.272 1.00 26.27 326 GLY A CA 1
ATOM 2418 C C . GLY A 1 326 ? 8.275 -25.896 1.050 1.00 26.27 326 GLY A C 1
ATOM 2419 O O . GLY A 1 326 ? 8.777 -25.591 -0.041 1.00 26.27 326 GLY A O 1
ATOM 2420 N N . VAL A 1 327 ? 9.033 -26.337 2.048 1.00 29.14 327 VAL A N 1
ATOM 2421 C CA . VAL A 1 327 ? 10.233 -27.089 1.678 1.00 29.14 327 VAL A CA 1
ATOM 2422 C C . VAL A 1 327 ? 9.791 -28.049 0.565 1.00 29.14 327 VAL A C 1
ATOM 2424 O O . VAL A 1 327 ? 8.730 -28.663 0.692 1.00 29.14 327 VAL A O 1
ATOM 2427 N N . VAL A 1 328 ? 10.548 -28.134 -0.529 1.00 35.94 328 VAL A N 1
ATOM 2428 C CA . VAL A 1 328 ? 10.275 -28.947 -1.738 1.00 35.94 328 VAL A CA 1
ATOM 2429 C C . VAL A 1 328 ? 10.083 -30.459 -1.425 1.00 35.94 328 VAL A C 1
ATOM 2431 O O . VAL A 1 328 ? 10.112 -31.295 -2.317 1.00 35.94 328 VAL A O 1
ATOM 2434 N N . GLY A 1 329 ? 9.893 -30.845 -0.162 1.00 31.53 329 GLY A N 1
ATOM 2435 C CA . GLY A 1 329 ? 9.823 -32.210 0.326 1.00 31.53 329 GLY A CA 1
ATOM 2436 C C . GLY A 1 329 ? 8.467 -32.748 0.797 1.00 31.53 329 GLY A C 1
ATOM 2437 O O . GLY A 1 329 ? 8.387 -33.966 0.837 1.00 31.53 329 GLY A O 1
ATOM 2438 N N . GLU A 1 330 ? 7.430 -31.964 1.153 1.00 31.94 330 GLU A N 1
ATOM 2439 C CA . GLU A 1 330 ? 6.266 -32.575 1.865 1.00 31.94 330 GLU A CA 1
ATOM 2440 C C . GLU A 1 330 ? 4.838 -32.068 1.551 1.00 31.94 330 GLU A C 1
ATOM 2442 O O . GLU A 1 330 ? 3.888 -32.520 2.184 1.00 31.94 330 GLU A O 1
ATOM 2447 N N . GLN A 1 331 ? 4.621 -31.209 0.551 1.00 38.59 331 GLN A N 1
ATOM 2448 C CA . GLN A 1 331 ? 3.274 -31.024 -0.032 1.00 38.59 331 GLN A CA 1
ATOM 2449 C C . GLN A 1 331 ? 3.156 -31.888 -1.297 1.00 38.59 331 GLN A C 1
ATOM 2451 O O . GLN A 1 331 ? 4.181 -32.120 -1.948 1.00 38.59 331 GLN A O 1
ATOM 2456 N N . PRO A 1 332 ? 1.960 -32.377 -1.680 1.00 46.94 332 PRO A N 1
ATOM 2457 C CA . PRO A 1 332 ? 1.802 -33.058 -2.954 1.00 46.94 332 PRO A CA 1
ATOM 2458 C C . PRO A 1 332 ? 2.248 -32.088 -4.049 1.00 46.94 332 PRO A C 1
ATOM 2460 O O . PRO A 1 332 ? 1.642 -31.038 -4.243 1.00 46.94 332 PRO A O 1
ATOM 2463 N N . ASN A 1 333 ? 3.323 -32.419 -4.761 1.00 61.34 333 ASN A N 1
ATOM 2464 C CA . ASN A 1 333 ? 3.760 -31.673 -5.940 1.00 61.34 333 ASN A CA 1
ATOM 2465 C C . ASN A 1 333 ? 2.791 -31.920 -7.109 1.00 61.34 333 ASN A C 1
ATOM 2467 O O . ASN A 1 333 ? 3.262 -32.093 -8.218 1.00 61.34 333 ASN A O 1
ATOM 2471 N N . VAL A 1 334 ? 1.481 -32.045 -6.865 1.00 72.62 334 VAL A N 1
ATOM 2472 C CA . VAL A 1 334 ? 0.456 -32.392 -7.854 1.00 72.62 334 VAL A CA 1
ATOM 2473 C C . VAL A 1 334 ? -0.797 -31.532 -7.678 1.00 72.62 334 VAL A C 1
ATOM 2475 O O . VAL A 1 334 ? -1.064 -31.052 -6.576 1.00 72.62 334 VAL A O 1
ATOM 2478 N N . LEU A 1 335 ? -1.571 -31.350 -8.748 1.00 80.94 335 LEU A N 1
ATOM 2479 C CA . LEU A 1 335 ? -2.735 -30.453 -8.782 1.00 80.94 335 LEU A CA 1
ATOM 2480 C C . LEU A 1 335 ? -3.875 -30.900 -7.851 1.00 80.94 335 LEU A C 1
ATOM 2482 O O . LEU A 1 335 ? -4.531 -30.078 -7.202 1.00 80.94 335 LEU A O 1
ATOM 2486 N N . GLY A 1 336 ? -4.094 -32.212 -7.768 1.00 82.38 336 GLY A N 1
ATOM 2487 C CA . GLY A 1 336 ? -5.202 -32.827 -7.044 1.00 82.38 336 GLY A CA 1
ATOM 2488 C C . GLY A 1 336 ? -6.570 -32.530 -7.666 1.00 82.38 336 GLY A C 1
ATOM 2489 O O . GLY A 1 336 ? -6.690 -31.764 -8.618 1.00 82.38 336 GLY A O 1
ATOM 2490 N N . CYS A 1 337 ? -7.616 -33.141 -7.111 1.00 79.56 337 CYS A N 1
ATOM 2491 C CA . CYS A 1 337 ? -9.003 -32.770 -7.399 1.00 79.56 337 CYS A CA 1
ATOM 2492 C C . CYS A 1 337 ? -9.518 -31.879 -6.270 1.00 79.56 337 CYS A C 1
ATOM 2494 O O . CYS A 1 337 ? -9.370 -32.271 -5.110 1.00 79.56 337 CYS A O 1
ATOM 2496 N N . ALA A 1 338 ? -10.169 -30.758 -6.590 1.00 80.69 338 ALA A N 1
ATOM 2497 C CA . ALA A 1 338 ? -10.882 -29.995 -5.573 1.00 80.69 338 ALA A CA 1
ATOM 2498 C C . ALA A 1 338 ? -12.006 -30.834 -4.948 1.00 80.69 338 ALA A C 1
ATOM 2500 O O . ALA A 1 338 ? -12.838 -31.409 -5.657 1.00 80.69 338 ALA A O 1
ATOM 2501 N N . SER A 1 339 ? -12.051 -30.885 -3.619 1.00 77.88 339 SER A N 1
ATOM 2502 C CA . SER A 1 339 ? -13.149 -31.505 -2.872 1.00 77.88 339 SER A CA 1
ATOM 2503 C C . SER A 1 339 ? -14.308 -30.532 -2.642 1.00 77.88 339 SER A C 1
ATOM 2505 O O . SER A 1 339 ? -15.467 -30.949 -2.651 1.00 77.88 339 SER A O 1
ATOM 2507 N N . ALA A 1 340 ? -14.012 -29.236 -2.498 1.00 81.81 340 ALA A N 1
ATOM 2508 C CA . ALA A 1 340 ? -15.002 -28.182 -2.337 1.00 81.81 340 ALA A CA 1
ATOM 2509 C C . ALA A 1 340 ? -14.474 -26.806 -2.773 1.00 81.81 340 ALA A C 1
ATOM 2511 O O . ALA A 1 340 ? -13.287 -26.498 -2.648 1.00 81.81 340 ALA A O 1
ATOM 2512 N N . TYR A 1 341 ? -15.401 -25.952 -3.209 1.00 87.56 341 TYR A N 1
ATOM 2513 C CA . TYR A 1 341 ? -15.195 -24.511 -3.306 1.00 87.56 341 TYR A CA 1
ATOM 2514 C C . TYR A 1 341 ? -16.085 -23.806 -2.298 1.00 87.56 341 TYR A C 1
ATOM 2516 O O . TYR A 1 341 ? -17.266 -24.129 -2.171 1.00 87.56 341 TYR A O 1
ATOM 2524 N N . THR A 1 342 ? -15.521 -22.818 -1.617 1.00 87.06 342 THR A N 1
ATOM 2525 C CA . THR A 1 342 ? -16.276 -21.897 -0.769 1.00 87.06 342 THR A CA 1
ATOM 2526 C C . THR A 1 342 ? -15.954 -20.470 -1.173 1.00 87.06 342 THR A C 1
ATOM 2528 O O . THR A 1 342 ? -14.907 -20.181 -1.756 1.00 87.06 342 THR A O 1
ATOM 2531 N N . ALA A 1 343 ? -16.883 -19.561 -0.906 1.00 88.31 343 ALA A N 1
ATOM 2532 C CA . ALA A 1 343 ? -16.702 -18.157 -1.212 1.00 88.31 343 ALA A CA 1
ATOM 2533 C C . ALA A 1 343 ? -17.293 -17.293 -0.103 1.00 88.31 343 ALA A C 1
ATOM 2535 O O . ALA A 1 343 ? -18.215 -17.695 0.607 1.00 88.31 343 ALA A O 1
ATOM 2536 N N . MET A 1 344 ? -16.733 -16.102 0.050 1.00 86.06 344 MET A N 1
ATOM 2537 C CA . MET A 1 344 ? -17.128 -15.148 1.075 1.00 86.06 344 MET A CA 1
ATOM 2538 C C . MET A 1 344 ? -17.080 -13.736 0.515 1.00 86.06 344 MET A C 1
ATOM 2540 O O . MET A 1 344 ? -16.199 -13.392 -0.273 1.00 86.06 344 MET A O 1
ATOM 2544 N N . VAL A 1 345 ? -18.003 -12.904 0.972 1.00 83.50 345 VAL A N 1
ATOM 2545 C CA . VAL A 1 345 ? -17.979 -11.461 0.766 1.00 83.50 345 VAL A CA 1
ATOM 2546 C C . VAL A 1 345 ? -17.314 -10.826 1.977 1.00 83.50 345 VAL A C 1
ATOM 2548 O O . VAL A 1 345 ? -17.680 -11.127 3.113 1.00 83.50 345 VAL A O 1
ATOM 2551 N N . HIS A 1 346 ? -16.357 -9.940 1.738 1.00 81.81 346 HIS A N 1
ATOM 2552 C CA . HIS A 1 346 ? -15.669 -9.145 2.749 1.00 81.81 346 HIS A CA 1
ATOM 2553 C C . HIS A 1 346 ? -15.960 -7.661 2.536 1.00 81.81 346 HIS A C 1
ATOM 2555 O O . HIS A 1 346 ? -16.324 -7.239 1.439 1.00 81.81 346 HIS A O 1
ATOM 2561 N N . TRP A 1 347 ? -15.768 -6.851 3.572 1.00 81.19 347 TRP A N 1
ATOM 2562 C CA . TRP A 1 347 ? -15.627 -5.408 3.391 1.00 81.19 347 TRP A CA 1
ATOM 2563 C C . TRP A 1 347 ? -14.340 -5.085 2.623 1.00 81.19 347 TRP A C 1
ATOM 2565 O O . TRP A 1 347 ? -13.384 -5.869 2.633 1.00 81.19 347 TRP A O 1
ATOM 2575 N N . ARG A 1 348 ? -14.308 -3.911 1.981 1.00 81.56 348 ARG A N 1
ATOM 2576 C CA . ARG A 1 348 ? -13.108 -3.342 1.352 1.00 81.56 348 ARG A CA 1
ATOM 2577 C C . ARG A 1 348 ? -11.896 -3.488 2.274 1.00 81.56 348 ARG A C 1
ATOM 2579 O O . ARG A 1 348 ? -11.971 -3.156 3.454 1.00 81.56 348 ARG A O 1
ATOM 2586 N N . GLY A 1 349 ? -10.793 -3.995 1.728 1.00 72.00 349 GLY A N 1
ATOM 2587 C CA . GLY A 1 349 ? -9.634 -4.427 2.514 1.00 72.00 349 GLY A CA 1
ATOM 2588 C C . GLY A 1 349 ? -9.520 -5.951 2.643 1.00 72.00 349 GLY A C 1
ATOM 2589 O O . GLY A 1 349 ? -8.463 -6.448 3.021 1.00 72.00 349 GLY A O 1
ATOM 2590 N N . GLY A 1 350 ? -10.581 -6.700 2.320 1.00 62.66 350 GLY A N 1
ATOM 2591 C CA . GLY A 1 350 ? -10.549 -8.154 2.132 1.00 62.66 350 GLY A CA 1
ATOM 2592 C C . GLY A 1 350 ? -10.352 -8.989 3.401 1.00 62.66 350 GLY A C 1
ATOM 2593 O O . GLY A 1 350 ? -10.264 -10.210 3.305 1.00 62.66 350 GLY A O 1
ATOM 2594 N N . ALA A 1 351 ? -10.275 -8.351 4.574 1.00 62.28 351 ALA A N 1
ATOM 2595 C CA . ALA A 1 351 ? -9.982 -9.005 5.851 1.00 62.28 351 ALA A CA 1
ATOM 2596 C C . ALA A 1 351 ? -11.210 -9.162 6.759 1.00 62.28 351 ALA A C 1
ATOM 2598 O O . ALA A 1 351 ? -11.311 -10.148 7.480 1.00 62.28 351 ALA A O 1
ATOM 2599 N N . GLN A 1 352 ? -12.150 -8.212 6.736 1.00 69.94 352 GLN A N 1
ATOM 2600 C CA . GLN A 1 352 ? -13.338 -8.248 7.591 1.00 69.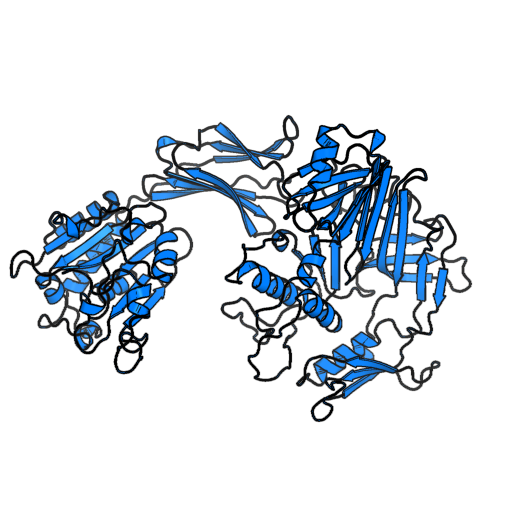94 352 GLN A CA 1
ATOM 2601 C C . GLN A 1 352 ? -14.490 -8.964 6.866 1.00 69.94 352 GLN A C 1
ATOM 2603 O O . GLN A 1 352 ? -14.985 -8.425 5.870 1.00 69.94 352 GLN A O 1
ATOM 2608 N N . PRO A 1 353 ? -14.949 -10.140 7.335 1.00 72.88 353 PRO A N 1
ATOM 2609 C CA . PRO A 1 353 ? -16.057 -10.850 6.709 1.00 72.88 353 PRO A CA 1
ATOM 2610 C C . PRO A 1 353 ? -17.341 -10.021 6.737 1.00 72.88 353 PRO A C 1
ATOM 2612 O O . PRO A 1 353 ? -17.661 -9.378 7.739 1.00 72.88 353 PRO A O 1
ATOM 2615 N N . TYR A 1 354 ? -18.082 -10.061 5.636 1.00 75.50 354 TYR A N 1
ATOM 2616 C CA . TYR A 1 354 ? -19.424 -9.507 5.525 1.00 75.50 354 TYR A CA 1
ATOM 2617 C C . TYR A 1 354 ? -20.453 -10.636 5.465 1.00 75.50 354 TYR A C 1
ATOM 2619 O O . TYR A 1 354 ? -21.265 -10.746 6.377 1.00 75.50 354 TYR A O 1
ATOM 2627 N N . ALA A 1 355 ? -20.390 -11.507 4.453 1.00 78.56 355 ALA A N 1
ATOM 2628 C CA . ALA A 1 355 ? -21.350 -12.598 4.261 1.00 78.56 355 ALA A CA 1
ATOM 2629 C C . ALA A 1 355 ? -20.665 -13.880 3.763 1.00 78.56 355 ALA A C 1
ATOM 2631 O O . ALA A 1 355 ? -19.796 -13.822 2.894 1.00 78.56 355 ALA A O 1
ATOM 2632 N N . SER A 1 356 ? -21.079 -15.039 4.280 1.00 81.56 356 SER A N 1
ATOM 2633 C CA . SER A 1 356 ? -20.677 -16.345 3.736 1.00 81.56 356 SER A CA 1
ATOM 2634 C C . SER A 1 356 ? -21.575 -16.737 2.562 1.00 81.56 356 SER A C 1
ATOM 2636 O O . SER A 1 356 ? -22.767 -16.425 2.565 1.00 81.56 356 SER A O 1
ATOM 2638 N N . LEU A 1 357 ? -21.018 -17.409 1.551 1.00 84.44 357 LEU A N 1
ATOM 2639 C CA . LEU A 1 357 ? -21.750 -17.871 0.367 1.00 84.44 357 LEU A CA 1
ATOM 2640 C C . LEU A 1 357 ? -21.953 -19.392 0.430 1.00 84.44 357 LEU A C 1
ATOM 2642 O O . LEU A 1 357 ? -21.361 -20.150 -0.337 1.00 84.44 357 LEU A O 1
ATOM 2646 N N . ASP A 1 358 ? -22.792 -19.838 1.366 1.00 74.44 358 ASP A N 1
ATOM 2647 C CA . ASP A 1 358 ? -22.903 -21.256 1.750 1.00 74.44 358 ASP A CA 1
ATOM 2648 C C . ASP A 1 358 ? -23.568 -22.156 0.687 1.00 74.44 358 ASP A C 1
ATOM 2650 O O . ASP A 1 358 ? -23.378 -23.370 0.693 1.00 74.44 358 ASP A O 1
ATOM 2654 N N . THR A 1 359 ? -24.335 -21.583 -0.248 1.00 84.00 359 THR A N 1
ATOM 2655 C CA . THR A 1 359 ? -25.047 -22.313 -1.320 1.00 84.00 359 THR A CA 1
ATOM 2656 C C . THR A 1 359 ? -24.432 -22.067 -2.702 1.00 84.00 359 THR A C 1
ATOM 2658 O O . THR A 1 359 ? -25.129 -21.895 -3.709 1.00 84.00 359 THR A O 1
ATOM 2661 N N . LEU A 1 360 ? -23.098 -22.025 -2.754 1.00 90.12 360 LEU A N 1
ATOM 2662 C CA . LEU A 1 360 ? -22.333 -21.884 -3.989 1.00 90.12 360 LEU A CA 1
ATOM 2663 C C . LEU A 1 360 ? -22.614 -23.061 -4.941 1.00 90.12 360 LEU A C 1
ATOM 2665 O O . LEU A 1 360 ? -22.417 -24.224 -4.598 1.00 90.12 360 LEU A O 1
ATOM 2669 N N . THR A 1 361 ? -23.057 -22.756 -6.161 1.00 92.88 361 THR A N 1
ATOM 2670 C CA . THR A 1 361 ? -23.390 -23.759 -7.196 1.00 92.88 361 THR A CA 1
ATOM 2671 C C . THR A 1 361 ? -22.437 -23.751 -8.381 1.00 92.88 361 THR A C 1
ATOM 2673 O O . THR A 1 361 ? -22.298 -24.764 -9.069 1.00 92.88 361 THR A O 1
ATOM 2676 N N . ALA A 1 362 ? -21.789 -22.614 -8.625 1.00 94.94 362 ALA A N 1
ATOM 2677 C CA . ALA A 1 362 ? -20.743 -22.481 -9.619 1.00 94.94 362 ALA A CA 1
ATOM 2678 C C . ALA A 1 362 ? -19.770 -21.372 -9.220 1.00 94.94 362 ALA A C 1
ATOM 2680 O O . ALA A 1 362 ? -20.158 -20.388 -8.586 1.00 94.94 362 ALA A O 1
ATOM 2681 N N . CYS A 1 363 ? -18.520 -21.529 -9.630 1.00 95.62 363 CYS A N 1
ATOM 2682 C CA . CYS A 1 363 ? -17.459 -20.557 -9.434 1.00 95.62 363 CYS A CA 1
ATOM 2683 C C . CYS A 1 363 ? -16.554 -20.553 -10.663 1.00 95.62 363 CYS A C 1
ATOM 2685 O O . CYS A 1 363 ? -16.251 -21.612 -11.208 1.00 95.62 363 CYS A O 1
ATOM 2687 N N . SER A 1 364 ? -16.078 -19.386 -11.069 1.00 97.31 364 SER A N 1
ATOM 2688 C CA . SER A 1 364 ? -14.973 -19.239 -12.006 1.00 97.31 364 SER A CA 1
ATOM 2689 C C . SER A 1 364 ? -14.039 -18.141 -11.530 1.00 97.31 364 SER A C 1
ATOM 2691 O O . SER A 1 364 ? -14.489 -17.151 -10.959 1.00 97.31 364 SER A O 1
ATOM 2693 N N . TRP A 1 365 ? -12.745 -18.308 -11.751 1.00 97.62 365 TRP A N 1
ATOM 2694 C CA . TRP A 1 365 ? -11.745 -17.278 -11.497 1.00 97.62 365 TRP A CA 1
ATOM 2695 C C . TRP A 1 365 ? -10.567 -17.470 -12.440 1.00 97.62 365 TRP A C 1
ATOM 2697 O O . TRP A 1 365 ? -10.275 -18.593 -12.857 1.00 97.62 365 TRP A O 1
ATOM 2707 N N . SER A 1 366 ? -9.887 -16.378 -12.762 1.00 97.25 366 SER A N 1
ATOM 2708 C CA . SER A 1 366 ? -8.667 -16.411 -13.557 1.00 97.25 366 SER A CA 1
ATOM 2709 C C . SER A 1 366 ? -7.485 -15.787 -12.820 1.00 97.25 366 SER A C 1
ATOM 2711 O O . SER A 1 366 ? -7.617 -15.216 -11.736 1.00 97.25 366 SER A O 1
ATOM 2713 N N . ARG A 1 367 ? -6.298 -15.944 -13.402 1.00 95.81 367 ARG A N 1
ATOM 2714 C CA . ARG A 1 367 ? -5.102 -15.143 -13.133 1.00 95.81 367 ARG A CA 1
ATOM 2715 C C . ARG A 1 367 ? -4.452 -14.864 -14.478 1.00 95.81 367 ARG A C 1
ATOM 2717 O O . ARG A 1 367 ? -4.227 -15.812 -15.227 1.00 95.81 367 ARG A O 1
ATOM 2724 N N . THR A 1 368 ? -4.059 -13.621 -14.723 1.00 94.88 368 THR A N 1
ATOM 2725 C CA . THR A 1 368 ? -3.400 -13.224 -15.973 1.00 94.88 368 THR A CA 1
ATOM 2726 C C . THR A 1 368 ? -2.158 -12.394 -15.673 1.00 94.88 368 THR A C 1
ATOM 2728 O O . THR A 1 368 ? -2.107 -11.622 -14.713 1.00 94.88 368 THR A O 1
ATOM 2731 N N . ILE A 1 369 ? -1.094 -12.599 -16.449 1.00 93.88 369 ILE A N 1
ATOM 2732 C CA . ILE A 1 369 ? 0.124 -11.797 -16.330 1.00 93.88 369 ILE A CA 1
ATOM 2733 C C . ILE A 1 369 ? -0.101 -10.394 -16.905 1.00 93.88 369 ILE A C 1
ATOM 2735 O O . ILE A 1 369 ? -0.529 -10.242 -18.043 1.00 93.88 369 ILE A O 1
ATOM 2739 N N . ASN A 1 370 ? 0.281 -9.363 -16.149 1.00 94.88 370 ASN A N 1
ATOM 2740 C CA . ASN A 1 370 ? 0.205 -7.956 -16.550 1.00 94.88 370 ASN A CA 1
ATOM 2741 C C . ASN A 1 370 ? -1.199 -7.456 -16.929 1.00 94.88 370 ASN A C 1
ATOM 2743 O O . ASN A 1 370 ? -1.302 -6.423 -17.599 1.00 94.88 370 ASN A O 1
ATOM 2747 N N . ASP A 1 371 ? -2.246 -8.157 -16.502 1.00 96.00 371 ASP A N 1
ATOM 2748 C CA . ASP A 1 371 ? -3.630 -7.752 -16.711 1.00 96.00 371 ASP A CA 1
ATOM 2749 C C . ASP A 1 371 ? -4.497 -8.084 -15.493 1.00 96.00 371 ASP A C 1
ATOM 2751 O O . ASP A 1 371 ? -4.101 -8.860 -14.619 1.00 96.00 371 ASP A O 1
ATOM 2755 N N . ILE A 1 372 ? -5.665 -7.455 -15.431 1.00 97.00 372 ILE A N 1
ATOM 2756 C CA . ILE A 1 372 ? -6.663 -7.698 -14.395 1.00 97.00 372 ILE A CA 1
ATOM 2757 C C . ILE A 1 372 ? -7.317 -9.053 -14.657 1.00 97.00 372 ILE A C 1
ATOM 2759 O O . ILE A 1 372 ? -7.811 -9.324 -15.748 1.00 97.00 372 ILE A O 1
ATOM 2763 N N . SER A 1 373 ? -7.352 -9.892 -13.628 1.00 96.38 373 SER A N 1
ATOM 2764 C CA . SER A 1 373 ? -8.115 -11.134 -13.632 1.00 96.38 373 SER A CA 1
ATOM 2765 C C . SER A 1 373 ? -9.536 -10.940 -13.108 1.00 96.38 373 SER A C 1
ATOM 2767 O O . SER A 1 373 ? -9.818 -10.041 -12.309 1.00 96.38 373 SER A O 1
ATOM 2769 N N . GLU A 1 374 ? -10.435 -11.822 -13.537 1.00 98.12 374 GLU A N 1
ATOM 2770 C CA . GLU A 1 374 ? -11.859 -11.766 -13.221 1.00 98.12 374 GLU A CA 1
ATOM 2771 C C . GLU A 1 374 ? -12.290 -13.006 -12.436 1.00 98.12 374 GLU A C 1
ATOM 2773 O O . GLU A 1 374 ? -11.724 -14.095 -12.573 1.00 98.12 374 GLU A O 1
ATOM 2778 N N . ALA A 1 375 ? -13.337 -12.853 -11.630 1.00 98.44 375 ALA A N 1
ATOM 2779 C CA . ALA A 1 375 ? -14.006 -13.964 -10.980 1.00 98.44 375 ALA A CA 1
ATOM 2780 C C . ALA A 1 375 ? -15.523 -13.802 -10.970 1.00 98.44 375 ALA A C 1
ATOM 2782 O O . ALA A 1 375 ? -16.069 -12.699 -10.922 1.00 98.44 375 ALA A O 1
ATOM 2783 N N . SER A 1 376 ? -16.213 -14.939 -10.971 1.00 98.12 376 SER A N 1
ATOM 2784 C CA . SER A 1 376 ? -17.658 -15.017 -10.849 1.00 98.12 376 SER A CA 1
ATOM 2785 C C . SER A 1 376 ? -18.067 -16.156 -9.926 1.00 98.12 376 SER A C 1
ATOM 2787 O O . SER A 1 376 ? -17.567 -17.272 -10.032 1.00 98.12 376 SER A O 1
ATOM 2789 N N . VAL A 1 377 ? -19.015 -15.894 -9.031 1.00 97.31 377 VAL A N 1
ATOM 2790 C CA . VAL A 1 377 ? -19.641 -16.917 -8.183 1.00 97.31 377 VAL A CA 1
ATOM 2791 C C . VAL A 1 377 ? -21.148 -16.878 -8.355 1.00 97.31 377 VAL A C 1
ATOM 2793 O O . VAL A 1 377 ? -21.739 -15.803 -8.438 1.00 97.31 377 VAL A O 1
ATOM 2796 N N . THR A 1 378 ? -21.781 -18.049 -8.408 1.00 95.31 378 THR A N 1
ATOM 2797 C CA . THR A 1 378 ? -23.237 -18.184 -8.519 1.00 95.31 378 THR A CA 1
ATOM 2798 C C . THR A 1 378 ? -23.803 -18.950 -7.331 1.00 95.31 378 THR A C 1
ATOM 2800 O O . THR A 1 378 ? -23.391 -20.071 -7.033 1.00 95.31 378 THR A O 1
ATOM 2803 N N . ILE A 1 379 ? -24.791 -18.342 -6.684 1.00 91.69 379 ILE A N 1
ATOM 2804 C CA . ILE A 1 379 ? -25.469 -18.822 -5.481 1.00 91.69 379 ILE A CA 1
ATOM 2805 C C . ILE A 1 379 ? -26.908 -19.175 -5.862 1.00 91.69 379 ILE A C 1
ATOM 2807 O O . ILE A 1 379 ? -27.573 -18.376 -6.527 1.00 91.69 379 ILE A O 1
ATOM 2811 N N . ALA A 1 380 ? -27.408 -20.341 -5.449 1.00 87.19 380 ALA A N 1
ATOM 2812 C CA . ALA A 1 380 ? -28.802 -20.723 -5.694 1.00 87.19 380 ALA A CA 1
ATOM 2813 C C . ALA A 1 380 ? -29.748 -19.951 -4.764 1.00 87.19 380 ALA A C 1
ATOM 2815 O O . ALA A 1 380 ? -29.793 -20.220 -3.569 1.00 87.19 380 ALA A O 1
ATOM 2816 N N . ALA A 1 381 ? -30.544 -19.023 -5.304 1.00 74.88 381 ALA A N 1
ATOM 2817 C CA . ALA A 1 381 ? -31.408 -18.138 -4.513 1.00 74.88 381 ALA A CA 1
ATOM 2818 C C . ALA A 1 381 ? -32.553 -18.879 -3.793 1.00 74.88 381 ALA A C 1
ATOM 2820 O O . ALA A 1 381 ? -33.062 -18.391 -2.789 1.00 74.88 381 ALA A O 1
ATOM 2821 N N . GLY A 1 382 ? -32.957 -20.055 -4.292 1.00 67.62 382 GLY A N 1
ATOM 2822 C CA . GLY A 1 382 ? -34.025 -20.870 -3.698 1.00 67.62 382 GLY A CA 1
ATOM 2823 C C . GLY A 1 382 ? -33.662 -21.527 -2.361 1.00 67.62 382 GLY A C 1
ATOM 2824 O O . GLY A 1 382 ? -34.568 -21.867 -1.603 1.00 67.62 382 GLY A O 1
ATOM 2825 N N . ASP A 1 383 ? -32.366 -21.658 -2.066 1.00 63.22 383 ASP A N 1
ATOM 2826 C CA . ASP A 1 383 ? -31.839 -22.337 -0.874 1.00 63.22 383 ASP A CA 1
ATOM 2827 C C . ASP A 1 383 ? -31.275 -21.350 0.170 1.00 63.22 383 ASP A C 1
ATOM 2829 O O . ASP A 1 383 ? -30.713 -21.757 1.187 1.00 63.22 383 ASP A O 1
ATOM 2833 N N . VAL A 1 384 ? -31.423 -20.042 -0.065 1.00 65.88 384 VAL A N 1
ATOM 2834 C CA . VAL A 1 384 ? -30.921 -18.976 0.814 1.00 65.88 384 VAL A CA 1
ATOM 2835 C C . VAL A 1 384 ? -32.003 -18.578 1.824 1.00 65.88 384 VAL A C 1
ATOM 2837 O O . VAL A 1 384 ? -33.164 -18.374 1.466 1.00 65.88 384 VAL A O 1
ATOM 2840 N N . SER A 1 385 ? -31.640 -18.444 3.106 1.00 66.75 385 SER A N 1
ATOM 2841 C CA . SER A 1 385 ? -32.566 -17.941 4.132 1.00 66.75 385 SER A CA 1
ATOM 2842 C C . SER A 1 385 ? -33.002 -16.499 3.829 1.00 66.75 385 SER A C 1
ATOM 2844 O O . SER A 1 385 ? -32.271 -15.743 3.194 1.00 66.75 385 SER A O 1
ATOM 2846 N N . ALA A 1 386 ? -34.183 -16.077 4.296 1.00 65.12 386 ALA A N 1
ATOM 2847 C CA . ALA A 1 386 ? -34.676 -14.715 4.045 1.00 65.12 386 ALA A CA 1
ATOM 2848 C C . ALA A 1 386 ? -33.699 -13.627 4.542 1.00 65.12 386 ALA A C 1
ATOM 2850 O O . ALA A 1 386 ? -33.504 -12.622 3.861 1.00 65.12 386 ALA A O 1
ATOM 2851 N N . ASP A 1 387 ? -33.039 -13.871 5.678 1.00 62.25 387 ASP A N 1
ATOM 2852 C CA . ASP A 1 387 ? -32.049 -12.960 6.261 1.00 62.25 387 ASP A CA 1
ATOM 2853 C C . ASP A 1 387 ? -30.755 -12.914 5.429 1.00 62.25 387 ASP A C 1
ATOM 2855 O O . ASP A 1 387 ? -30.241 -11.834 5.140 1.00 62.25 387 ASP A O 1
ATOM 2859 N N . CYS A 1 388 ? -30.268 -14.066 4.953 1.00 63.44 388 CYS A N 1
ATOM 2860 C CA . CYS A 1 388 ? -29.100 -14.131 4.069 1.00 63.44 388 CYS A CA 1
ATOM 2861 C C . CYS A 1 388 ? -29.396 -13.505 2.693 1.00 63.44 388 CYS A C 1
ATOM 2863 O O . CYS A 1 388 ? -28.554 -12.810 2.131 1.00 63.44 388 CYS A O 1
ATOM 2865 N N . CYS A 1 389 ? -30.619 -13.652 2.174 1.00 71.06 389 CYS A N 1
ATOM 2866 C CA . CYS A 1 389 ? -31.041 -13.012 0.929 1.00 71.06 389 CYS A CA 1
ATOM 2867 C C . CYS A 1 389 ? -31.095 -11.480 1.058 1.00 71.06 389 CYS A C 1
ATOM 2869 O O . CYS A 1 389 ? -30.753 -10.784 0.104 1.00 71.06 389 CYS A O 1
ATOM 2871 N N . GLY A 1 390 ? -31.500 -10.954 2.221 1.00 74.31 390 GLY A N 1
ATOM 2872 C CA . GLY A 1 390 ? -31.432 -9.520 2.518 1.00 74.31 390 GLY A CA 1
ATOM 2873 C C . GLY A 1 390 ? -29.990 -9.014 2.531 1.00 74.31 390 GLY A C 1
ATOM 2874 O O . GLY A 1 390 ? -29.671 -8.047 1.850 1.00 74.31 390 GLY A O 1
ATOM 2875 N N . GLN A 1 391 ? -29.100 -9.741 3.208 1.00 76.38 391 GLN A N 1
ATOM 2876 C CA . GLN A 1 391 ? -27.682 -9.396 3.296 1.00 76.38 391 GLN A CA 1
ATOM 2877 C C . GLN A 1 391 ? -26.958 -9.454 1.939 1.00 76.38 391 GLN A C 1
ATOM 2879 O O . GLN A 1 391 ? -26.173 -8.567 1.618 1.00 76.38 391 GLN A O 1
ATOM 2884 N N . LEU A 1 392 ? -27.252 -10.453 1.100 1.00 80.56 392 LEU A N 1
ATOM 2885 C CA . LEU A 1 392 ? -26.758 -10.505 -0.284 1.00 80.56 392 LEU A CA 1
ATOM 2886 C C . LEU A 1 392 ? -27.359 -9.392 -1.158 1.00 80.56 392 LEU A C 1
ATOM 2888 O O . LEU A 1 392 ? -26.720 -8.943 -2.109 1.00 80.56 392 LEU A O 1
ATOM 2892 N N . GLY A 1 393 ? -28.567 -8.934 -0.817 1.00 80.38 393 GLY A N 1
ATOM 2893 C CA . GLY A 1 393 ? -29.223 -7.762 -1.393 1.00 80.38 393 GLY A CA 1
ATOM 2894 C C . GLY A 1 393 ? -28.444 -6.460 -1.191 1.00 80.38 393 GLY A C 1
ATOM 2895 O O . GLY A 1 393 ? -28.420 -5.614 -2.084 1.00 80.38 393 GLY A O 1
ATOM 2896 N N . ASP A 1 394 ? -27.774 -6.339 -0.045 1.00 87.12 394 ASP A N 1
ATOM 2897 C CA . ASP A 1 394 ? -27.039 -5.148 0.393 1.00 87.12 394 ASP A CA 1
ATOM 2898 C C . ASP A 1 394 ? -25.549 -5.163 -0.007 1.00 87.12 394 ASP A C 1
ATOM 2900 O O . ASP A 1 394 ? -24.798 -4.229 0.301 1.00 87.12 394 ASP A O 1
ATOM 2904 N N . VAL A 1 395 ? -25.104 -6.191 -0.741 1.00 89.06 395 VAL A N 1
ATOM 2905 C CA . VAL A 1 395 ? -23.752 -6.243 -1.309 1.00 89.06 395 VAL A CA 1
ATOM 2906 C C . VAL A 1 395 ? -23.581 -5.115 -2.327 1.00 89.06 395 VAL A C 1
ATOM 2908 O O . VAL A 1 395 ? -24.009 -5.189 -3.478 1.00 89.06 395 VAL A O 1
ATOM 2911 N N . ALA A 1 396 ? -22.919 -4.050 -1.892 1.00 90.19 396 ALA A N 1
ATOM 2912 C CA . ALA A 1 396 ? -22.568 -2.905 -2.716 1.00 90.19 396 ALA A CA 1
ATOM 2913 C C . ALA A 1 396 ? -21.245 -3.129 -3.485 1.00 90.19 396 ALA A C 1
ATOM 2915 O O . ALA A 1 396 ? -20.219 -3.397 -2.845 1.00 90.19 396 ALA A O 1
ATOM 2916 N N . PRO A 1 397 ? -21.233 -2.973 -4.827 1.00 95.62 397 PRO A N 1
ATOM 2917 C CA . PRO A 1 397 ? -20.007 -2.968 -5.623 1.00 95.62 397 PRO A CA 1
ATOM 2918 C C . PRO A 1 397 ? -18.987 -1.940 -5.120 1.00 95.62 397 PRO A C 1
ATOM 2920 O O . PRO A 1 397 ? -19.377 -0.869 -4.653 1.00 95.62 397 PRO A O 1
ATOM 2923 N N . TRP A 1 398 ? -17.694 -2.260 -5.206 1.00 93.69 398 TRP A N 1
ATOM 2924 C CA . TRP A 1 398 ? -16.553 -1.474 -4.693 1.00 93.69 398 TRP A CA 1
ATOM 2925 C C . TRP A 1 398 ? -16.526 -1.214 -3.175 1.00 93.69 398 TRP A C 1
ATOM 2927 O O . TRP A 1 398 ? -15.495 -0.828 -2.635 1.00 93.69 398 TRP A O 1
ATOM 2937 N N . VAL A 1 399 ? -17.617 -1.433 -2.446 1.00 90.19 399 VAL A N 1
ATOM 2938 C CA . VAL A 1 399 ? -17.613 -1.430 -0.973 1.00 90.19 399 VAL A CA 1
ATOM 2939 C C . VAL A 1 399 ? -17.239 -2.806 -0.438 1.00 90.19 399 VAL A C 1
ATOM 2941 O O . VAL A 1 399 ? -16.576 -2.907 0.593 1.00 90.19 399 VAL A O 1
ATOM 2944 N N . HIS A 1 400 ? -17.647 -3.851 -1.153 1.00 92.62 400 HIS A N 1
ATOM 2945 C CA . HIS A 1 400 ? -17.380 -5.232 -0.798 1.00 92.62 400 HIS A CA 1
ATOM 2946 C C . HIS A 1 400 ? -16.459 -5.916 -1.806 1.00 92.62 400 HIS A C 1
ATOM 2948 O O . HIS A 1 400 ? -16.426 -5.586 -2.994 1.00 92.62 400 HIS A O 1
ATOM 2954 N N . GLU A 1 401 ? -15.740 -6.913 -1.313 1.00 93.31 401 GLU A N 1
ATOM 2955 C CA . GLU A 1 401 ? -14.812 -7.742 -2.068 1.00 93.31 401 GLU A CA 1
ATOM 2956 C C . GLU A 1 401 ? -15.256 -9.206 -2.017 1.00 93.31 401 GLU A C 1
ATOM 2958 O O . GLU A 1 401 ? -15.796 -9.673 -1.013 1.00 93.31 401 GLU A O 1
ATOM 2963 N N . LEU A 1 402 ? -15.035 -9.930 -3.108 1.00 96.31 402 LEU A N 1
ATOM 2964 C CA . LEU A 1 402 ? -15.262 -11.363 -3.207 1.00 96.31 402 LEU A CA 1
ATOM 2965 C C . LEU A 1 402 ? -13.958 -12.093 -2.898 1.00 96.31 402 LEU A C 1
ATOM 2967 O O . LEU A 1 402 ? -12.908 -11.732 -3.422 1.00 96.31 402 LEU A O 1
ATOM 2971 N N . THR A 1 403 ? -14.051 -13.155 -2.106 1.00 91.44 403 THR A N 1
ATOM 2972 C CA . THR A 1 403 ? -12.950 -14.064 -1.790 1.00 91.44 403 THR A CA 1
ATOM 2973 C C . THR A 1 403 ? -13.362 -15.489 -2.129 1.00 91.44 403 THR A C 1
ATOM 2975 O O . THR A 1 403 ? -14.449 -15.917 -1.740 1.00 91.44 403 THR A O 1
ATOM 2978 N N . ILE A 1 404 ? -12.502 -16.228 -2.829 1.00 88.88 404 ILE A N 1
ATOM 2979 C CA . ILE A 1 404 ? -12.753 -17.614 -3.242 1.00 88.88 404 ILE A CA 1
ATOM 2980 C C . ILE A 1 404 ? -11.688 -18.525 -2.643 1.00 88.88 404 ILE A C 1
ATOM 2982 O O . ILE A 1 404 ? -10.488 -18.237 -2.725 1.00 88.88 404 ILE A O 1
ATOM 2986 N N . TYR A 1 405 ? -12.142 -19.654 -2.105 1.00 85.31 405 TYR A N 1
ATOM 2987 C CA . TYR A 1 405 ? -11.301 -20.704 -1.560 1.00 85.31 405 TYR A CA 1
ATOM 2988 C C . TYR A 1 405 ? -11.520 -22.024 -2.302 1.00 85.31 405 TYR A C 1
ATOM 2990 O O . TYR A 1 405 ? -12.653 -22.402 -2.603 1.00 85.31 405 TYR A O 1
ATOM 2998 N N . ARG A 1 406 ? -10.428 -22.747 -2.549 1.00 83.81 406 ARG A N 1
ATOM 2999 C CA . ARG A 1 406 ? -10.411 -24.128 -3.041 1.00 83.81 406 ARG A CA 1
ATOM 3000 C C . ARG A 1 406 ? -9.910 -25.018 -1.911 1.00 83.81 406 ARG A C 1
ATOM 3002 O O . ARG A 1 406 ? -8.771 -24.857 -1.497 1.00 83.81 406 ARG A O 1
ATOM 3009 N N . ASP A 1 407 ? -10.736 -25.917 -1.385 1.00 77.75 407 ASP A N 1
ATOM 3010 C CA . ASP A 1 407 ? -10.377 -26.778 -0.241 1.00 77.75 407 ASP A CA 1
ATOM 3011 C C . ASP A 1 407 ? -9.824 -26.001 0.976 1.00 77.75 407 ASP A C 1
ATOM 3013 O O . ASP A 1 407 ? -8.860 -26.414 1.619 1.00 77.75 407 ASP A O 1
ATOM 3017 N N . GLY A 1 408 ? -10.407 -24.832 1.268 1.00 71.75 408 GLY A N 1
ATOM 3018 C CA . GLY A 1 408 ? -9.968 -23.938 2.352 1.00 71.75 408 GLY A CA 1
ATOM 3019 C C . GLY A 1 408 ? -8.759 -23.059 2.008 1.00 71.75 408 GLY A C 1
ATOM 3020 O O . GLY A 1 408 ? -8.424 -22.141 2.753 1.00 71.75 408 GLY A O 1
ATOM 3021 N N . GLU A 1 409 ? -8.125 -23.266 0.856 1.00 69.62 409 GLU A N 1
ATOM 3022 C CA . GLU A 1 409 ? -7.028 -22.433 0.386 1.00 69.62 409 GLU A CA 1
ATOM 3023 C C . GLU A 1 409 ? -7.531 -21.206 -0.384 1.00 69.62 409 GLU A C 1
ATOM 3025 O O . GLU A 1 409 ? -8.260 -21.341 -1.362 1.00 69.62 409 GLU A O 1
ATOM 3030 N N . LEU A 1 410 ? -7.068 -20.011 -0.001 1.00 79.19 410 LEU A N 1
ATOM 3031 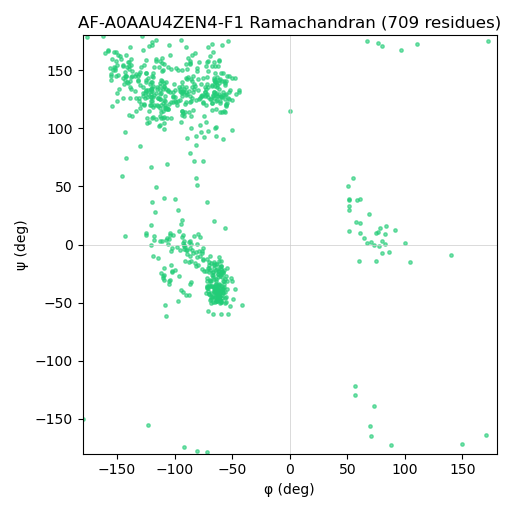C CA . LEU A 1 410 ? -7.344 -18.765 -0.719 1.00 79.19 410 LEU A CA 1
ATOM 3032 C C . LEU A 1 410 ? -6.729 -18.790 -2.124 1.00 79.19 410 LEU A C 1
ATOM 3034 O O . LEU A 1 410 ? -5.506 -18.786 -2.269 1.00 79.19 410 LEU A O 1
ATOM 3038 N N . VAL A 1 411 ? -7.573 -18.729 -3.154 1.00 82.81 411 VAL A N 1
ATOM 3039 C CA . VAL A 1 411 ? -7.124 -18.748 -4.555 1.00 82.81 411 VAL A CA 1
ATOM 3040 C C . VAL A 1 411 ? -7.320 -17.418 -5.278 1.00 82.81 411 VAL A C 1
ATOM 3042 O O . VAL A 1 411 ? -6.544 -17.123 -6.192 1.00 82.81 411 VAL A O 1
ATOM 3045 N N . TRP A 1 412 ? -8.298 -16.606 -4.865 1.00 94.06 412 TRP A N 1
ATOM 3046 C CA . TRP A 1 412 ? -8.655 -15.361 -5.549 1.00 94.06 412 TRP A CA 1
ATOM 3047 C C . TRP A 1 412 ? -9.333 -14.358 -4.602 1.00 94.06 412 TRP A C 1
ATOM 3049 O O . TRP A 1 412 ? -10.117 -14.764 -3.739 1.00 94.06 412 TRP A O 1
ATOM 3059 N N . GLN A 1 413 ? -9.036 -13.061 -4.749 1.00 91.06 413 GLN A N 1
ATOM 3060 C CA . GLN A 1 413 ? -9.723 -11.986 -4.027 1.00 91.06 413 GLN A CA 1
ATOM 3061 C C . GLN A 1 413 ? -9.739 -10.672 -4.825 1.00 91.06 413 GLN A C 1
ATOM 3063 O O . GLN A 1 413 ? -8.746 -10.325 -5.464 1.00 91.06 413 GLN A O 1
ATOM 3068 N N . GLY A 1 414 ? -10.825 -9.902 -4.715 1.00 95.19 414 GLY A N 1
ATOM 3069 C CA . GLY A 1 414 ? -10.888 -8.539 -5.245 1.00 95.19 414 GLY A CA 1
ATOM 3070 C C . GLY A 1 414 ? -12.276 -7.889 -5.190 1.00 95.19 414 GLY A C 1
ATOM 3071 O O . GLY A 1 414 ? -13.240 -8.527 -4.752 1.00 95.19 414 GLY A O 1
ATOM 3072 N N . PRO A 1 415 ? -12.401 -6.601 -5.562 1.00 97.38 415 PRO A N 1
ATOM 3073 C CA . PRO A 1 415 ? -13.654 -5.852 -5.485 1.00 97.38 415 PRO A CA 1
ATOM 3074 C C . PRO A 1 415 ? -14.763 -6.439 -6.355 1.00 97.38 415 PRO A C 1
ATOM 3076 O O . PRO A 1 415 ? -14.592 -6.709 -7.544 1.00 97.38 415 PRO A O 1
ATOM 3079 N N . ILE A 1 416 ? -15.953 -6.553 -5.762 1.00 98.25 416 ILE A N 1
ATOM 3080 C CA . ILE A 1 416 ? -17.172 -6.887 -6.497 1.00 98.25 416 ILE A CA 1
ATOM 3081 C C . ILE A 1 416 ? -17.519 -5.697 -7.388 1.00 98.25 416 ILE A C 1
ATOM 3083 O O . ILE A 1 416 ? -17.669 -4.574 -6.907 1.00 98.25 416 ILE A O 1
ATOM 3087 N N . GLN A 1 417 ? -17.670 -5.944 -8.685 1.00 97.56 417 GLN A N 1
ATOM 3088 C CA . GLN A 1 417 ? -17.993 -4.924 -9.681 1.00 97.56 417 GLN A CA 1
ATOM 3089 C C . GLN A 1 417 ? -19.454 -4.994 -10.119 1.00 97.56 417 GLN A C 1
ATOM 3091 O O . GLN A 1 417 ? -20.058 -3.968 -10.440 1.00 97.56 417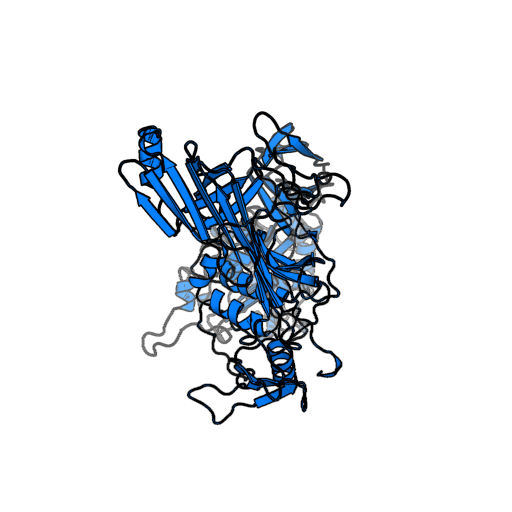 GLN A O 1
ATOM 3096 N N . ARG A 1 418 ? -20.051 -6.192 -10.106 1.00 97.44 418 ARG A N 1
ATOM 3097 C CA . ARG A 1 418 ? -21.442 -6.390 -10.513 1.00 97.44 418 ARG A CA 1
ATOM 3098 C C . ARG A 1 418 ? -22.128 -7.458 -9.670 1.00 97.44 418 ARG A C 1
ATOM 3100 O O . ARG A 1 418 ? -21.573 -8.517 -9.406 1.00 97.44 418 ARG A O 1
ATOM 3107 N N . VAL A 1 419 ? -23.374 -7.178 -9.291 1.00 95.62 419 VAL A N 1
ATOM 3108 C CA . VAL A 1 419 ? -24.273 -8.122 -8.618 1.00 95.62 419 VAL A CA 1
ATOM 3109 C C . VAL A 1 419 ? -25.487 -8.332 -9.516 1.00 95.62 419 VAL A C 1
ATOM 3111 O O . VAL A 1 419 ? -26.206 -7.385 -9.834 1.00 95.62 419 VAL A O 1
ATOM 3114 N N . VAL A 1 420 ? -25.706 -9.567 -9.960 1.00 94.31 420 VAL A N 1
ATOM 3115 C CA . VAL A 1 420 ? -26.806 -9.940 -10.853 1.00 94.31 420 VAL A CA 1
ATOM 3116 C C . VAL A 1 420 ? -27.777 -10.834 -10.098 1.00 94.31 420 VAL A C 1
ATOM 3118 O O . VAL A 1 420 ? -27.476 -11.987 -9.807 1.00 94.31 420 VAL A O 1
ATOM 3121 N N . MET A 1 421 ? -28.970 -10.318 -9.815 1.00 90.50 421 MET A N 1
ATOM 3122 C CA . MET A 1 421 ? -30.018 -11.065 -9.119 1.00 90.50 421 MET A CA 1
ATOM 3123 C C . MET A 1 421 ? -31.070 -11.570 -10.108 1.00 90.50 421 MET A C 1
ATOM 3125 O O . MET A 1 421 ? -31.642 -10.807 -10.890 1.00 90.50 421 MET A O 1
ATOM 3129 N N . ARG A 1 422 ? -31.345 -12.870 -10.059 1.00 89.25 422 ARG A N 1
ATOM 3130 C CA . ARG A 1 422 ? -32.444 -13.554 -10.750 1.00 89.25 422 ARG A CA 1
ATOM 3131 C C . ARG A 1 422 ? -33.349 -14.215 -9.709 1.00 89.25 422 ARG A C 1
ATOM 3133 O O . ARG A 1 422 ? -33.055 -14.208 -8.520 1.00 89.25 422 ARG A O 1
ATOM 3140 N N . ARG A 1 423 ? -34.478 -14.782 -10.149 1.00 84.38 423 ARG A N 1
ATOM 3141 C CA . ARG A 1 423 ? -35.430 -15.447 -9.236 1.00 84.38 423 ARG A CA 1
ATOM 3142 C C . ARG A 1 423 ? -34.841 -16.679 -8.545 1.00 84.38 423 ARG A C 1
ATOM 3144 O O . ARG A 1 423 ? -35.281 -17.016 -7.457 1.00 84.38 423 ARG A O 1
ATOM 3151 N N . ASP A 1 424 ? -33.912 -17.355 -9.204 1.00 88.06 424 ASP A N 1
ATOM 3152 C CA . ASP A 1 424 ? -33.343 -18.648 -8.825 1.00 88.06 424 ASP A CA 1
ATOM 3153 C C . ASP A 1 424 ? -31.833 -18.593 -8.561 1.00 88.06 424 ASP A C 1
ATOM 3155 O O . ASP A 1 424 ? -31.281 -19.547 -8.018 1.00 88.06 424 ASP A O 1
ATOM 3159 N N . ALA A 1 425 ? -31.166 -17.483 -8.890 1.00 90.75 425 ALA A N 1
ATOM 3160 C CA . ALA A 1 425 ? -29.725 -17.344 -8.734 1.00 90.75 425 ALA A CA 1
ATOM 3161 C C . ALA A 1 425 ? -29.291 -15.905 -8.438 1.00 90.75 425 ALA A C 1
ATOM 3163 O O . ALA A 1 425 ? -29.848 -14.953 -8.988 1.00 90.75 425 ALA A O 1
ATOM 3164 N N . ILE A 1 426 ? -28.244 -15.760 -7.630 1.00 92.31 426 ILE A N 1
ATOM 3165 C CA . ILE A 1 426 ? -27.489 -14.515 -7.458 1.00 92.31 426 ILE A CA 1
ATOM 3166 C C . ILE A 1 426 ? -26.079 -14.765 -7.988 1.00 92.31 426 ILE A C 1
ATOM 3168 O O . ILE A 1 426 ? -25.425 -15.717 -7.565 1.00 92.31 426 ILE A O 1
ATOM 3172 N N . THR A 1 427 ? -25.614 -13.925 -8.908 1.00 95.69 427 THR A N 1
ATOM 3173 C CA . THR A 1 427 ? -24.253 -13.980 -9.447 1.00 95.69 427 THR A CA 1
ATOM 3174 C C . THR A 1 427 ? -23.483 -12.744 -9.000 1.00 95.69 427 THR A C 1
ATOM 3176 O O . THR A 1 427 ? -23.932 -11.622 -9.241 1.00 95.69 427 THR A O 1
ATOM 3179 N N . LEU A 1 428 ? -22.334 -12.944 -8.359 1.00 97.44 428 LEU A N 1
ATOM 3180 C CA . LEU A 1 428 ? -21.383 -11.876 -8.051 1.00 97.44 428 LEU A CA 1
ATOM 3181 C C . LEU A 1 428 ? -20.253 -11.947 -9.072 1.00 97.44 428 LEU A C 1
ATOM 3183 O O . LEU A 1 428 ? -19.718 -13.027 -9.311 1.00 97.44 428 LEU A O 1
ATOM 3187 N N . GLU A 1 429 ? -19.908 -10.815 -9.668 1.00 98.44 429 GLU A N 1
ATOM 3188 C CA . GLU A 1 429 ? -18.787 -10.676 -10.594 1.00 98.44 429 GLU A CA 1
ATOM 3189 C C . GLU A 1 429 ? -17.820 -9.641 -10.035 1.00 98.44 429 GLU A C 1
ATOM 3191 O O . GLU A 1 429 ? -18.226 -8.561 -9.586 1.00 98.44 429 GLU A O 1
ATOM 3196 N N . ALA A 1 430 ? -16.545 -9.994 -10.035 1.00 98.50 430 ALA A N 1
ATOM 3197 C CA . ALA A 1 430 ? -15.493 -9.248 -9.381 1.00 98.50 430 ALA A CA 1
ATOM 3198 C C . ALA A 1 430 ? -14.240 -9.220 -10.261 1.00 98.50 430 ALA A C 1
ATOM 3200 O O . ALA A 1 430 ? -14.012 -10.121 -11.066 1.00 98.50 430 ALA A O 1
ATOM 3201 N N . ALA A 1 431 ? -13.433 -8.184 -10.071 1.00 98.38 431 ALA A N 1
ATOM 3202 C CA . ALA A 1 431 ? -12.091 -8.077 -10.628 1.00 98.38 431 ALA A CA 1
ATOM 3203 C C . ALA A 1 431 ? -11.080 -8.168 -9.489 1.00 98.38 431 ALA A C 1
ATOM 3205 O O . ALA A 1 431 ? -11.437 -7.904 -8.340 1.00 98.38 431 ALA A O 1
ATOM 3206 N N . ASP A 1 432 ? -9.846 -8.566 -9.777 1.00 97.62 432 ASP A N 1
ATOM 3207 C CA . ASP A 1 432 ? -8.835 -8.684 -8.733 1.00 97.62 432 ASP A CA 1
ATOM 3208 C C . ASP A 1 432 ? -8.428 -7.325 -8.140 1.00 97.62 432 ASP A C 1
ATOM 3210 O O . ASP A 1 432 ? -8.800 -6.248 -8.609 1.00 97.62 432 ASP A O 1
ATOM 3214 N N . VAL A 1 433 ? -7.625 -7.370 -7.079 1.00 94.94 433 VAL A N 1
ATOM 3215 C CA . VAL A 1 433 ? -7.184 -6.170 -6.357 1.00 94.94 433 VAL A CA 1
ATOM 3216 C C . VAL A 1 433 ? -6.358 -5.175 -7.184 1.00 94.94 433 VAL A C 1
ATOM 3218 O O . VAL A 1 433 ? -6.206 -4.033 -6.749 1.00 94.94 433 VAL A O 1
ATOM 3221 N N . PHE A 1 434 ? -5.839 -5.538 -8.362 1.00 97.19 434 PHE A N 1
ATOM 3222 C CA . PHE A 1 434 ? -5.175 -4.571 -9.237 1.00 97.19 434 PHE A CA 1
ATOM 3223 C C . PHE A 1 434 ? -6.176 -3.554 -9.799 1.00 97.19 434 PHE A C 1
ATOM 3225 O O . PHE A 1 434 ? -5.801 -2.410 -10.054 1.00 97.19 434 PHE A O 1
ATOM 3232 N N . SER A 1 435 ? -7.460 -3.912 -9.920 1.00 97.06 435 SER A N 1
ATOM 3233 C CA . SER A 1 435 ? -8.487 -3.033 -10.492 1.00 97.06 435 SER A CA 1
ATOM 3234 C C . SER A 1 435 ? -8.648 -1.710 -9.741 1.00 97.06 435 SER A C 1
ATOM 3236 O O . SER A 1 435 ? -9.107 -0.729 -10.318 1.00 97.06 435 SER A O 1
ATOM 3238 N N . TRP A 1 436 ? -8.248 -1.638 -8.467 1.00 95.62 436 TRP A N 1
ATOM 3239 C CA . TRP A 1 436 ? -8.193 -0.382 -7.715 1.00 95.62 436 TRP A CA 1
ATOM 3240 C C . TRP A 1 436 ? -7.303 0.670 -8.388 1.00 95.62 436 TRP A C 1
ATOM 3242 O O . TRP A 1 436 ? -7.601 1.864 -8.335 1.00 95.62 436 TRP A O 1
ATOM 3252 N N . PHE A 1 437 ? -6.229 0.245 -9.054 1.00 96.44 437 PHE A N 1
ATOM 3253 C CA . PHE A 1 437 ? -5.269 1.140 -9.696 1.00 96.44 437 PHE A CA 1
ATOM 3254 C C . PHE A 1 437 ? -5.774 1.741 -11.007 1.00 96.44 437 PHE A C 1
ATOM 3256 O O . PHE A 1 437 ? -5.323 2.827 -11.373 1.00 96.44 437 PHE A O 1
ATOM 3263 N N . ASP A 1 438 ? -6.759 1.112 -11.649 1.00 96.12 438 ASP A N 1
ATOM 3264 C CA . ASP A 1 438 ? -7.463 1.656 -12.822 1.00 96.12 438 ASP A CA 1
ATOM 3265 C C . ASP A 1 438 ? -8.476 2.748 -12.435 1.00 96.12 438 ASP A C 1
ATOM 3267 O O . ASP A 1 438 ? -9.045 3.424 -13.288 1.00 96.12 438 ASP A O 1
ATOM 3271 N N . HIS A 1 439 ? -8.662 2.970 -11.131 1.00 92.38 439 HIS A N 1
ATOM 3272 C CA . HIS A 1 439 ? -9.472 4.050 -10.571 1.00 92.38 439 HIS A CA 1
ATOM 3273 C C . HIS A 1 439 ? -8.659 5.030 -9.712 1.00 92.38 439 HIS A C 1
ATOM 3275 O O . HIS A 1 439 ? -9.224 5.969 -9.148 1.00 92.38 439 HIS A O 1
ATOM 3281 N N . LEU A 1 440 ? -7.337 4.855 -9.633 1.00 91.50 440 LEU A N 1
ATOM 3282 C CA . LEU A 1 440 ? -6.447 5.704 -8.848 1.00 91.50 440 LEU A CA 1
ATOM 3283 C C . LEU A 1 440 ? -5.634 6.610 -9.766 1.00 91.50 440 LEU A C 1
ATOM 3285 O O . LEU A 1 440 ? -4.722 6.154 -10.448 1.00 91.50 440 LEU A O 1
ATOM 3289 N N . VAL A 1 441 ? -5.944 7.905 -9.765 1.00 91.56 441 VAL A N 1
ATOM 3290 C CA . VAL A 1 441 ? -5.176 8.896 -10.528 1.00 91.56 441 VAL A CA 1
ATOM 3291 C C . VAL A 1 441 ? -3.841 9.154 -9.840 1.00 91.56 441 VAL A C 1
ATOM 3293 O O . VAL A 1 441 ? -3.791 9.436 -8.644 1.00 91.56 441 VAL A O 1
ATOM 3296 N N . ASN A 1 442 ? -2.761 9.114 -10.612 1.00 90.75 442 ASN A N 1
ATOM 3297 C CA . ASN A 1 442 ? -1.440 9.466 -10.139 1.00 90.75 442 ASN A CA 1
ATOM 3298 C C . ASN A 1 442 ? -1.335 10.965 -9.833 1.00 90.75 442 ASN A C 1
ATOM 3300 O O . ASN A 1 442 ? -1.549 11.818 -10.699 1.00 90.75 442 ASN A O 1
ATOM 3304 N N . THR A 1 443 ? -0.921 11.277 -8.608 1.00 86.88 443 THR A N 1
ATOM 3305 C CA . THR A 1 443 ? -0.679 12.649 -8.139 1.00 86.88 443 THR A CA 1
ATOM 3306 C C . THR A 1 443 ? 0.795 12.927 -7.851 1.00 86.88 443 THR A C 1
ATOM 3308 O O . THR A 1 443 ? 1.141 14.020 -7.408 1.00 86.88 443 THR A O 1
ATOM 3311 N N . PHE A 1 444 ? 1.684 11.958 -8.096 1.00 85.94 444 PHE A N 1
ATOM 3312 C CA . PHE A 1 444 ? 3.113 12.066 -7.802 1.00 85.94 444 PHE A CA 1
ATOM 3313 C C . PHE A 1 444 ? 3.962 12.141 -9.067 1.00 85.94 444 PHE A C 1
ATOM 3315 O O . PHE A 1 444 ? 3.656 11.569 -10.112 1.00 85.94 444 PHE A O 1
ATOM 3322 N N . HIS A 1 445 ? 5.095 12.839 -8.974 1.00 85.12 445 HIS A N 1
ATOM 3323 C CA . HIS A 1 445 ? 6.018 12.910 -10.104 1.00 85.12 445 HIS A CA 1
ATOM 3324 C C . HIS A 1 445 ? 6.707 11.557 -10.271 1.00 85.12 445 HIS A C 1
ATOM 3326 O O . HIS A 1 445 ? 7.300 11.028 -9.323 1.00 85.12 445 HIS A O 1
ATOM 3332 N N . VAL A 1 446 ? 6.685 11.048 -11.499 1.00 87.31 446 VAL A N 1
ATOM 3333 C CA . VAL A 1 446 ? 7.463 9.883 -11.916 1.00 87.31 446 VAL A CA 1
ATOM 3334 C C . VAL A 1 446 ? 8.880 10.354 -12.234 1.00 87.31 446 VAL A C 1
ATOM 3336 O O . VAL A 1 446 ? 9.185 10.688 -13.375 1.00 87.31 446 VAL A O 1
ATOM 3339 N N . ARG A 1 447 ? 9.733 10.434 -11.205 1.00 85.88 447 ARG A N 1
ATOM 3340 C CA . ARG A 1 447 ? 11.151 10.812 -11.335 1.00 85.88 447 ARG A CA 1
ATOM 3341 C C . ARG A 1 447 ? 12.025 10.007 -10.372 1.00 85.88 447 ARG A C 1
ATOM 3343 O O . ARG A 1 447 ? 12.182 10.351 -9.205 1.00 85.88 447 ARG A O 1
ATOM 3350 N N . TYR A 1 448 ? 12.620 8.936 -10.885 1.00 89.50 448 TYR A N 1
ATOM 3351 C CA . TYR A 1 448 ? 13.451 7.961 -10.173 1.00 89.50 448 TYR A CA 1
ATOM 3352 C C . TYR A 1 448 ? 14.848 7.923 -10.799 1.00 89.50 448 TYR A C 1
ATOM 3354 O O . TYR A 1 448 ? 15.240 6.947 -11.432 1.00 89.50 448 TYR A O 1
ATOM 3362 N N . ILE A 1 449 ? 15.596 9.020 -10.669 1.00 84.38 449 ILE A N 1
ATOM 3363 C CA . ILE A 1 449 ? 16.871 9.212 -11.386 1.00 84.38 449 ILE A CA 1
ATOM 3364 C C . ILE A 1 449 ? 18.112 9.151 -10.484 1.00 84.38 449 ILE A C 1
ATOM 3366 O O . ILE A 1 449 ? 19.182 8.730 -10.927 1.00 84.38 449 ILE A O 1
ATOM 3370 N N . SER A 1 450 ? 17.989 9.561 -9.218 1.00 84.56 450 SER A N 1
ATOM 3371 C CA . SER A 1 450 ? 19.123 9.671 -8.293 1.00 84.56 450 SER A CA 1
ATOM 3372 C C . SER A 1 450 ? 19.487 8.315 -7.697 1.00 84.56 450 SER A C 1
ATOM 3374 O O . SER A 1 450 ? 18.620 7.470 -7.502 1.00 84.56 450 SER A O 1
ATOM 3376 N N . ALA A 1 451 ? 20.764 8.101 -7.371 1.00 82.69 451 ALA A N 1
ATOM 3377 C CA . ALA A 1 451 ? 21.190 6.938 -6.590 1.00 82.69 451 ALA A CA 1
ATOM 3378 C C . ALA A 1 451 ? 20.708 7.006 -5.130 1.00 82.69 451 ALA A C 1
ATOM 3380 O O . ALA A 1 451 ? 20.465 5.968 -4.514 1.00 82.69 451 ALA A O 1
ATOM 3381 N N . THR A 1 452 ? 20.568 8.218 -4.593 1.00 85.44 452 THR A N 1
ATOM 3382 C CA . THR A 1 452 ? 20.072 8.476 -3.240 1.00 85.44 452 THR A CA 1
ATOM 3383 C C . THR A 1 452 ? 18.565 8.736 -3.263 1.00 85.44 452 THR A C 1
ATOM 3385 O O . THR A 1 452 ? 18.097 9.414 -4.181 1.00 85.44 452 THR A O 1
ATOM 3388 N N . PRO A 1 453 ? 17.805 8.213 -2.284 1.00 86.69 453 PRO A N 1
ATOM 3389 C CA . PRO A 1 453 ? 16.382 8.509 -2.159 1.00 86.69 453 PRO A CA 1
ATOM 3390 C C . PRO A 1 453 ? 16.153 9.983 -1.823 1.00 86.69 453 PRO A C 1
ATOM 3392 O O . PRO A 1 453 ? 16.924 10.581 -1.072 1.00 86.69 453 PRO A O 1
ATOM 3395 N N . ASP A 1 454 ? 15.094 10.561 -2.385 1.00 84.19 454 ASP A N 1
ATOM 3396 C CA . ASP A 1 454 ? 14.555 11.844 -1.935 1.00 84.19 454 ASP A CA 1
ATOM 3397 C C . ASP A 1 454 ? 13.658 11.680 -0.689 1.00 84.19 454 ASP A C 1
ATOM 3399 O O . ASP A 1 454 ? 13.483 10.575 -0.173 1.00 84.19 454 ASP A O 1
ATOM 3403 N N . ALA A 1 455 ? 13.063 12.777 -0.206 1.00 80.31 455 ALA A N 1
ATOM 3404 C CA . ALA A 1 455 ? 12.168 12.772 0.959 1.00 80.31 455 ALA A CA 1
ATOM 3405 C C . ALA A 1 455 ? 10.927 11.868 0.794 1.00 80.31 455 ALA A C 1
ATOM 3407 O O . ALA A 1 455 ? 10.291 11.499 1.775 1.00 80.31 455 ALA A O 1
ATOM 3408 N N . GLN A 1 456 ? 10.585 11.499 -0.442 1.00 80.38 456 GLN A N 1
ATOM 3409 C CA . GLN A 1 456 ? 9.472 10.616 -0.792 1.00 80.38 456 GLN A CA 1
ATOM 3410 C C . GLN A 1 456 ? 9.953 9.188 -1.104 1.00 80.38 456 GLN A C 1
ATOM 3412 O O . GLN A 1 456 ? 9.173 8.349 -1.560 1.00 80.38 456 GLN A O 1
ATOM 3417 N N . GLY A 1 457 ? 11.233 8.891 -0.866 1.00 85.06 457 GLY A N 1
ATOM 3418 C CA . GLY A 1 457 ? 11.837 7.591 -1.122 1.00 85.06 457 GLY A CA 1
ATOM 3419 C C . GLY A 1 457 ? 12.101 7.305 -2.600 1.00 85.06 457 GLY A C 1
ATOM 3420 O O . GLY A 1 457 ? 12.440 6.176 -2.936 1.00 85.06 457 GLY A O 1
ATOM 3421 N N . ARG A 1 458 ? 11.967 8.272 -3.515 1.00 87.44 458 ARG A N 1
ATOM 3422 C CA . ARG A 1 458 ? 12.218 8.032 -4.945 1.00 87.44 458 ARG A CA 1
ATOM 3423 C C . ARG A 1 458 ? 13.717 8.007 -5.223 1.00 87.44 458 ARG A C 1
ATOM 3425 O O . ARG A 1 458 ? 14.438 8.954 -4.922 1.00 87.44 458 ARG A O 1
ATOM 3432 N N . ARG A 1 459 ? 14.179 6.926 -5.851 1.00 90.25 459 ARG A N 1
ATOM 3433 C CA . ARG A 1 459 ? 15.546 6.739 -6.368 1.00 90.25 459 ARG A CA 1
ATOM 3434 C C . ARG A 1 459 ? 15.543 5.748 -7.520 1.00 90.25 459 ARG A C 1
ATOM 3436 O O . ARG A 1 459 ? 14.652 4.908 -7.609 1.00 90.25 459 ARG A O 1
ATOM 3443 N N . ARG A 1 460 ? 16.582 5.781 -8.350 1.00 85.75 460 ARG A N 1
ATOM 3444 C CA . ARG A 1 460 ? 16.855 4.703 -9.304 1.00 85.75 460 ARG A CA 1
ATOM 3445 C C . ARG A 1 460 ? 16.991 3.373 -8.552 1.00 85.75 460 ARG A C 1
ATOM 3447 O O . ARG A 1 460 ? 17.592 3.315 -7.475 1.00 85.75 460 ARG A O 1
ATOM 3454 N N . GLY A 1 461 ? 16.463 2.304 -9.123 1.00 87.94 461 GLY A N 1
ATOM 3455 C CA . GLY A 1 461 ? 16.381 0.997 -8.477 1.00 87.94 461 GLY A CA 1
ATOM 3456 C C . GLY A 1 461 ? 15.806 -0.047 -9.428 1.00 87.94 461 GLY A C 1
ATOM 3457 O O . GLY A 1 461 ? 15.501 0.292 -10.573 1.00 87.94 461 GLY A O 1
ATOM 3458 N N . PRO A 1 462 ? 15.696 -1.315 -9.001 1.00 86.88 462 PRO A N 1
ATOM 3459 C CA . PRO A 1 462 ? 14.951 -2.317 -9.754 1.00 86.88 462 PRO A CA 1
ATOM 3460 C C . PRO A 1 462 ? 13.554 -1.795 -10.114 1.00 86.88 462 PRO A C 1
ATOM 3462 O O . PRO A 1 462 ? 12.933 -1.103 -9.306 1.00 86.88 462 PRO A O 1
ATOM 3465 N N . ILE A 1 463 ? 13.038 -2.119 -11.302 1.00 88.06 463 ILE A N 1
ATOM 3466 C CA . ILE A 1 463 ? 11.718 -1.623 -11.738 1.00 88.06 463 ILE A CA 1
ATOM 3467 C C . ILE A 1 463 ? 10.596 -2.003 -10.757 1.00 88.06 463 ILE A C 1
ATOM 3469 O O . ILE A 1 463 ? 9.669 -1.234 -10.529 1.00 88.06 463 ILE A O 1
ATOM 3473 N N . THR A 1 464 ? 10.740 -3.148 -10.101 1.00 86.19 464 THR A N 1
ATOM 3474 C CA . THR A 1 464 ? 9.867 -3.657 -9.042 1.00 86.19 464 THR A CA 1
ATOM 3475 C C . THR A 1 464 ? 9.832 -2.755 -7.803 1.00 86.19 464 THR A C 1
ATOM 3477 O O . THR A 1 464 ? 8.770 -2.546 -7.227 1.00 86.19 464 THR A O 1
ATOM 3480 N N . TYR A 1 465 ? 10.970 -2.170 -7.413 1.00 88.75 465 TYR A N 1
ATOM 3481 C CA . TYR A 1 465 ? 11.049 -1.176 -6.336 1.00 88.75 465 TYR A CA 1
ATOM 3482 C C . TYR A 1 465 ? 10.373 0.136 -6.734 1.00 88.75 465 TYR A C 1
ATOM 3484 O O . TYR A 1 465 ? 9.677 0.758 -5.936 1.00 88.75 465 TYR A O 1
ATOM 3492 N N . ILE A 1 466 ? 10.595 0.566 -7.977 1.00 91.12 466 ILE A N 1
ATOM 3493 C CA . ILE A 1 466 ? 10.002 1.794 -8.508 1.00 91.12 466 ILE A CA 1
ATOM 3494 C C . ILE A 1 466 ? 8.471 1.666 -8.517 1.00 91.12 466 ILE A C 1
ATOM 3496 O O . ILE A 1 466 ? 7.800 2.573 -8.026 1.00 91.12 466 ILE A O 1
ATOM 3500 N N . ALA A 1 467 ? 7.950 0.520 -8.975 1.00 94.88 467 ALA A N 1
ATOM 3501 C CA . ALA A 1 467 ? 6.541 0.125 -8.904 1.00 94.88 467 ALA A CA 1
ATOM 3502 C C . ALA A 1 467 ? 5.981 0.192 -7.479 1.00 94.88 467 ALA A C 1
ATOM 3504 O O . ALA A 1 467 ? 5.079 0.986 -7.223 1.00 94.88 467 ALA A O 1
ATOM 3505 N N . GLU A 1 468 ? 6.563 -0.558 -6.543 1.00 92.81 468 GLU A N 1
ATOM 3506 C CA . GLU A 1 468 ? 6.137 -0.578 -5.137 1.00 92.81 468 GLU A CA 1
ATOM 3507 C C . GLU A 1 468 ? 6.125 0.825 -4.513 1.00 92.81 468 GLU A C 1
ATOM 3509 O O . GLU A 1 468 ? 5.121 1.253 -3.943 1.00 92.81 468 GLU A O 1
ATOM 3514 N N . ASN A 1 469 ? 7.215 1.588 -4.660 1.00 90.62 469 ASN A N 1
ATOM 3515 C CA . ASN A 1 469 ? 7.294 2.929 -4.089 1.00 90.62 469 ASN A CA 1
ATOM 3516 C C . ASN A 1 469 ? 6.269 3.880 -4.720 1.00 90.62 469 ASN A C 1
ATOM 3518 O O . ASN A 1 469 ? 5.730 4.736 -4.025 1.00 90.62 469 ASN A O 1
ATOM 3522 N N . HIS A 1 470 ? 6.002 3.763 -6.025 1.00 93.69 470 HIS A N 1
ATOM 3523 C CA . HIS A 1 470 ? 5.032 4.630 -6.696 1.00 93.69 470 HIS A CA 1
ATOM 3524 C C . HIS A 1 470 ? 3.588 4.318 -6.288 1.00 93.69 470 HIS A C 1
ATOM 3526 O O . HIS A 1 470 ? 2.801 5.244 -6.085 1.00 93.69 470 HIS A O 1
ATOM 3532 N N . ILE A 1 471 ? 3.269 3.033 -6.095 1.00 93.75 471 ILE A N 1
ATOM 3533 C CA . ILE A 1 471 ? 1.994 2.589 -5.521 1.00 93.75 471 ILE A CA 1
ATOM 3534 C C . ILE A 1 471 ? 1.837 3.159 -4.107 1.00 93.75 471 ILE A C 1
ATOM 3536 O O . ILE A 1 471 ? 0.846 3.826 -3.815 1.00 93.75 471 ILE A O 1
ATOM 3540 N N . ARG A 1 472 ? 2.855 2.990 -3.251 1.00 90.31 472 ARG A N 1
ATOM 3541 C CA . ARG A 1 472 ? 2.863 3.509 -1.875 1.00 90.31 472 ARG A CA 1
ATOM 3542 C C . ARG A 1 472 ? 2.613 5.014 -1.813 1.00 90.31 472 ARG A C 1
ATOM 3544 O O . ARG A 1 472 ? 1.822 5.464 -0.991 1.00 90.31 472 ARG A O 1
ATOM 3551 N N . LEU A 1 473 ? 3.269 5.795 -2.671 1.00 88.69 473 LEU A N 1
ATOM 3552 C CA . LEU A 1 473 ? 3.078 7.246 -2.703 1.00 88.69 473 LEU A CA 1
ATOM 3553 C C . LEU A 1 473 ? 1.623 7.618 -3.002 1.00 88.69 473 LEU A C 1
ATOM 3555 O O . LEU A 1 473 ? 1.033 8.391 -2.251 1.00 88.69 473 LEU A O 1
ATOM 3559 N N . ASN A 1 474 ? 1.033 7.019 -4.036 1.00 89.81 474 ASN A N 1
ATOM 3560 C CA . ASN A 1 474 ? -0.344 7.308 -4.431 1.00 89.81 474 ASN A CA 1
ATOM 3561 C C . ASN A 1 474 ? -1.397 6.796 -3.429 1.00 89.81 474 ASN A C 1
ATOM 3563 O O . ASN A 1 474 ? -2.497 7.338 -3.398 1.00 89.81 474 ASN A O 1
ATOM 3567 N N . LEU A 1 475 ? -1.068 5.808 -2.588 1.00 87.19 475 LEU A N 1
ATOM 3568 C CA . LEU A 1 475 ? -1.984 5.265 -1.576 1.00 87.19 475 LEU A CA 1
ATOM 3569 C C . LEU A 1 475 ? -1.835 5.861 -0.168 1.00 87.19 475 LEU A C 1
ATOM 3571 O O . LEU A 1 475 ? -2.804 5.843 0.585 1.00 87.19 475 LEU A O 1
ATOM 3575 N N . GLN A 1 476 ? -0.654 6.354 0.224 1.00 79.69 476 GLN A N 1
ATOM 3576 C CA . GLN A 1 476 ? -0.412 6.835 1.597 1.00 79.69 476 GLN A CA 1
ATOM 3577 C C . GLN A 1 476 ? -0.235 8.346 1.717 1.00 79.69 476 GLN A C 1
ATOM 3579 O O . GLN A 1 476 ? -0.485 8.905 2.778 1.00 79.69 476 GLN A O 1
ATOM 3584 N N . ALA A 1 477 ? 0.258 9.010 0.671 1.00 65.00 477 ALA A N 1
ATOM 3585 C CA . ALA A 1 477 ? 0.681 10.407 0.763 1.00 65.00 477 ALA A CA 1
ATOM 3586 C C . ALA A 1 477 ? -0.321 11.387 0.126 1.00 65.00 477 ALA A C 1
ATOM 3588 O O . ALA A 1 477 ? -0.024 12.576 -0.007 1.00 65.00 477 ALA A O 1
ATOM 3589 N N . PHE A 1 478 ? -1.504 10.907 -0.270 1.00 63.44 478 PHE A N 1
ATOM 3590 C CA . PHE A 1 478 ? -2.570 11.746 -0.805 1.00 63.44 478 PHE A CA 1
ATOM 3591 C C . PHE A 1 478 ? -3.434 12.327 0.324 1.00 63.44 478 PHE A C 1
ATOM 3593 O O . PHE A 1 478 ? -4.007 11.596 1.122 1.00 63.44 478 PHE A O 1
ATOM 3600 N N . GLN A 1 479 ? -3.550 13.657 0.372 1.00 55.91 479 GLN A N 1
ATOM 3601 C CA . GLN A 1 479 ? -4.140 14.410 1.493 1.00 55.91 479 GLN A CA 1
ATOM 3602 C C . GLN A 1 479 ? -5.660 14.236 1.679 1.00 55.91 479 GLN A C 1
ATOM 3604 O O . GLN A 1 479 ? -6.199 14.721 2.669 1.00 55.91 479 GLN A O 1
ATOM 3609 N N . LEU A 1 480 ? -6.362 13.602 0.733 1.00 51.47 480 LEU A N 1
ATOM 3610 C CA . LEU A 1 480 ? -7.831 13.523 0.714 1.00 51.47 480 LEU A CA 1
ATOM 3611 C C . LEU A 1 480 ? -8.384 12.090 0.812 1.00 51.47 480 LEU A C 1
ATOM 3613 O O . LEU A 1 480 ? -9.588 11.908 0.645 1.00 51.47 480 LEU A O 1
ATOM 3617 N N . ALA A 1 481 ? -7.543 11.079 1.047 1.00 51.66 481 ALA A N 1
ATOM 3618 C CA . ALA A 1 481 ? -7.978 9.687 1.166 1.00 51.66 481 ALA A CA 1
ATOM 3619 C C . ALA A 1 481 ? -7.440 9.036 2.445 1.00 51.66 481 ALA A C 1
ATOM 3621 O O . ALA A 1 481 ? -6.371 9.405 2.931 1.00 51.66 481 ALA A O 1
ATOM 3622 N N . ASP A 1 482 ? -8.173 8.043 2.955 1.00 59.88 482 ASP A N 1
ATOM 3623 C CA . ASP A 1 482 ? -7.658 7.139 3.983 1.00 59.88 482 ASP A CA 1
ATOM 3624 C C . ASP A 1 482 ? -6.369 6.470 3.478 1.00 59.88 482 ASP A C 1
ATOM 3626 O O . ASP A 1 482 ? -6.275 6.069 2.311 1.00 59.88 482 ASP A O 1
ATOM 3630 N N . VAL A 1 483 ? -5.379 6.339 4.364 1.00 70.81 483 VAL A N 1
ATOM 3631 C CA . VAL A 1 483 ? -4.108 5.672 4.057 1.00 70.81 483 VAL A CA 1
ATOM 3632 C C . VAL A 1 483 ? -4.391 4.222 3.670 1.00 70.81 483 VAL A C 1
ATOM 3634 O O . VAL A 1 483 ? -4.959 3.478 4.463 1.00 70.81 483 VAL A O 1
ATOM 3637 N N . ASP A 1 484 ? -3.976 3.827 2.464 1.00 78.81 484 ASP A N 1
ATOM 3638 C CA . ASP A 1 484 ? -4.186 2.475 1.927 1.00 78.81 484 ASP A CA 1
ATOM 3639 C C . ASP A 1 484 ? -5.647 2.003 2.037 1.00 78.81 484 ASP A C 1
ATOM 3641 O O . ASP A 1 484 ? -5.935 0.898 2.489 1.00 78.81 484 ASP A O 1
ATOM 3645 N N . TYR A 1 485 ? -6.592 2.832 1.579 1.00 78.44 485 TYR A N 1
ATOM 3646 C CA . TYR A 1 485 ? -8.014 2.472 1.525 1.00 78.44 485 TYR A CA 1
ATOM 3647 C C . TYR A 1 485 ? -8.343 1.127 0.831 1.00 78.44 485 TYR A C 1
ATOM 3649 O O . TYR A 1 485 ? -9.365 0.541 1.211 1.00 78.44 485 TYR A O 1
ATOM 3657 N N . PRO A 1 486 ? -7.567 0.608 -0.154 1.00 83.19 486 PRO A N 1
ATOM 3658 C CA . PRO A 1 486 ? -7.785 -0.718 -0.705 1.00 83.19 486 PRO A CA 1
ATOM 3659 C C . PRO A 1 486 ? -6.952 -1.785 0.016 1.00 83.19 486 PRO A C 1
ATOM 3661 O O . PRO A 1 486 ? -6.902 -2.899 -0.472 1.00 83.19 486 PRO A O 1
ATOM 3664 N N . GLY A 1 487 ? -6.270 -1.498 1.128 1.00 80.75 487 GLY A N 1
ATOM 3665 C CA . GLY A 1 487 ? -5.553 -2.463 1.969 1.00 80.75 487 GLY A CA 1
ATOM 3666 C C . GLY A 1 487 ? -4.586 -3.382 1.220 1.00 80.75 487 GLY A C 1
ATOM 3667 O O . GLY A 1 487 ? -4.564 -4.580 1.506 1.00 80.75 487 GLY A O 1
ATOM 3668 N N . ILE A 1 488 ? -3.872 -2.880 0.208 1.00 81.75 488 ILE A N 1
ATOM 3669 C CA . ILE A 1 488 ? -3.043 -3.706 -0.689 1.00 81.75 488 ILE A CA 1
ATOM 3670 C C . ILE A 1 488 ? -1.554 -3.631 -0.349 1.00 81.75 488 ILE A C 1
ATOM 3672 O O . ILE A 1 488 ? -0.818 -4.570 -0.651 1.00 81.75 488 ILE A O 1
ATOM 3676 N N . LEU A 1 489 ? -1.089 -2.561 0.308 1.00 80.12 489 LEU A N 1
ATOM 3677 C CA . LEU A 1 489 ? 0.341 -2.352 0.565 1.00 80.12 489 LEU A CA 1
ATOM 3678 C C . LEU A 1 489 ? 1.004 -3.497 1.347 1.00 80.12 489 LEU A C 1
ATOM 3680 O O . LEU A 1 489 ? 2.094 -3.904 0.943 1.00 80.12 489 LEU A O 1
ATOM 3684 N N . PRO A 1 490 ? 0.378 -4.092 2.387 1.00 73.56 490 PRO A N 1
ATOM 3685 C CA . PRO A 1 490 ? 0.959 -5.234 3.100 1.00 73.56 490 PRO A CA 1
ATOM 3686 C C . PRO A 1 490 ? 1.090 -6.502 2.247 1.00 73.56 490 PRO A C 1
ATOM 3688 O O . PRO A 1 490 ? 1.783 -7.438 2.641 1.00 73.56 490 PRO A O 1
ATOM 3691 N N . TYR A 1 491 ? 0.407 -6.548 1.102 1.00 77.38 491 TYR A N 1
ATOM 3692 C CA . TYR A 1 491 ? 0.300 -7.714 0.230 1.00 77.38 491 TYR A CA 1
ATOM 3693 C C . TYR A 1 491 ? 1.111 -7.561 -1.063 1.00 77.38 491 TYR A C 1
ATOM 3695 O O . TYR A 1 491 ? 1.081 -8.450 -1.917 1.00 77.38 491 TYR A O 1
ATOM 3703 N N . ILE A 1 492 ? 1.868 -6.471 -1.217 1.00 79.44 492 ILE A N 1
ATOM 3704 C CA . ILE A 1 492 ? 2.822 -6.330 -2.317 1.00 79.44 492 ILE A CA 1
ATOM 3705 C C . ILE A 1 492 ? 4.016 -7.250 -2.051 1.00 79.44 492 ILE A C 1
ATOM 3707 O O . ILE A 1 492 ? 4.724 -7.121 -1.055 1.00 79.44 492 ILE A O 1
ATOM 3711 N N . VAL A 1 493 ? 4.262 -8.183 -2.970 1.00 79.12 493 VAL A N 1
ATOM 3712 C CA . VAL A 1 493 ? 5.382 -9.124 -2.900 1.00 79.12 493 VAL A CA 1
ATOM 3713 C C . VAL A 1 493 ? 6.388 -8.767 -3.978 1.00 79.12 493 VAL A C 1
ATOM 3715 O O . VAL A 1 493 ? 6.163 -8.996 -5.167 1.00 79.12 493 VAL A O 1
ATOM 3718 N N . ARG A 1 494 ? 7.532 -8.231 -3.558 1.00 82.81 494 ARG A N 1
ATOM 3719 C CA . ARG A 1 494 ? 8.597 -7.806 -4.463 1.00 82.81 494 ARG A CA 1
ATOM 3720 C C . ARG A 1 494 ? 9.659 -8.891 -4.646 1.00 82.81 494 ARG A C 1
ATOM 3722 O O . ARG A 1 494 ? 10.180 -9.421 -3.667 1.00 82.81 494 ARG A O 1
ATOM 3729 N N . ARG A 1 495 ? 10.038 -9.188 -5.896 1.00 74.94 495 ARG A N 1
ATOM 3730 C CA . ARG A 1 495 ? 11.198 -10.045 -6.213 1.00 74.94 495 ARG A CA 1
ATOM 3731 C C . ARG A 1 495 ? 12.187 -9.318 -7.116 1.00 74.94 495 ARG A C 1
ATOM 3733 O O . ARG A 1 495 ? 11.937 -9.136 -8.304 1.00 74.94 495 ARG A O 1
ATOM 3740 N N . ASP A 1 496 ? 13.336 -8.954 -6.554 1.00 73.25 496 ASP A N 1
ATOM 3741 C CA . ASP A 1 496 ? 14.375 -8.209 -7.280 1.00 73.25 496 ASP A CA 1
ATOM 3742 C C . ASP A 1 496 ? 15.507 -9.075 -7.828 1.00 73.25 496 ASP A C 1
ATOM 3744 O O . ASP A 1 496 ? 16.453 -8.546 -8.412 1.00 73.25 496 ASP A O 1
ATOM 3748 N N . THR A 1 497 ? 15.492 -10.383 -7.572 1.00 64.12 497 THR A N 1
ATOM 3749 C CA . THR A 1 497 ? 16.614 -11.263 -7.906 1.00 64.12 497 THR A CA 1
ATOM 3750 C C . THR A 1 497 ? 16.962 -11.151 -9.391 1.00 64.12 497 THR A C 1
ATOM 3752 O O . THR A 1 497 ? 16.124 -11.406 -10.249 1.00 64.12 497 THR A O 1
ATOM 3755 N N . GLY A 1 498 ? 18.205 -10.759 -9.689 1.00 63.81 498 GLY A N 1
ATOM 3756 C CA . GLY A 1 498 ? 18.694 -10.586 -11.061 1.00 63.81 498 GLY A CA 1
ATOM 3757 C C . GLY A 1 498 ? 18.300 -9.269 -11.742 1.00 63.81 498 GLY A C 1
ATOM 3758 O O . GLY A 1 498 ? 18.655 -9.077 -12.901 1.00 63.81 498 GLY A O 1
ATOM 3759 N N . LEU A 1 499 ? 17.609 -8.349 -11.057 1.00 74.50 499 LEU A N 1
ATOM 3760 C CA . LEU A 1 499 ? 17.202 -7.062 -11.628 1.00 74.50 499 LEU A CA 1
ATOM 3761 C C . LEU A 1 499 ? 18.225 -5.963 -11.350 1.00 74.50 499 LEU A C 1
ATOM 3763 O O . LEU A 1 499 ? 18.661 -5.747 -10.217 1.00 74.50 499 LEU A O 1
ATOM 3767 N N . PHE A 1 500 ? 18.573 -5.220 -12.398 1.00 75.88 500 PHE A N 1
ATOM 3768 C CA . PHE A 1 500 ? 19.502 -4.100 -12.306 1.00 75.88 500 PHE A CA 1
ATOM 3769 C C . PHE A 1 500 ? 18.774 -2.787 -11.979 1.00 75.88 500 PHE A C 1
ATOM 3771 O O . PHE A 1 500 ? 17.616 -2.607 -12.363 1.00 75.88 500 PHE A O 1
ATOM 3778 N N . PRO A 1 501 ? 19.438 -1.835 -11.297 1.00 80.50 501 PRO A N 1
ATOM 3779 C CA . PRO A 1 501 ? 18.877 -0.511 -11.082 1.00 80.50 501 PRO A CA 1
ATOM 3780 C C . PRO A 1 501 ? 18.691 0.247 -12.397 1.00 80.50 501 PRO A C 1
ATOM 3782 O O . PRO A 1 501 ? 19.663 0.497 -13.109 1.00 80.50 501 PRO A O 1
ATOM 3785 N N . ILE A 1 502 ? 17.464 0.681 -12.670 1.00 80.56 502 ILE A N 1
ATOM 3786 C CA . ILE A 1 502 ? 17.139 1.544 -13.804 1.00 80.56 502 ILE A CA 1
ATOM 3787 C C . ILE A 1 502 ? 16.707 2.924 -13.316 1.00 80.56 502 ILE A C 1
ATOM 3789 O O . ILE A 1 502 ? 16.283 3.099 -12.170 1.00 80.56 502 ILE A O 1
ATOM 3793 N N . LYS A 1 503 ? 16.818 3.911 -14.205 1.00 84.44 503 LYS A N 1
ATOM 3794 C CA . LYS A 1 503 ? 16.148 5.200 -14.037 1.00 84.44 503 LYS A CA 1
ATOM 3795 C C . LYS A 1 503 ? 14.759 5.126 -14.672 1.00 84.44 503 LYS A C 1
ATOM 3797 O O . LYS A 1 503 ? 14.597 4.512 -15.726 1.00 84.44 503 LYS A O 1
ATOM 3802 N N . VAL A 1 504 ? 13.773 5.759 -14.047 1.00 81.56 504 VAL A N 1
ATOM 3803 C CA . VAL A 1 504 ? 12.438 5.931 -14.636 1.00 81.56 504 VAL A CA 1
ATOM 3804 C C . VAL A 1 504 ? 12.038 7.386 -14.503 1.00 81.56 504 VAL A C 1
ATOM 3806 O O . VAL A 1 504 ? 12.057 7.950 -13.411 1.00 81.56 504 VAL A O 1
ATOM 3809 N N . GLU A 1 505 ? 11.682 7.985 -15.626 1.00 77.50 505 GLU A N 1
ATOM 3810 C CA . GLU A 1 505 ? 11.153 9.334 -15.713 1.00 77.50 505 GLU A CA 1
ATOM 3811 C C . GLU A 1 505 ? 10.077 9.368 -16.797 1.00 77.50 505 GLU A C 1
ATOM 3813 O O . GLU A 1 505 ? 10.161 8.581 -17.742 1.00 77.50 505 GLU A O 1
ATOM 3818 N N . LYS A 1 506 ? 9.052 10.220 -16.647 1.00 67.75 506 LYS A N 1
ATOM 3819 C CA . LYS A 1 506 ? 7.971 10.295 -17.639 1.00 67.75 506 LYS A CA 1
ATOM 3820 C C . LYS A 1 506 ? 8.514 10.677 -19.011 1.00 67.75 506 LYS A C 1
ATOM 3822 O O . LYS A 1 506 ? 8.312 9.922 -19.948 1.00 67.75 506 LYS A O 1
ATOM 3827 N N . ASP A 1 507 ? 9.155 11.840 -19.113 1.00 55.53 507 ASP A N 1
ATOM 3828 C CA . ASP A 1 507 ? 9.551 12.454 -20.385 1.00 55.53 507 ASP A CA 1
ATOM 3829 C C . ASP A 1 507 ? 11.067 12.678 -20.515 1.00 55.53 507 ASP A C 1
ATOM 3831 O O . ASP A 1 507 ? 11.521 13.138 -21.553 1.00 55.53 507 ASP A O 1
ATOM 3835 N N . GLY A 1 508 ? 11.858 12.316 -19.498 1.00 50.88 508 GLY A N 1
ATOM 3836 C CA . GLY A 1 508 ? 13.314 12.505 -19.449 1.00 50.88 508 GLY A CA 1
ATOM 3837 C C . GLY A 1 508 ? 13.764 13.976 -19.452 1.00 50.88 508 GLY A C 1
ATOM 3838 O O . GLY A 1 508 ? 14.967 14.249 -19.481 1.00 50.88 508 GLY A O 1
ATOM 3839 N N . SER A 1 509 ? 12.812 14.911 -19.384 1.00 49.53 509 SER A N 1
ATOM 3840 C CA . SER A 1 509 ? 13.049 16.346 -19.441 1.00 49.53 509 SER A CA 1
ATOM 3841 C C . SER A 1 509 ? 13.168 16.949 -18.030 1.00 49.53 509 SER A C 1
ATOM 3843 O O . SER A 1 509 ? 13.005 16.291 -16.997 1.00 49.53 509 SER A O 1
ATOM 3845 N N . SER A 1 510 ? 13.464 18.249 -17.935 1.00 53.09 510 SER A N 1
ATOM 3846 C CA . SER A 1 510 ? 13.389 18.987 -16.662 1.00 53.09 510 SER A CA 1
ATOM 3847 C C . SER A 1 510 ? 11.954 19.356 -16.257 1.00 53.09 510 SER A C 1
ATOM 3849 O O . SER A 1 510 ? 11.776 20.128 -15.310 1.00 53.09 510 SER A O 1
ATOM 3851 N N . ASN A 1 511 ? 10.941 18.882 -16.988 1.00 55.41 511 ASN A N 1
ATOM 3852 C CA . ASN A 1 511 ? 9.544 19.197 -16.743 1.00 55.41 511 ASN A CA 1
ATOM 3853 C C . ASN A 1 511 ? 9.073 18.581 -15.419 1.00 55.41 511 ASN A C 1
ATOM 3855 O O . ASN A 1 511 ? 9.147 17.377 -15.189 1.00 55.41 511 ASN A O 1
ATOM 3859 N N . GLN A 1 512 ? 8.592 19.439 -14.522 1.00 61.97 512 GLN A N 1
ATOM 3860 C CA . GLN A 1 512 ? 8.146 19.054 -13.185 1.00 61.97 512 GLN A CA 1
ATOM 3861 C C . GLN A 1 512 ? 6.636 18.796 -13.130 1.00 61.97 512 GLN A C 1
ATOM 3863 O O . GLN A 1 512 ? 6.057 18.827 -12.053 1.00 61.97 512 GLN A O 1
ATOM 3868 N N . THR A 1 513 ? 5.954 18.587 -14.256 1.00 71.06 513 THR A N 1
ATOM 3869 C CA . THR A 1 513 ? 4.519 18.277 -14.221 1.00 71.06 513 THR A CA 1
ATOM 3870 C C . THR A 1 513 ? 4.268 16.829 -13.815 1.00 71.06 513 THR A C 1
ATOM 3872 O O . THR A 1 513 ? 4.916 15.909 -14.318 1.00 71.06 513 THR A O 1
ATOM 3875 N N . VAL A 1 514 ? 3.270 16.616 -12.955 1.00 78.56 514 VAL A N 1
ATOM 3876 C CA . VAL A 1 514 ? 2.737 15.284 -12.645 1.00 78.56 514 VAL A CA 1
ATOM 3877 C C . VAL A 1 514 ? 2.278 14.602 -13.935 1.00 78.56 514 VAL A C 1
ATOM 3879 O O . VAL A 1 514 ? 1.612 15.207 -14.778 1.00 78.56 514 VAL A O 1
ATOM 3882 N N . TRP A 1 515 ? 2.597 13.315 -14.079 1.00 80.62 515 TRP A N 1
ATOM 3883 C CA . TRP A 1 515 ? 1.957 12.489 -15.093 1.00 80.62 515 TRP A CA 1
ATOM 3884 C C . TRP A 1 515 ? 0.535 12.165 -14.641 1.00 80.62 515 TRP A C 1
ATOM 3886 O O . TRP A 1 515 ? 0.328 11.206 -13.905 1.00 80.62 515 TRP A O 1
ATOM 3896 N N . THR A 1 516 ? -0.430 12.984 -15.052 1.00 86.69 516 THR A N 1
ATOM 3897 C CA . THR A 1 516 ? -1.845 12.717 -14.786 1.00 86.69 516 THR A CA 1
ATOM 3898 C C . THR A 1 516 ? -2.302 11.538 -15.637 1.00 86.69 516 THR A C 1
ATOM 3900 O O . THR A 1 516 ? -2.575 11.697 -16.824 1.00 86.69 516 THR A O 1
ATOM 3903 N N . GLU A 1 517 ? -2.313 10.363 -15.022 1.00 90.50 517 GLU A N 1
ATOM 3904 C CA . GLU A 1 517 ? -2.817 9.106 -15.571 1.00 90.50 517 GLU A CA 1
ATOM 3905 C C . GLU A 1 517 ? -3.322 8.212 -14.435 1.00 90.50 517 GLU A C 1
ATOM 3907 O O . GLU A 1 517 ? -2.980 8.456 -13.277 1.00 90.50 517 GLU A O 1
ATOM 3912 N N . TYR A 1 518 ? -4.079 7.165 -14.741 1.00 94.94 518 TYR A N 1
ATOM 3913 C CA . TYR A 1 518 ? -4.342 6.083 -13.809 1.00 94.94 518 TYR A CA 1
ATOM 3914 C C . TYR A 1 518 ? -3.057 5.321 -13.480 1.00 94.94 518 TYR A C 1
ATOM 3916 O O . TYR A 1 518 ? -2.207 5.054 -14.332 1.00 94.94 518 TYR A O 1
ATOM 3924 N N . LEU A 1 519 ? -2.910 4.949 -12.210 1.00 94.56 519 LEU A N 1
ATOM 3925 C CA . LEU A 1 519 ? -1.756 4.206 -11.723 1.00 94.56 519 LEU A CA 1
ATOM 3926 C C . LEU A 1 519 ? -1.610 2.862 -12.450 1.00 94.56 519 LEU A C 1
ATOM 3928 O O . LEU A 1 519 ? -0.487 2.450 -12.740 1.00 94.56 519 LEU A O 1
ATOM 3932 N N . GLY A 1 520 ? -2.724 2.207 -12.784 1.00 96.06 520 GLY A N 1
ATOM 3933 C CA . GLY A 1 520 ? -2.717 0.969 -13.561 1.00 96.06 520 GLY A CA 1
ATOM 3934 C C . GLY A 1 520 ? -2.096 1.142 -14.948 1.00 96.06 520 GLY A C 1
ATOM 3935 O O . GLY A 1 520 ? -1.258 0.333 -15.350 1.00 96.06 520 GLY A O 1
ATOM 3936 N N . ASP A 1 521 ? -2.389 2.248 -15.636 1.00 94.38 521 ASP A N 1
ATOM 3937 C CA . ASP A 1 521 ? -1.809 2.559 -16.948 1.00 94.38 521 ASP A CA 1
ATOM 3938 C C . ASP A 1 521 ? -0.313 2.882 -16.868 1.00 94.38 521 ASP A C 1
ATOM 3940 O O . ASP A 1 521 ? 0.468 2.452 -17.722 1.00 94.38 521 ASP A O 1
ATOM 3944 N N . ILE A 1 522 ? 0.128 3.537 -15.790 1.00 92.94 522 ILE A N 1
ATOM 3945 C CA . ILE A 1 522 ? 1.558 3.742 -15.510 1.00 92.94 522 ILE A CA 1
ATOM 3946 C C . ILE A 1 522 ? 2.278 2.398 -15.324 1.00 92.94 522 ILE A C 1
ATOM 3948 O O . ILE A 1 522 ? 3.340 2.175 -15.911 1.00 92.94 522 ILE A O 1
ATOM 3952 N N . LEU A 1 523 ? 1.711 1.482 -14.531 1.00 95.00 523 LEU A N 1
ATOM 3953 C CA . LEU A 1 523 ? 2.294 0.155 -14.310 1.00 95.00 523 LEU A CA 1
ATOM 3954 C C . LEU A 1 523 ? 2.303 -0.683 -15.598 1.00 95.00 523 LEU A C 1
ATOM 3956 O O . LEU A 1 523 ? 3.298 -1.360 -15.872 1.00 95.00 523 LEU A O 1
ATOM 3960 N N . ARG A 1 524 ? 1.252 -0.594 -16.427 1.00 93.25 524 ARG A N 1
ATOM 3961 C CA . ARG A 1 524 ? 1.209 -1.215 -17.761 1.00 93.25 524 ARG A CA 1
ATOM 3962 C C . ARG A 1 524 ? 2.271 -0.637 -18.696 1.00 93.25 524 ARG A C 1
ATOM 3964 O O . ARG A 1 524 ? 2.948 -1.407 -19.375 1.00 93.25 524 ARG A O 1
ATOM 3971 N N . GLU A 1 525 ? 2.526 0.671 -18.682 1.00 88.38 525 GLU A N 1
ATOM 3972 C CA . GLU A 1 525 ? 3.635 1.271 -19.442 1.00 88.38 525 GLU A CA 1
ATOM 3973 C C . GLU A 1 525 ? 4.999 0.728 -18.981 1.00 88.38 525 GLU A C 1
ATOM 3975 O O . GLU A 1 525 ? 5.893 0.489 -19.797 1.00 88.38 525 GLU A O 1
ATOM 3980 N N . TRP A 1 526 ? 5.172 0.473 -17.683 1.00 90.44 526 TRP A N 1
ATOM 3981 C CA . TRP A 1 526 ? 6.426 -0.048 -17.128 1.00 90.44 526 TRP A CA 1
ATOM 3982 C C . TRP A 1 526 ? 6.703 -1.515 -17.466 1.00 90.44 526 TRP A C 1
ATOM 3984 O O . TRP A 1 526 ? 7.853 -1.953 -17.354 1.00 90.44 526 TRP A O 1
ATOM 3994 N N . THR A 1 527 ? 5.726 -2.255 -17.994 1.00 88.75 527 THR A N 1
ATOM 3995 C CA . THR A 1 527 ? 5.968 -3.598 -18.556 1.00 88.75 527 THR A CA 1
ATOM 3996 C C . THR A 1 527 ? 6.946 -3.558 -19.737 1.00 88.75 527 THR A C 1
ATOM 3998 O O . THR A 1 527 ? 7.836 -4.409 -19.863 1.00 88.75 527 THR A O 1
ATOM 4001 N N . LYS A 1 528 ? 6.906 -2.473 -20.526 1.00 82.00 528 LYS A N 1
ATOM 4002 C CA . LYS A 1 528 ? 7.859 -2.191 -21.615 1.00 82.00 528 LYS A CA 1
ATOM 4003 C C . LYS A 1 528 ? 9.293 -1.982 -21.117 1.00 82.00 528 LYS A C 1
ATOM 4005 O O . LYS A 1 528 ? 10.221 -2.062 -21.910 1.00 82.00 528 LYS A O 1
ATOM 4010 N N . ARG A 1 529 ? 9.472 -1.724 -19.814 1.00 78.00 529 ARG A N 1
ATOM 4011 C CA . ARG A 1 529 ? 10.768 -1.569 -19.127 1.00 78.00 529 ARG A CA 1
ATOM 4012 C C . ARG A 1 529 ? 11.154 -2.791 -18.286 1.00 78.00 529 ARG A C 1
ATOM 4014 O O . ARG A 1 529 ? 12.084 -2.718 -17.487 1.00 78.00 529 ARG A O 1
ATOM 4021 N N . GLY A 1 530 ? 10.426 -3.898 -18.427 1.00 80.62 530 GLY A N 1
ATOM 4022 C CA . GLY A 1 530 ? 10.767 -5.167 -17.785 1.00 80.62 530 GLY A CA 1
ATOM 4023 C C . GLY A 1 530 ? 9.984 -5.497 -16.519 1.00 80.62 530 GLY A C 1
ATOM 4024 O O . GLY A 1 530 ? 10.236 -6.557 -15.949 1.00 80.62 530 GLY A O 1
ATOM 4025 N N . LEU A 1 531 ? 9.038 -4.650 -16.091 1.00 89.88 531 LEU A N 1
ATOM 4026 C CA . LEU A 1 531 ? 8.115 -5.009 -15.014 1.00 89.88 531 LEU A CA 1
ATOM 4027 C C . LEU A 1 531 ? 7.220 -6.168 -15.461 1.00 89.88 531 LEU A C 1
ATOM 4029 O O . LEU A 1 531 ? 6.675 -6.151 -16.563 1.00 89.88 531 LEU A O 1
ATOM 4033 N N . THR A 1 532 ? 7.028 -7.144 -14.586 1.00 90.06 532 THR A N 1
ATOM 4034 C CA . THR A 1 532 ? 5.904 -8.070 -14.672 1.00 90.06 532 THR A CA 1
ATOM 4035 C C . THR A 1 532 ? 5.137 -8.061 -13.362 1.00 90.06 532 THR A C 1
ATOM 4037 O O . THR A 1 532 ? 5.720 -7.865 -12.288 1.00 90.06 532 THR A O 1
ATOM 4040 N N . TRP A 1 533 ? 3.828 -8.258 -13.439 1.00 94.19 533 TRP A N 1
ATOM 4041 C CA . TRP A 1 533 ? 2.986 -8.344 -12.262 1.00 94.19 533 TRP A CA 1
ATOM 4042 C C . TRP A 1 533 ? 1.838 -9.334 -12.435 1.00 94.19 533 TRP A C 1
ATOM 4044 O O . TRP A 1 533 ? 1.424 -9.657 -13.547 1.00 94.19 533 TRP A O 1
ATOM 4054 N N . THR A 1 534 ? 1.377 -9.878 -11.313 1.00 93.25 534 THR A N 1
ATOM 4055 C CA . THR A 1 534 ? 0.252 -10.819 -11.245 1.00 93.25 534 THR A CA 1
ATOM 4056 C C . THR A 1 534 ? -0.360 -10.743 -9.858 1.00 93.25 534 THR A C 1
ATOM 4058 O O . THR A 1 534 ? 0.364 -10.575 -8.873 1.00 93.25 534 THR A O 1
ATOM 4061 N N . THR A 1 535 ? -1.670 -10.895 -9.774 1.00 92.44 535 THR A N 1
ATOM 4062 C CA . THR A 1 535 ? -2.424 -10.992 -8.525 1.00 92.44 535 THR A CA 1
ATOM 4063 C C . THR A 1 535 ? -2.661 -12.463 -8.161 1.00 92.44 535 THR A C 1
ATOM 4065 O O . THR A 1 535 ? -2.968 -13.303 -9.008 1.00 92.44 535 THR A O 1
ATOM 4068 N N . VAL A 1 536 ? -2.467 -12.817 -6.890 1.00 84.38 536 VAL A N 1
ATOM 4069 C CA . VAL A 1 536 ? -2.779 -14.151 -6.350 1.00 84.38 536 VAL A CA 1
ATOM 4070 C C . VAL A 1 536 ? -3.460 -13.966 -5.005 1.00 84.38 536 VAL A C 1
ATOM 4072 O O . VAL A 1 536 ? -2.831 -13.520 -4.044 1.00 84.38 536 VAL A O 1
ATOM 4075 N N . GLY A 1 537 ? -4.756 -14.277 -4.932 1.00 85.19 537 GLY A N 1
ATOM 4076 C CA . GLY A 1 537 ? -5.566 -13.826 -3.802 1.00 85.19 537 GLY A CA 1
ATOM 4077 C C . GLY A 1 537 ? -5.489 -12.301 -3.700 1.00 85.19 537 GLY A C 1
ATOM 4078 O O . GLY A 1 537 ? -5.777 -11.603 -4.667 1.00 85.19 537 GLY A O 1
ATOM 4079 N N . ARG A 1 538 ? -5.028 -11.793 -2.554 1.00 86.81 538 ARG A N 1
ATOM 4080 C CA . ARG A 1 538 ? -4.770 -10.359 -2.346 1.00 86.81 538 ARG A CA 1
ATOM 4081 C C . ARG A 1 538 ? -3.373 -9.903 -2.771 1.00 86.81 538 ARG A C 1
ATOM 4083 O O . ARG A 1 538 ? -3.100 -8.709 -2.851 1.00 86.81 538 ARG A O 1
ATOM 4090 N N . SER A 1 539 ? -2.450 -10.836 -2.974 1.00 82.44 539 SER A N 1
ATOM 4091 C CA . SER A 1 539 ? -1.050 -10.489 -3.173 1.00 82.44 539 SER A CA 1
ATOM 4092 C C . SER A 1 539 ? -0.794 -9.960 -4.571 1.00 82.44 539 SER A C 1
ATOM 4094 O O . SER A 1 539 ? -1.088 -10.639 -5.551 1.00 82.44 539 SER A O 1
ATOM 4096 N N . LEU A 1 540 ? -0.168 -8.786 -4.657 1.00 89.44 540 LEU A N 1
ATOM 4097 C CA . LEU A 1 540 ? 0.361 -8.240 -5.901 1.00 89.44 540 LEU A CA 1
ATOM 4098 C C . LEU A 1 540 ? 1.838 -8.608 -6.021 1.00 89.44 540 LEU A C 1
ATOM 4100 O O . LEU A 1 540 ? 2.695 -8.040 -5.343 1.00 89.44 540 LEU A O 1
ATOM 4104 N N . LEU A 1 541 ? 2.150 -9.560 -6.892 1.00 85.25 541 LEU A N 1
ATOM 4105 C CA . LEU A 1 541 ? 3.519 -10.008 -7.117 1.00 85.25 541 LEU A CA 1
ATOM 4106 C C . LEU A 1 541 ? 4.199 -9.115 -8.152 1.00 85.25 541 LEU A C 1
ATOM 4108 O O . LEU A 1 541 ? 3.874 -9.206 -9.330 1.00 85.25 541 LEU A O 1
ATOM 4112 N N . LEU A 1 542 ? 5.178 -8.313 -7.736 1.00 86.69 542 LEU A N 1
ATOM 4113 C CA . LEU A 1 542 ? 6.003 -7.479 -8.613 1.00 86.69 542 LEU A CA 1
ATOM 4114 C C . LEU A 1 542 ? 7.333 -8.176 -8.909 1.00 86.69 542 LEU A C 1
ATOM 4116 O O . LEU A 1 542 ? 8.117 -8.472 -7.998 1.00 86.69 542 LEU A O 1
ATOM 4120 N N . ARG A 1 543 ? 7.602 -8.436 -10.189 1.00 82.19 543 ARG A N 1
ATOM 4121 C CA . ARG A 1 543 ? 8.750 -9.222 -10.659 1.00 82.19 543 ARG A CA 1
ATOM 4122 C C . ARG A 1 543 ? 9.386 -8.587 -11.897 1.00 82.19 543 ARG A C 1
ATOM 4124 O O . ARG A 1 543 ? 8.861 -7.641 -12.481 1.00 82.19 543 ARG A O 1
ATOM 4131 N N . GLY A 1 544 ? 10.547 -9.106 -12.283 1.00 77.94 544 GLY A N 1
ATOM 4132 C CA . GLY A 1 544 ? 11.084 -8.900 -13.626 1.00 77.94 544 GLY A CA 1
ATOM 4133 C C . GLY A 1 544 ? 10.661 -10.012 -14.580 1.00 77.94 544 GLY A C 1
ATOM 4134 O O . GLY A 1 544 ? 9.882 -10.902 -14.229 1.00 77.94 544 GLY A O 1
ATOM 4135 N N . ARG A 1 545 ? 11.185 -9.984 -15.802 1.00 75.62 545 ARG A N 1
ATOM 4136 C CA . ARG A 1 545 ? 10.918 -11.031 -16.794 1.00 75.62 545 ARG A CA 1
ATOM 4137 C C . ARG A 1 545 ? 11.624 -12.331 -16.429 1.00 75.62 545 ARG A C 1
ATOM 4139 O O . ARG A 1 545 ? 12.790 -12.316 -16.041 1.00 75.62 545 ARG A O 1
ATOM 4146 N N . HIS A 1 546 ? 10.926 -13.449 -16.595 1.00 71.31 546 HIS A N 1
ATOM 4147 C CA . HIS A 1 546 ? 11.541 -14.768 -16.497 1.00 71.31 546 HIS A CA 1
ATOM 4148 C C . HIS A 1 546 ? 12.214 -15.133 -17.818 1.00 71.31 546 HIS A C 1
ATOM 4150 O O . HIS A 1 546 ? 11.655 -14.930 -18.895 1.00 71.31 546 HIS A O 1
ATOM 4156 N N . THR A 1 547 ? 13.415 -15.687 -17.701 1.00 70.69 547 THR A N 1
ATOM 4157 C CA . THR A 1 547 ? 14.234 -16.185 -18.810 1.00 70.69 547 THR A CA 1
ATOM 4158 C C . THR A 1 547 ? 14.422 -17.694 -18.670 1.00 70.69 547 THR A C 1
ATOM 4160 O O . THR A 1 547 ? 14.048 -18.295 -17.657 1.00 70.69 547 THR A O 1
ATOM 4163 N N . THR A 1 548 ? 15.071 -18.331 -19.637 1.00 70.81 548 THR A N 1
ATOM 4164 C CA . THR A 1 548 ? 15.492 -19.740 -19.543 1.00 70.81 548 THR A CA 1
ATOM 4165 C C . THR A 1 548 ? 16.481 -20.028 -18.416 1.00 70.81 548 THR A C 1
ATOM 4167 O O . THR A 1 548 ? 16.703 -21.196 -18.091 1.00 70.81 548 THR A O 1
ATOM 4170 N N . GLN A 1 549 ? 17.046 -19.007 -17.767 1.00 69.56 549 GLN A N 1
ATOM 4171 C CA . GLN A 1 549 ? 17.857 -19.189 -16.561 1.00 69.56 549 GLN A CA 1
ATOM 4172 C C . GLN A 1 549 ? 17.007 -19.329 -15.293 1.00 69.56 549 GLN A C 1
ATOM 4174 O O . GLN A 1 549 ? 17.494 -19.834 -14.280 1.00 69.56 549 GLN A O 1
ATOM 4179 N N . ALA A 1 550 ? 15.737 -18.911 -15.330 1.00 68.00 550 ALA A N 1
ATOM 4180 C CA . ALA A 1 550 ? 14.840 -19.084 -14.202 1.00 68.00 550 ALA A CA 1
ATOM 4181 C C . ALA A 1 550 ? 14.569 -20.572 -13.960 1.00 68.00 550 ALA A C 1
ATOM 4183 O O . ALA A 1 550 ? 14.414 -21.362 -14.898 1.00 68.00 550 ALA A O 1
ATOM 4184 N N . ARG A 1 551 ? 14.491 -20.960 -12.685 1.00 70.94 551 ARG A N 1
ATOM 4185 C CA . ARG A 1 551 ? 14.121 -22.322 -12.300 1.00 70.94 551 ARG A CA 1
ATOM 4186 C C . ARG A 1 551 ? 12.687 -22.596 -12.756 1.00 70.94 551 ARG A C 1
ATOM 4188 O O . ARG A 1 551 ? 11.798 -21.804 -12.470 1.00 70.94 551 ARG A O 1
ATOM 4195 N N . ALA A 1 552 ? 12.470 -23.723 -13.430 1.00 69.69 552 ALA A N 1
ATOM 4196 C CA . ALA A 1 552 ? 11.124 -24.170 -13.762 1.00 69.69 552 ALA A CA 1
ATOM 4197 C C . ALA A 1 552 ? 10.350 -24.519 -12.483 1.00 69.69 552 ALA A C 1
ATOM 4199 O O . ALA A 1 552 ? 10.850 -25.255 -11.624 1.00 69.69 552 ALA A O 1
ATOM 4200 N N . THR A 1 553 ? 9.134 -23.995 -12.381 1.00 77.56 553 THR A N 1
ATOM 4201 C CA . THR A 1 553 ? 8.189 -24.270 -11.296 1.00 77.56 553 THR A CA 1
ATOM 4202 C C . THR A 1 553 ? 7.669 -25.696 -11.382 1.00 77.56 553 THR A C 1
ATOM 4204 O O . THR A 1 553 ? 7.608 -26.392 -10.372 1.00 77.56 553 THR A O 1
ATOM 4207 N N . ALA A 1 554 ? 7.357 -26.143 -12.596 1.00 79.38 554 ALA A N 1
ATOM 4208 C CA . ALA A 1 554 ? 6.895 -27.490 -12.873 1.00 79.38 554 ALA A CA 1
ATOM 4209 C C . ALA A 1 554 ? 7.371 -27.957 -14.248 1.00 79.38 554 ALA A C 1
ATOM 4211 O O . ALA A 1 554 ? 7.759 -27.155 -15.104 1.00 79.38 554 ALA A O 1
ATOM 4212 N N . ARG A 1 555 ? 7.320 -29.273 -14.444 1.00 80.56 555 ARG A N 1
ATOM 4213 C CA . ARG A 1 555 ? 7.578 -29.924 -15.723 1.00 80.56 555 ARG A CA 1
ATOM 4214 C C . ARG A 1 555 ? 6.362 -30.744 -16.123 1.00 80.56 555 ARG A C 1
ATOM 4216 O O . ARG A 1 555 ? 6.042 -31.720 -15.452 1.00 80.56 555 ARG A O 1
ATOM 4223 N N . LEU A 1 556 ? 5.712 -30.360 -17.211 1.00 83.88 556 LEU A N 1
ATOM 4224 C CA . LEU A 1 556 ? 4.521 -31.012 -17.732 1.00 83.88 556 LEU A CA 1
ATOM 4225 C C . LEU A 1 556 ? 4.852 -31.890 -18.945 1.00 83.88 556 LEU A C 1
ATOM 4227 O O . LEU A 1 556 ? 5.787 -31.606 -19.691 1.00 83.88 556 LEU A O 1
ATOM 4231 N N . THR A 1 557 ? 4.070 -32.947 -19.144 1.00 84.75 557 THR A N 1
ATOM 4232 C CA . THR A 1 557 ? 4.028 -33.753 -20.365 1.00 84.75 557 THR A CA 1
ATOM 4233 C C . THR A 1 557 ? 2.617 -33.681 -20.939 1.00 84.75 557 THR A C 1
ATOM 4235 O O . THR A 1 557 ? 1.712 -33.167 -20.280 1.00 84.75 557 THR A O 1
ATOM 4238 N N . LEU A 1 558 ? 2.406 -34.204 -22.148 1.00 82.00 558 LEU A N 1
ATOM 4239 C CA . LEU A 1 558 ? 1.058 -34.279 -22.723 1.00 82.00 558 LEU A CA 1
ATOM 4240 C C . LEU A 1 558 ? 0.091 -35.129 -21.886 1.00 82.00 558 LEU A C 1
ATOM 4242 O O . LEU A 1 558 ? -1.100 -34.846 -21.887 1.00 82.00 558 LEU A O 1
ATOM 4246 N N . ASP A 1 559 ? 0.597 -36.107 -21.130 1.00 84.44 559 ASP A N 1
ATOM 4247 C CA . ASP A 1 559 ? -0.222 -36.943 -20.241 1.00 84.44 559 ASP A CA 1
ATOM 4248 C C . ASP A 1 559 ? -0.844 -36.144 -19.087 1.00 84.44 559 ASP A C 1
ATOM 4250 O O . ASP A 1 559 ? -1.848 -36.562 -18.517 1.00 84.44 559 ASP A O 1
ATOM 4254 N N . HIS A 1 560 ? -0.280 -34.975 -18.763 1.00 88.69 560 HIS A N 1
ATOM 4255 C CA . HIS A 1 560 ? -0.817 -34.081 -17.740 1.00 88.69 560 HIS A CA 1
ATOM 4256 C C . HIS A 1 560 ? -1.950 -33.178 -18.256 1.00 88.69 560 HIS A C 1
ATOM 4258 O O . HIS A 1 560 ? -2.382 -32.274 -17.538 1.00 88.69 560 HIS A O 1
ATOM 4264 N N . PHE A 1 561 ? -2.422 -33.392 -19.489 1.00 88.75 561 PHE A N 1
ATOM 4265 C CA . PHE A 1 561 ? -3.566 -32.695 -20.069 1.00 88.75 561 PHE A CA 1
ATOM 4266 C C . PHE A 1 561 ? -4.673 -33.692 -20.423 1.00 88.75 561 PHE A C 1
ATOM 4268 O O . PHE A 1 561 ? -4.467 -34.661 -21.150 1.00 88.75 561 PHE A O 1
ATOM 4275 N N . ALA A 1 562 ? -5.881 -33.437 -19.929 1.00 88.00 562 ALA A N 1
ATOM 4276 C CA . ALA A 1 562 ? -7.084 -34.123 -20.371 1.00 88.00 562 ALA A CA 1
ATOM 4277 C C . ALA A 1 562 ? -7.727 -33.310 -21.495 1.00 88.00 562 ALA A C 1
ATOM 4279 O O . ALA A 1 562 ? -8.235 -32.223 -21.238 1.00 88.00 562 ALA A O 1
ATOM 4280 N N . GLY A 1 563 ? -7.736 -33.853 -22.713 1.00 86.50 563 GLY A N 1
ATOM 4281 C CA . GLY A 1 563 ? -8.212 -33.176 -23.923 1.00 86.50 563 GLY A CA 1
ATOM 4282 C C . GLY A 1 563 ? -7.071 -32.843 -24.885 1.00 86.50 563 GLY A C 1
ATOM 4283 O O . GLY A 1 563 ? -5.900 -33.042 -24.568 1.00 86.50 563 GLY A O 1
ATOM 4284 N N . ASP A 1 564 ? -7.419 -32.363 -26.076 1.00 84.62 564 ASP A N 1
ATOM 4285 C CA . ASP A 1 564 ? -6.424 -31.977 -27.077 1.00 84.62 564 ASP A CA 1
ATOM 4286 C C . ASP A 1 564 ? -5.865 -30.586 -26.756 1.00 84.62 564 ASP A C 1
ATOM 4288 O O . ASP A 1 564 ? -6.623 -29.648 -26.511 1.00 84.62 564 ASP A O 1
ATOM 4292 N N . ILE A 1 565 ? -4.539 -30.443 -26.800 1.00 85.69 565 ILE A N 1
ATOM 4293 C CA . ILE A 1 565 ? -3.871 -29.140 -26.721 1.00 85.69 565 ILE A CA 1
ATOM 4294 C C . ILE A 1 565 ? -3.494 -28.644 -28.115 1.00 85.69 565 ILE A C 1
ATOM 4296 O O . ILE A 1 565 ? -3.199 -29.429 -29.022 1.00 85.69 565 ILE A O 1
ATOM 4300 N N . GLU A 1 566 ? -3.427 -27.330 -28.278 1.00 85.81 566 GLU A N 1
ATOM 4301 C CA . GLU A 1 566 ? -2.983 -26.708 -29.517 1.00 85.81 566 GLU A CA 1
ATOM 4302 C C . GLU A 1 566 ? -1.539 -26.227 -29.379 1.00 85.81 566 GLU A C 1
ATOM 4304 O O . GLU A 1 566 ? -1.209 -25.402 -28.527 1.00 85.81 566 GLU A O 1
ATOM 4309 N N . VAL A 1 567 ? -0.667 -26.717 -30.263 1.00 85.31 567 VAL A N 1
ATOM 4310 C CA . VAL A 1 567 ? 0.697 -26.200 -30.414 1.00 85.31 567 VAL A CA 1
ATOM 4311 C C . VAL A 1 567 ? 0.751 -25.324 -31.651 1.00 85.31 567 VAL A C 1
ATOM 4313 O O . VAL A 1 567 ? 0.707 -25.804 -32.786 1.00 85.31 567 VAL A O 1
ATOM 4316 N N . ILE A 1 568 ? 0.878 -24.023 -31.427 1.00 85.44 568 ILE A N 1
ATOM 4317 C CA . ILE A 1 568 ? 0.756 -23.008 -32.462 1.00 85.44 568 ILE A CA 1
ATOM 4318 C C . ILE A 1 568 ? 2.139 -22.422 -32.741 1.00 85.44 568 ILE A C 1
ATOM 4320 O O . ILE A 1 568 ? 2.758 -21.807 -31.879 1.00 85.44 568 ILE A O 1
ATOM 4324 N N . LYS A 1 569 ? 2.630 -22.582 -33.974 1.00 86.25 569 LYS A N 1
ATOM 4325 C CA . LYS A 1 569 ? 3.752 -21.782 -34.493 1.00 86.25 569 LYS A CA 1
ATOM 4326 C C . LYS A 1 569 ? 3.190 -20.447 -34.966 1.00 86.25 569 LYS A C 1
ATOM 4328 O O . LYS A 1 569 ? 2.704 -20.359 -36.095 1.00 86.25 569 LYS A O 1
ATOM 4333 N N . ASP A 1 570 ? 3.207 -19.432 -34.106 1.00 85.06 570 ASP A N 1
ATOM 4334 C CA . ASP A 1 570 ? 2.504 -18.180 -34.386 1.00 85.06 570 ASP A CA 1
ATOM 4335 C C . ASP A 1 570 ? 3.379 -17.174 -35.141 1.00 85.06 570 ASP A C 1
ATOM 4337 O O . ASP A 1 570 ? 4.088 -16.347 -34.567 1.00 85.06 570 ASP A O 1
ATOM 4341 N N . GLY A 1 571 ? 3.298 -17.221 -36.473 1.00 85.69 571 GLY A N 1
ATOM 4342 C CA . GLY A 1 571 ? 3.993 -16.279 -37.352 1.00 85.69 571 GLY A CA 1
ATOM 4343 C C . GLY A 1 571 ? 3.555 -14.819 -37.200 1.00 85.69 571 GLY A C 1
ATOM 4344 O O . GLY A 1 571 ? 4.288 -13.941 -37.651 1.00 85.69 571 GLY A O 1
ATOM 4345 N N . ARG A 1 572 ? 2.400 -14.541 -36.577 1.00 85.94 572 ARG A N 1
ATOM 4346 C CA . ARG A 1 572 ? 1.919 -13.169 -36.331 1.00 85.94 572 ARG A CA 1
ATOM 4347 C C . ARG A 1 572 ? 2.740 -12.479 -35.247 1.00 85.94 572 ARG A C 1
ATOM 4349 O O . ARG A 1 572 ? 2.962 -11.278 -35.333 1.00 85.94 572 ARG A O 1
ATOM 4356 N N . GLU A 1 573 ? 3.243 -13.257 -34.291 1.00 86.19 573 GLU A N 1
ATOM 4357 C CA . GLU A 1 573 ? 4.077 -12.769 -33.192 1.00 86.19 573 GLU A CA 1
ATOM 4358 C C . GLU A 1 573 ? 5.580 -12.795 -33.514 1.00 86.19 573 GLU A C 1
ATOM 4360 O O . GLU A 1 573 ? 6.392 -12.335 -32.711 1.00 86.19 573 GLU A O 1
ATOM 4365 N N . GLY A 1 574 ? 5.970 -13.289 -34.694 1.00 88.50 574 GLY A N 1
ATOM 4366 C CA . GLY A 1 574 ? 7.362 -13.347 -35.136 1.00 88.50 574 GLY A CA 1
ATOM 4367 C C . GLY A 1 574 ? 7.995 -11.967 -35.339 1.00 88.50 574 GLY A C 1
ATOM 4368 O O . GLY A 1 574 ? 7.390 -11.058 -35.902 1.00 88.50 574 GLY A O 1
ATOM 4369 N N . GLY A 1 575 ? 9.256 -11.823 -34.935 1.00 90.44 575 GLY A N 1
ATOM 4370 C CA . GLY A 1 575 ? 9.990 -10.563 -35.012 1.00 90.44 575 GLY A CA 1
ATOM 4371 C C . GLY A 1 575 ? 11.478 -10.813 -35.196 1.00 90.44 575 GLY A C 1
ATOM 4372 O O . GLY A 1 575 ? 12.099 -11.505 -34.400 1.00 90.44 575 GLY A O 1
ATOM 4373 N N . THR A 1 576 ? 12.069 -10.264 -36.255 1.00 90.69 576 THR A N 1
ATOM 4374 C CA . THR A 1 576 ? 13.513 -10.388 -36.523 1.00 90.69 576 THR A CA 1
ATOM 4375 C C . THR A 1 576 ? 14.263 -9.116 -36.154 1.00 90.69 576 THR A C 1
ATOM 4377 O O . THR A 1 576 ? 15.476 -9.163 -35.969 1.00 90.69 576 THR A O 1
ATOM 4380 N N . TYR A 1 577 ? 13.567 -7.976 -36.107 1.00 91.12 577 TYR A N 1
ATOM 4381 C CA . TYR A 1 577 ? 14.164 -6.672 -35.853 1.00 91.12 577 TYR A CA 1
ATOM 4382 C C . TYR A 1 577 ? 13.224 -5.788 -35.029 1.00 91.12 577 TYR A C 1
ATOM 4384 O O . TYR A 1 577 ? 12.061 -5.602 -35.373 1.00 91.12 577 TYR A O 1
ATOM 4392 N N . GLY A 1 578 ? 13.725 -5.266 -33.918 1.00 92.38 578 GLY A N 1
ATOM 4393 C CA . GLY A 1 578 ? 12.998 -4.415 -32.991 1.00 92.38 578 GLY A CA 1
ATOM 4394 C C . GLY A 1 578 ? 13.354 -2.961 -33.218 1.00 92.38 578 GLY A C 1
ATOM 4395 O O . GLY A 1 578 ? 14.521 -2.617 -33.407 1.00 92.38 578 GLY A O 1
ATOM 4396 N N . TRP A 1 579 ? 12.350 -2.103 -33.170 1.00 92.44 579 TRP A N 1
ATOM 4397 C CA . TRP A 1 579 ? 12.472 -0.658 -33.176 1.00 92.44 579 TRP A CA 1
ATOM 4398 C C . TRP A 1 579 ? 11.840 -0.121 -31.901 1.00 92.44 579 TRP A C 1
ATOM 4400 O O . TRP A 1 579 ? 10.723 -0.493 -31.556 1.00 92.44 579 TRP A O 1
ATOM 4410 N N . ALA A 1 580 ? 12.528 0.788 -31.226 1.00 91.00 580 ALA A N 1
ATOM 4411 C CA . ALA A 1 580 ? 11.953 1.586 -30.160 1.00 91.00 580 ALA A CA 1
ATOM 4412 C C . ALA A 1 580 ? 12.060 3.058 -30.523 1.00 91.00 580 ALA A C 1
ATOM 4414 O O . ALA A 1 580 ? 13.078 3.507 -31.062 1.00 91.00 580 ALA A O 1
ATOM 4415 N N . THR A 1 581 ? 11.012 3.812 -30.215 1.00 88.88 581 THR A N 1
ATOM 4416 C CA . THR A 1 581 ? 10.967 5.242 -30.499 1.00 88.88 581 THR A CA 1
ATOM 4417 C C . THR A 1 581 ? 10.363 6.039 -29.353 1.00 88.88 581 THR A C 1
ATOM 4419 O O . THR A 1 581 ? 9.421 5.573 -28.711 1.00 88.88 581 THR A O 1
ATOM 4422 N N . SER A 1 582 ? 10.896 7.241 -29.123 1.00 84.62 582 SER A N 1
ATOM 4423 C CA . SER A 1 582 ? 10.240 8.283 -28.324 1.00 84.62 582 SER A CA 1
ATOM 4424 C C . SER A 1 582 ? 9.290 9.161 -29.147 1.00 84.62 582 SER A C 1
ATOM 4426 O O . SER A 1 582 ? 8.625 10.038 -28.600 1.00 84.62 582 SER A O 1
ATOM 4428 N N . GLN A 1 583 ? 9.196 8.940 -30.467 1.00 83.00 583 GLN A N 1
ATOM 4429 C CA . GLN A 1 583 ? 8.277 9.692 -31.324 1.00 83.00 583 GLN A CA 1
ATOM 4430 C C . GLN A 1 583 ? 6.823 9.383 -30.965 1.00 83.00 583 GLN A C 1
ATOM 4432 O O . GLN A 1 583 ? 6.387 8.226 -31.006 1.00 83.00 583 GLN A O 1
ATOM 4437 N N . GLN A 1 584 ? 6.058 10.441 -30.700 1.00 73.06 584 GLN A N 1
ATOM 4438 C CA . GLN A 1 584 ? 4.617 10.356 -30.511 1.00 73.06 584 GLN A CA 1
ATOM 4439 C C . GLN A 1 584 ? 3.897 10.458 -31.857 1.00 73.06 584 GLN A C 1
ATOM 4441 O O . GLN A 1 584 ? 4.406 11.016 -32.826 1.00 73.06 584 GLN A O 1
ATOM 4446 N N . SER A 1 585 ? 2.684 9.912 -31.935 1.00 68.81 585 SER A N 1
ATOM 4447 C CA . SER A 1 585 ? 1.914 9.857 -33.188 1.00 68.81 585 SER A CA 1
ATOM 4448 C C . SER A 1 585 ? 1.561 11.238 -33.755 1.00 68.81 585 SER A C 1
ATOM 4450 O O . SER A 1 585 ? 1.409 11.370 -34.967 1.00 68.81 585 SER A O 1
ATOM 4452 N N . GLN A 1 586 ? 1.435 12.253 -32.896 1.00 68.62 586 GLN A N 1
ATOM 4453 C CA . GLN A 1 586 ? 1.078 13.621 -33.287 1.00 68.62 586 GLN A CA 1
ATOM 4454 C C . GLN A 1 586 ? 2.265 14.591 -33.254 1.00 68.62 586 GLN A C 1
ATOM 4456 O O . GLN A 1 586 ? 2.314 15.509 -34.069 1.00 68.62 586 GLN A O 1
ATOM 4461 N N . ASN A 1 587 ? 3.225 14.377 -32.349 1.00 65.25 587 ASN A N 1
ATOM 4462 C CA . ASN A 1 587 ? 4.442 15.174 -32.256 1.00 65.25 587 ASN A CA 1
ATOM 4463 C C . ASN A 1 587 ? 5.666 14.320 -32.624 1.00 65.25 587 ASN A C 1
ATOM 4465 O O . ASN A 1 587 ? 6.138 13.511 -31.825 1.00 65.25 587 ASN A O 1
ATOM 4469 N N . ILE A 1 588 ? 6.156 14.500 -33.853 1.00 75.19 588 ILE A N 1
ATOM 4470 C CA . ILE A 1 588 ? 7.289 13.745 -34.409 1.00 75.19 588 ILE A CA 1
ATOM 4471 C C . ILE A 1 588 ? 8.586 14.565 -34.484 1.00 75.19 588 ILE A C 1
ATOM 4473 O O . ILE A 1 588 ? 9.581 14.043 -34.986 1.00 75.19 588 ILE A O 1
ATOM 4477 N N . SER A 1 589 ? 8.594 15.834 -34.046 1.00 69.31 589 SER A N 1
ATOM 4478 C CA . SER A 1 589 ? 9.744 16.732 -34.248 1.00 69.31 589 SER A CA 1
ATOM 4479 C C . SER A 1 589 ? 10.972 16.351 -33.426 1.00 69.31 589 SER A C 1
ATOM 4481 O O . SER A 1 589 ? 12.084 16.540 -33.912 1.00 69.31 589 SER A O 1
ATOM 4483 N N . ASP A 1 590 ? 10.776 15.765 -32.241 1.00 67.81 590 ASP A N 1
ATOM 4484 C CA . ASP A 1 590 ? 11.840 15.630 -31.235 1.00 67.81 590 ASP A CA 1
ATOM 4485 C C . ASP A 1 590 ? 12.086 14.182 -30.770 1.00 67.81 590 ASP A C 1
ATOM 4487 O O . ASP A 1 590 ? 12.879 13.931 -29.869 1.00 67.81 590 ASP A O 1
ATOM 4491 N N . GLY A 1 591 ? 11.457 13.191 -31.413 1.00 74.31 591 GLY A N 1
ATOM 4492 C CA . GLY A 1 591 ? 11.597 11.795 -31.001 1.00 74.31 591 GLY A CA 1
ATOM 4493 C C . GLY A 1 591 ? 12.751 11.049 -31.684 1.00 74.31 591 GLY A C 1
ATOM 4494 O O . GLY A 1 591 ? 12.934 11.078 -32.908 1.00 74.31 591 GLY A O 1
ATOM 4495 N N . ARG A 1 592 ? 13.503 10.287 -30.892 1.00 85.75 592 ARG A N 1
ATOM 4496 C CA . ARG A 1 592 ? 14.587 9.411 -31.337 1.00 85.75 592 ARG A CA 1
ATOM 4497 C C . ARG A 1 592 ? 14.051 8.018 -31.638 1.00 85.75 592 ARG A C 1
ATOM 4499 O O . ARG A 1 592 ? 13.217 7.502 -30.910 1.00 85.75 592 ARG A O 1
ATOM 4506 N N . THR A 1 593 ? 14.591 7.380 -32.674 1.00 90.06 593 THR A N 1
ATOM 4507 C CA . THR A 1 593 ? 14.303 5.977 -32.997 1.00 90.06 593 THR A CA 1
ATOM 4508 C C . THR A 1 593 ? 15.602 5.181 -33.038 1.00 90.06 593 THR A C 1
ATOM 4510 O O . THR A 1 593 ? 16.561 5.583 -33.698 1.00 90.06 593 THR A O 1
ATOM 4513 N N . VAL A 1 594 ? 15.644 4.058 -32.327 1.00 92.38 594 VAL A N 1
ATOM 4514 C CA . VAL A 1 594 ? 16.755 3.097 -32.331 1.00 92.38 594 VAL A CA 1
ATOM 4515 C C . VAL A 1 594 ? 16.190 1.734 -32.688 1.00 92.38 594 VAL A C 1
ATOM 4517 O O . VAL A 1 594 ? 15.048 1.428 -32.359 1.00 92.38 594 VAL A O 1
ATOM 4520 N N . GLY A 1 595 ? 16.975 0.909 -33.369 1.00 90.62 595 GLY A N 1
ATOM 4521 C CA . GLY A 1 595 ? 16.585 -0.468 -33.606 1.00 90.62 595 GLY A CA 1
ATOM 4522 C C . GLY A 1 595 ? 17.753 -1.427 -33.488 1.00 90.62 595 GLY A C 1
ATOM 4523 O O . GLY A 1 595 ? 18.914 -1.036 -33.629 1.00 90.62 595 GLY A O 1
ATOM 4524 N N . THR A 1 596 ? 17.419 -2.675 -33.214 1.00 91.25 596 THR A N 1
ATOM 4525 C CA . THR A 1 596 ? 18.343 -3.786 -33.003 1.00 91.25 596 THR A CA 1
ATOM 4526 C C . THR A 1 596 ? 17.679 -5.082 -33.446 1.00 91.25 596 THR A C 1
ATOM 4528 O O . THR A 1 596 ? 16.455 -5.176 -33.494 1.00 91.25 596 THR A O 1
ATOM 4531 N N . GLY A 1 597 ? 18.467 -6.082 -33.815 1.00 88.94 597 GLY A N 1
ATOM 4532 C CA . GLY A 1 597 ? 17.935 -7.355 -34.264 1.00 88.94 597 GLY A CA 1
ATOM 4533 C C . GLY A 1 597 ? 18.818 -8.054 -35.275 1.00 88.94 597 GLY A C 1
ATOM 4534 O O . GLY A 1 597 ? 19.937 -7.644 -35.586 1.00 88.94 597 GLY A O 1
ATOM 4535 N N . ARG A 1 598 ? 18.276 -9.130 -35.829 1.00 85.56 598 ARG A N 1
ATOM 4536 C CA . ARG A 1 598 ? 18.957 -9.986 -36.790 1.00 85.56 598 ARG A CA 1
ATOM 4537 C C . ARG A 1 598 ? 18.622 -9.524 -38.201 1.00 85.56 598 ARG A C 1
ATOM 4539 O O . ARG A 1 598 ? 17.463 -9.362 -38.575 1.00 85.56 598 ARG A O 1
ATOM 4546 N N . THR A 1 599 ? 19.654 -9.348 -39.018 1.00 80.19 599 THR A N 1
ATOM 4547 C CA . THR A 1 599 ? 19.497 -9.092 -40.455 1.00 80.19 599 THR A CA 1
ATOM 4548 C C . THR A 1 599 ? 19.877 -10.343 -41.244 1.00 80.19 599 THR A C 1
ATOM 4550 O O . THR A 1 599 ? 20.688 -11.142 -40.786 1.00 80.19 599 THR A O 1
ATOM 4553 N N . ARG A 1 600 ? 19.295 -10.521 -42.440 1.00 82.81 600 ARG A N 1
ATOM 4554 C CA . ARG A 1 600 ? 19.555 -11.676 -43.331 1.00 82.81 600 ARG A CA 1
ATOM 4555 C C . ARG A 1 600 ? 19.180 -13.037 -42.720 1.00 82.81 600 ARG A C 1
ATOM 4557 O O . ARG A 1 600 ? 19.886 -14.024 -42.903 1.00 82.81 600 ARG A O 1
ATOM 4564 N N . THR A 1 601 ? 18.060 -13.085 -42.002 1.00 86.25 601 THR A N 1
ATOM 4565 C CA . THR A 1 601 ? 17.495 -14.333 -41.471 1.00 86.25 601 THR A CA 1
ATOM 4566 C C . THR A 1 601 ? 16.680 -15.069 -42.539 1.00 86.25 601 THR A C 1
ATOM 4568 O O . THR A 1 601 ? 16.275 -14.468 -43.536 1.00 86.25 601 THR A O 1
ATOM 4571 N N . ALA A 1 602 ? 16.374 -16.349 -42.312 1.00 85.62 602 ALA A N 1
ATOM 4572 C CA . ALA A 1 602 ? 15.466 -17.108 -43.178 1.00 85.62 602 ALA A CA 1
ATOM 4573 C C . ALA A 1 602 ? 14.034 -16.529 -43.216 1.00 85.62 602 ALA A C 1
ATOM 4575 O O . ALA A 1 602 ? 13.319 -16.744 -44.190 1.00 85.62 602 ALA A O 1
ATOM 4576 N N . TYR A 1 603 ? 13.637 -15.765 -42.191 1.00 84.94 603 TYR A N 1
ATOM 4577 C CA . TYR A 1 603 ? 12.332 -15.100 -42.096 1.00 84.94 603 TYR A CA 1
ATOM 4578 C C . TYR A 1 603 ? 12.290 -13.735 -42.806 1.00 84.94 603 TYR A C 1
ATOM 4580 O O . TYR A 1 603 ? 11.238 -13.106 -42.878 1.00 84.94 603 TYR A O 1
ATOM 4588 N N . GLY A 1 604 ? 13.418 -13.247 -43.332 1.00 87.00 604 GLY A N 1
ATOM 4589 C CA . GLY A 1 604 ? 13.510 -11.893 -43.876 1.00 87.00 604 GLY A CA 1
ATOM 4590 C C . GLY A 1 604 ? 13.524 -10.827 -42.775 1.00 87.00 604 GLY A C 1
ATOM 4591 O O . GLY A 1 604 ? 14.224 -10.991 -41.773 1.00 87.00 604 GLY A O 1
ATOM 4592 N N . ARG A 1 605 ? 12.809 -9.714 -43.001 1.00 88.44 605 ARG A N 1
ATOM 4593 C CA . ARG A 1 605 ? 12.661 -8.595 -42.057 1.00 88.44 605 ARG A CA 1
ATOM 4594 C C . ARG A 1 605 ? 11.218 -8.533 -41.554 1.00 88.44 605 ARG A C 1
ATOM 4596 O O . ARG A 1 605 ? 10.329 -8.152 -42.310 1.00 88.44 605 ARG A O 1
ATOM 4603 N N . LEU A 1 606 ? 11.028 -8.884 -40.287 1.00 91.50 606 LEU A N 1
ATOM 4604 C CA . LEU A 1 606 ? 9.796 -8.741 -39.517 1.00 91.50 606 LEU A CA 1
ATOM 4605 C C . LEU A 1 606 ? 10.053 -7.704 -38.418 1.00 91.50 606 LEU A C 1
ATOM 4607 O O . LEU A 1 606 ? 10.769 -7.993 -37.455 1.00 91.50 606 LEU A O 1
ATOM 4611 N N . ASP A 1 607 ? 9.547 -6.487 -38.620 1.00 92.25 607 ASP A N 1
ATOM 4612 C CA . ASP A 1 607 ? 9.769 -5.363 -37.710 1.00 92.25 607 ASP A CA 1
ATOM 4613 C C . ASP A 1 607 ? 8.725 -5.344 -36.589 1.00 92.25 607 ASP A C 1
ATOM 4615 O O . ASP A 1 607 ? 7.524 -5.372 -36.856 1.00 92.25 607 ASP A O 1
ATOM 4619 N N . VAL A 1 608 ? 9.185 -5.196 -35.348 1.00 91.81 608 VAL A N 1
ATOM 4620 C CA . VAL A 1 608 ? 8.346 -4.867 -34.188 1.00 91.81 608 VAL A CA 1
ATOM 4621 C C . VAL A 1 608 ? 8.663 -3.439 -33.766 1.00 91.81 608 VAL A C 1
ATOM 4623 O O . VAL A 1 608 ? 9.832 -3.066 -33.709 1.00 91.81 608 VAL A O 1
ATOM 4626 N N . LEU A 1 609 ? 7.644 -2.625 -33.482 1.00 91.06 609 LEU A N 1
ATOM 4627 C CA . LEU A 1 609 ? 7.816 -1.232 -33.068 1.00 91.06 609 LEU A CA 1
ATOM 4628 C C . LEU A 1 609 ? 7.202 -0.998 -31.688 1.00 91.06 609 LEU A C 1
ATOM 4630 O O . LEU A 1 609 ? 5.990 -1.112 -31.521 1.00 91.06 609 LEU A O 1
ATOM 4634 N N . VAL A 1 610 ? 8.027 -0.577 -30.735 1.00 89.44 610 VAL A N 1
ATOM 4635 C CA . VAL A 1 610 ? 7.599 -0.107 -29.416 1.00 89.44 610 VAL A CA 1
ATOM 4636 C C . VAL A 1 610 ? 7.721 1.410 -29.354 1.00 89.44 610 VAL A C 1
ATOM 4638 O O . VAL A 1 610 ? 8.737 1.994 -29.729 1.00 89.44 610 VAL A O 1
ATOM 4641 N N . ARG A 1 611 ? 6.661 2.062 -28.878 1.00 87.75 611 ARG A N 1
ATOM 4642 C CA . ARG A 1 611 ? 6.660 3.496 -28.580 1.00 87.75 611 ARG A CA 1
ATOM 4643 C C . ARG A 1 611 ? 6.732 3.674 -27.072 1.00 87.75 611 ARG A C 1
ATOM 4645 O O . ARG A 1 611 ? 5.865 3.155 -26.360 1.00 87.75 611 ARG A O 1
ATOM 4652 N N . LEU A 1 612 ? 7.770 4.364 -26.617 1.00 81.56 612 LEU A N 1
ATOM 4653 C CA . LEU A 1 612 ? 7.888 4.813 -25.236 1.00 81.56 612 LEU A CA 1
ATOM 4654 C C . LEU A 1 612 ? 7.228 6.186 -25.119 1.00 81.56 612 LEU A C 1
ATOM 4656 O O . LEU A 1 612 ? 7.325 7.000 -26.036 1.00 81.56 612 LEU A O 1
ATOM 4660 N N . GLN A 1 613 ? 6.576 6.452 -23.991 1.00 75.00 613 GLN A N 1
ATOM 4661 C CA . GLN A 1 613 ? 6.031 7.786 -23.709 1.00 75.00 613 GLN A CA 1
ATOM 4662 C C . GLN A 1 613 ? 7.107 8.818 -23.303 1.00 75.00 613 GLN A C 1
ATOM 4664 O O . GLN A 1 613 ? 6.788 9.987 -23.118 1.00 75.00 613 GLN A O 1
ATOM 4669 N N . GLU A 1 614 ? 8.374 8.403 -23.187 1.00 68.81 614 GLU A N 1
ATOM 4670 C CA . GLU A 1 614 ? 9.490 9.254 -22.757 1.00 68.81 614 GLU A CA 1
ATOM 4671 C C . GLU A 1 614 ? 10.078 10.057 -23.918 1.00 68.81 614 GLU A C 1
ATOM 4673 O O . GLU A 1 614 ? 10.632 9.448 -24.825 1.00 68.81 614 GLU A O 1
ATOM 4678 N N . GLU A 1 615 ? 9.991 11.393 -23.884 1.00 63.47 615 GLU A N 1
ATOM 4679 C CA . GLU A 1 615 ? 10.486 12.286 -24.948 1.00 63.47 615 GLU A CA 1
ATOM 4680 C C . GLU A 1 615 ? 12.026 12.223 -25.089 1.00 63.47 615 GLU A C 1
ATOM 4682 O O . GLU A 1 615 ? 12.527 11.984 -26.193 1.00 63.47 615 GLU A O 1
ATOM 4687 N N . ASP A 1 616 ? 12.767 12.280 -23.974 1.00 66.56 616 ASP A N 1
ATOM 4688 C CA . ASP A 1 616 ? 14.242 12.295 -23.908 1.00 66.56 616 ASP A CA 1
ATOM 4689 C C . ASP A 1 616 ? 14.885 10.911 -23.634 1.00 66.56 616 ASP A C 1
ATOM 4691 O O . ASP A 1 616 ? 15.977 10.800 -23.058 1.00 66.56 616 ASP A O 1
ATOM 4695 N N . ALA A 1 617 ? 14.240 9.820 -24.064 1.00 73.31 617 ALA A N 1
ATOM 4696 C CA . ALA A 1 617 ? 14.775 8.468 -23.887 1.00 73.31 617 ALA A CA 1
ATOM 4697 C C . ALA A 1 617 ? 16.186 8.325 -24.499 1.00 73.31 617 ALA A C 1
ATOM 4699 O O . ALA A 1 617 ? 16.429 8.638 -25.675 1.00 73.31 617 ALA A O 1
ATOM 4700 N N . SER A 1 618 ? 17.149 7.813 -23.721 1.00 79.00 618 SER A N 1
ATOM 4701 C CA . SER A 1 618 ? 18.517 7.660 -24.225 1.00 79.00 618 SER A CA 1
ATOM 4702 C C . SER A 1 618 ? 18.598 6.575 -25.304 1.00 79.00 618 SER A C 1
ATOM 4704 O O . SER A 1 618 ? 17.740 5.701 -25.421 1.00 79.00 618 SER A O 1
ATOM 4706 N N . ALA A 1 619 ? 19.681 6.585 -26.089 1.00 81.38 619 ALA A N 1
ATOM 4707 C CA . ALA A 1 619 ? 19.927 5.534 -27.081 1.00 81.38 619 ALA A CA 1
ATOM 4708 C C . ALA A 1 619 ? 19.905 4.132 -26.461 1.00 81.38 619 ALA A C 1
ATOM 4710 O O . ALA A 1 619 ? 19.448 3.191 -27.101 1.00 81.38 619 ALA A O 1
ATOM 4711 N N . ALA A 1 620 ? 20.442 4.015 -25.243 1.00 79.44 620 ALA A N 1
ATOM 4712 C CA . ALA A 1 620 ? 20.534 2.763 -24.510 1.00 79.44 620 ALA A CA 1
ATOM 4713 C C . ALA A 1 620 ? 19.158 2.325 -23.999 1.00 79.44 620 ALA A C 1
ATOM 4715 O O . ALA A 1 620 ? 18.810 1.162 -24.164 1.00 79.44 620 ALA A O 1
ATOM 4716 N N . ASP A 1 621 ? 18.356 3.261 -23.479 1.00 77.56 621 ASP A N 1
ATOM 4717 C CA . ASP A 1 621 ? 16.986 2.990 -23.020 1.00 77.56 621 ASP A CA 1
ATOM 4718 C C . ASP A 1 621 ? 16.114 2.493 -24.190 1.00 77.56 621 ASP A C 1
ATOM 4720 O O . ASP A 1 621 ? 15.449 1.463 -24.092 1.00 77.56 621 ASP A O 1
ATOM 4724 N N . LEU A 1 622 ? 16.191 3.165 -25.347 1.00 85.00 622 LEU A N 1
ATOM 4725 C CA . LEU A 1 622 ? 15.491 2.742 -26.564 1.00 85.00 622 LEU A CA 1
ATOM 4726 C C . LEU A 1 622 ? 16.024 1.407 -27.098 1.00 85.00 622 LEU A C 1
ATOM 4728 O O . LEU A 1 622 ? 15.249 0.557 -27.520 1.00 85.00 622 LEU A O 1
ATOM 4732 N N . ARG A 1 623 ? 17.340 1.179 -27.077 1.00 85.31 623 ARG A N 1
ATOM 4733 C CA . ARG A 1 623 ? 17.912 -0.098 -27.523 1.00 85.31 623 ARG A CA 1
ATOM 4734 C C . ARG A 1 623 ? 17.460 -1.258 -26.636 1.00 85.31 623 ARG A C 1
ATOM 4736 O O . ARG A 1 623 ? 17.095 -2.293 -27.179 1.00 85.31 623 ARG A O 1
ATOM 4743 N N . ALA A 1 624 ? 17.407 -1.063 -25.319 1.00 80.62 624 ALA A N 1
ATOM 4744 C CA . ALA A 1 624 ? 16.862 -2.038 -24.378 1.00 80.62 624 ALA A CA 1
ATOM 4745 C C . ALA A 1 624 ? 15.376 -2.315 -24.656 1.00 80.62 624 ALA A C 1
ATOM 4747 O O . ALA A 1 624 ? 14.998 -3.468 -24.813 1.00 80.62 624 ALA A O 1
ATOM 4748 N N . ALA A 1 625 ? 14.555 -1.277 -24.845 1.00 83.25 625 ALA A N 1
ATOM 4749 C CA . ALA A 1 625 ? 13.145 -1.448 -25.203 1.00 83.25 625 ALA A CA 1
ATOM 4750 C C . ALA A 1 625 ? 12.950 -2.158 -26.561 1.00 83.25 625 ALA A C 1
ATOM 4752 O O . ALA A 1 625 ? 12.013 -2.935 -26.734 1.00 83.25 625 ALA A O 1
ATOM 4753 N N . ALA A 1 626 ? 13.834 -1.914 -27.534 1.00 88.00 626 ALA A N 1
ATOM 4754 C CA . ALA A 1 626 ? 13.805 -2.578 -28.836 1.00 88.00 626 ALA A CA 1
ATOM 4755 C C . ALA A 1 626 ? 14.215 -4.055 -28.741 1.00 88.00 626 ALA A C 1
ATOM 4757 O O . ALA A 1 626 ? 13.595 -4.886 -29.401 1.00 88.00 626 ALA A O 1
ATOM 4758 N N . LEU A 1 627 ? 15.228 -4.379 -27.926 1.00 84.25 627 LEU A N 1
ATOM 4759 C CA . LEU A 1 627 ? 15.624 -5.758 -27.607 1.00 84.25 627 LEU A CA 1
ATOM 4760 C C . LEU A 1 627 ? 14.480 -6.507 -26.936 1.00 84.25 627 LEU A C 1
ATOM 4762 O O . LEU A 1 627 ? 14.103 -7.598 -27.356 1.00 84.25 627 LEU A O 1
ATOM 4766 N N . ASP A 1 628 ? 13.884 -5.861 -25.946 1.00 79.56 628 ASP A N 1
ATOM 4767 C CA . ASP A 1 628 ? 12.746 -6.357 -25.198 1.00 79.56 628 ASP A CA 1
ATOM 4768 C C . ASP A 1 628 ? 11.542 -6.657 -26.094 1.00 79.56 628 ASP A C 1
ATOM 4770 O O . ASP A 1 628 ? 10.849 -7.647 -25.879 1.00 79.56 628 ASP A O 1
ATOM 4774 N N . ALA A 1 629 ? 11.313 -5.833 -27.117 1.00 84.88 629 ALA A N 1
ATOM 4775 C CA . ALA A 1 629 ? 10.221 -6.010 -28.064 1.00 84.88 629 ALA A CA 1
ATOM 4776 C C . ALA A 1 629 ? 10.348 -7.277 -28.921 1.00 84.88 629 ALA A C 1
ATOM 4778 O O . ALA A 1 629 ? 9.330 -7.814 -29.355 1.00 84.88 629 ALA A O 1
ATOM 4779 N N . ILE A 1 630 ? 11.577 -7.728 -29.200 1.00 86.81 630 ILE A N 1
ATOM 4780 C CA . ILE A 1 630 ? 11.864 -8.906 -30.040 1.00 86.81 630 ILE A CA 1
ATOM 4781 C C . ILE A 1 630 ? 12.242 -10.155 -29.245 1.00 86.81 630 ILE A C 1
ATOM 4783 O O . ILE A 1 630 ? 12.429 -11.219 -29.839 1.00 86.81 630 ILE A O 1
ATOM 4787 N N . ALA A 1 631 ? 12.340 -10.043 -27.924 1.00 83.06 631 ALA A N 1
ATOM 4788 C CA . ALA A 1 631 ? 12.635 -11.155 -27.036 1.00 83.06 631 ALA A CA 1
ATOM 4789 C C . ALA A 1 631 ? 11.589 -12.271 -27.198 1.00 83.06 631 ALA A C 1
ATOM 4791 O O . ALA A 1 631 ? 10.388 -12.009 -27.243 1.00 83.06 631 ALA A O 1
ATOM 4792 N N . GLY A 1 632 ? 12.043 -13.518 -27.353 1.00 80.19 632 GLY A N 1
ATOM 4793 C CA . GLY A 1 632 ? 11.163 -14.672 -27.596 1.00 80.19 632 GLY A CA 1
ATOM 4794 C C . GLY A 1 632 ? 10.430 -14.694 -28.951 1.00 80.19 632 GLY A C 1
ATOM 4795 O O . GLY A 1 632 ? 9.693 -15.639 -29.218 1.00 80.19 632 GLY A O 1
ATOM 4796 N N . ARG A 1 633 ? 10.633 -13.702 -29.835 1.00 86.94 633 ARG A N 1
ATOM 4797 C CA . ARG A 1 633 ? 9.984 -13.629 -31.163 1.00 86.94 633 ARG A CA 1
ATOM 4798 C C . ARG A 1 633 ? 10.830 -14.202 -32.309 1.00 86.94 633 ARG A C 1
ATOM 4800 O O . ARG A 1 633 ? 10.365 -14.253 -33.454 1.00 86.94 633 ARG A O 1
ATOM 4807 N N . TYR A 1 634 ? 12.072 -14.601 -32.015 1.00 82.19 634 TYR A N 1
ATOM 4808 C CA . TYR A 1 634 ? 12.996 -15.231 -32.959 1.00 82.19 634 TYR A CA 1
ATOM 4809 C C . TYR A 1 634 ? 13.676 -16.475 -32.351 1.00 82.19 634 TYR A C 1
ATOM 4811 O O . TYR A 1 634 ? 14.374 -16.332 -31.346 1.00 82.19 634 TYR A O 1
ATOM 4819 N N . PRO A 1 635 ? 13.609 -17.658 -33.002 1.00 84.06 635 PRO A N 1
ATOM 4820 C CA . PRO A 1 635 ? 12.768 -17.973 -34.165 1.00 84.06 635 PRO A CA 1
ATOM 4821 C C . PRO A 1 635 ? 11.277 -17.760 -33.852 1.00 84.06 635 PRO A C 1
ATOM 4823 O O . PRO A 1 635 ? 10.932 -17.478 -32.710 1.00 84.06 635 PRO A O 1
ATOM 4826 N N . VAL A 1 636 ? 10.406 -17.849 -34.866 1.00 84.75 636 VAL A N 1
ATOM 4827 C CA . VAL A 1 636 ? 8.957 -17.638 -34.684 1.00 84.75 636 VAL A CA 1
ATOM 4828 C C . VAL A 1 636 ? 8.450 -18.419 -33.461 1.00 84.75 636 VAL A C 1
ATOM 4830 O O . VAL A 1 636 ? 8.746 -19.616 -33.361 1.00 84.75 636 VAL A O 1
ATOM 4833 N N . PRO A 1 637 ? 7.721 -17.756 -32.546 1.00 84.81 637 PRO A N 1
ATOM 4834 C CA . PRO A 1 637 ? 7.364 -18.328 -31.259 1.00 84.81 637 PRO A CA 1
ATOM 4835 C C . PRO A 1 637 ? 6.440 -19.543 -31.380 1.00 84.81 637 PRO A C 1
ATOM 4837 O O . PRO A 1 637 ? 5.589 -19.632 -32.269 1.00 84.81 637 PRO A O 1
ATOM 4840 N N . LEU A 1 638 ? 6.607 -20.468 -30.436 1.00 83.12 638 LEU A N 1
ATOM 4841 C CA . LEU A 1 638 ? 5.666 -21.550 -30.160 1.00 83.12 638 LEU A CA 1
ATOM 4842 C C . LEU A 1 638 ? 4.766 -21.128 -29.001 1.00 83.12 638 LEU A C 1
ATOM 4844 O O . LEU A 1 638 ? 5.272 -20.832 -27.923 1.00 83.12 638 LEU A O 1
ATOM 4848 N N . VAL A 1 639 ? 3.457 -21.130 -29.215 1.00 83.50 639 VAL A N 1
ATOM 4849 C CA . VAL A 1 639 ? 2.438 -20.892 -28.188 1.00 83.50 639 VAL A CA 1
ATOM 4850 C C . VAL A 1 639 ? 1.731 -22.211 -27.910 1.00 83.50 639 VAL A C 1
ATOM 4852 O O . VAL A 1 639 ? 1.420 -22.949 -28.850 1.00 83.50 639 VAL A O 1
ATOM 4855 N N . ILE A 1 640 ? 1.499 -22.514 -26.635 1.00 83.06 640 ILE A N 1
ATOM 4856 C CA . ILE A 1 640 ? 0.683 -23.656 -26.226 1.00 83.06 640 ILE A CA 1
ATOM 4857 C C . ILE A 1 640 ? -0.620 -23.108 -25.675 1.00 83.06 640 ILE A C 1
ATOM 4859 O O . ILE A 1 640 ? -0.628 -22.383 -24.679 1.00 83.06 640 ILE A O 1
ATOM 4863 N N . ASN A 1 641 ? -1.707 -23.464 -26.344 1.00 82.50 641 ASN A N 1
ATOM 4864 C CA . ASN A 1 641 ? -3.050 -23.111 -25.933 1.00 82.50 641 ASN A CA 1
ATOM 4865 C C . ASN A 1 641 ? -3.776 -24.374 -25.460 1.00 82.50 641 ASN A C 1
ATOM 4867 O O . ASN A 1 641 ? -3.705 -25.419 -26.115 1.00 82.50 641 ASN A O 1
ATOM 4871 N N . VAL A 1 642 ? -4.457 -24.277 -24.323 1.00 81.50 642 VAL A N 1
ATOM 4872 C CA . VAL A 1 642 ? -5.318 -25.331 -23.783 1.00 81.50 642 VAL A CA 1
ATOM 4873 C C . VAL A 1 642 ? -6.750 -24.825 -23.945 1.00 81.50 642 VAL A C 1
ATOM 4875 O O . VAL A 1 642 ? -7.170 -23.983 -23.158 1.00 81.50 642 VAL A O 1
ATOM 4878 N N . PRO A 1 643 ? -7.482 -25.255 -24.987 1.00 79.19 643 PRO A N 1
ATOM 4879 C CA . PRO A 1 643 ? -8.827 -24.741 -25.239 1.00 79.19 643 PRO A CA 1
ATOM 4880 C C . PRO A 1 643 ? -9.811 -25.172 -24.137 1.00 79.19 643 PRO A C 1
ATOM 4882 O O . PRO A 1 643 ? -9.537 -26.120 -23.411 1.00 79.19 643 PRO A O 1
ATOM 4885 N N . ASP A 1 644 ? -10.997 -24.559 -24.058 1.00 75.62 644 ASP A N 1
ATOM 4886 C CA . ASP A 1 644 ? -12.010 -24.778 -22.997 1.00 75.62 644 ASP A CA 1
ATOM 4887 C C . ASP A 1 644 ? -12.449 -26.248 -22.780 1.00 75.62 644 ASP A C 1
ATOM 4889 O O . ASP A 1 644 ? -13.049 -26.615 -21.757 1.00 75.62 644 ASP A O 1
ATOM 4893 N N . ASN A 1 645 ? -12.233 -27.106 -23.781 1.00 77.38 645 ASN A N 1
ATOM 4894 C CA . ASN A 1 645 ? -12.515 -28.540 -23.715 1.00 77.38 645 ASN A CA 1
ATOM 4895 C C . ASN A 1 645 ? -11.339 -29.376 -23.180 1.00 77.38 645 ASN A C 1
ATOM 4897 O O . ASN A 1 645 ? -11.518 -30.581 -22.995 1.00 77.38 645 ASN A O 1
ATOM 4901 N N . ALA A 1 646 ? -10.184 -28.760 -22.936 1.00 85.50 646 ALA A N 1
ATOM 4902 C CA . ALA A 1 646 ? -8.990 -29.355 -22.365 1.00 85.50 646 ALA A CA 1
ATOM 4903 C C . ALA A 1 646 ? -8.646 -28.726 -21.003 1.00 85.50 646 ALA A C 1
ATOM 4905 O O . ALA A 1 646 ? -9.089 -27.631 -20.666 1.00 85.50 646 ALA A O 1
ATOM 4906 N N . GLN A 1 647 ? -7.893 -29.449 -20.178 1.00 91.25 647 GLN A N 1
ATOM 4907 C CA . GLN A 1 647 ? -7.518 -29.016 -18.830 1.00 91.25 647 GLN A CA 1
ATOM 4908 C C . GLN A 1 647 ? -6.302 -29.784 -18.321 1.00 91.25 647 GLN A C 1
ATOM 4910 O O . GLN A 1 647 ? -5.991 -30.860 -18.832 1.00 91.25 647 GLN A O 1
ATOM 4915 N N . LEU A 1 648 ? -5.665 -29.286 -17.266 1.00 90.69 648 LEU A N 1
ATOM 4916 C CA . LEU A 1 648 ? -4.706 -30.069 -16.498 1.00 90.69 648 LEU A CA 1
ATOM 4917 C C . LEU A 1 648 ? -5.394 -31.252 -15.806 1.00 90.69 648 LEU A C 1
ATOM 4919 O O . LEU A 1 648 ? -6.510 -31.140 -15.296 1.00 90.69 648 LEU A O 1
ATOM 4923 N N . THR A 1 649 ? -4.716 -32.394 -15.775 1.00 87.44 649 THR A N 1
ATOM 4924 C CA . THR A 1 649 ? -5.150 -33.557 -14.998 1.00 87.44 649 THR A CA 1
ATOM 4925 C C . THR A 1 649 ? -4.809 -33.379 -13.518 1.00 87.44 649 THR A C 1
ATOM 4927 O O . THR A 1 649 ? -3.888 -32.653 -13.144 1.00 87.44 649 THR A O 1
ATOM 4930 N N . SER A 1 650 ? -5.524 -34.082 -12.640 1.00 85.94 650 SER A N 1
ATOM 4931 C CA . SER A 1 650 ? -5.304 -34.008 -11.188 1.00 85.94 650 SER A CA 1
ATOM 4932 C C . SER A 1 650 ? -3.922 -34.503 -10.736 1.00 85.94 650 SER A C 1
ATOM 4934 O O . SER A 1 650 ? -3.483 -34.187 -9.635 1.00 85.94 650 SER A O 1
ATOM 4936 N N . ASP A 1 651 ? -3.243 -35.317 -11.543 1.00 83.00 651 ASP A N 1
ATOM 4937 C CA . ASP A 1 651 ? -1.889 -35.818 -11.286 1.00 83.00 651 ASP A CA 1
ATOM 4938 C C . ASP A 1 651 ? -0.785 -34.934 -11.891 1.00 83.00 651 ASP A C 1
ATOM 4940 O O . ASP A 1 651 ? 0.395 -35.216 -11.673 1.00 83.00 651 ASP A O 1
ATOM 4944 N N . ALA A 1 652 ? -1.141 -33.848 -12.593 1.00 83.06 652 ALA A N 1
ATOM 4945 C CA . ALA A 1 652 ? -0.180 -32.886 -13.122 1.00 83.06 652 ALA A CA 1
ATOM 4946 C C . ALA A 1 652 ? 0.747 -32.390 -11.999 1.00 83.06 652 ALA A C 1
ATOM 4948 O O . ALA A 1 652 ? 0.232 -31.992 -10.952 1.00 83.06 652 ALA A O 1
ATOM 4949 N N . PRO A 1 653 ? 2.084 -32.375 -12.186 1.00 82.69 653 PRO A N 1
ATOM 4950 C CA . PRO A 1 653 ? 3.054 -32.164 -11.120 1.00 82.69 653 PRO A CA 1
ATOM 4951 C C . PRO A 1 653 ? 3.239 -30.677 -10.755 1.00 82.69 653 PRO A C 1
ATOM 4953 O O . PRO A 1 653 ? 4.349 -30.137 -10.763 1.00 82.69 653 PRO A O 1
ATOM 4956 N N . VAL A 1 654 ? 2.124 -29.994 -10.509 1.00 81.56 654 VAL A N 1
ATOM 4957 C CA . VAL A 1 654 ? 2.034 -28.576 -10.174 1.00 81.56 654 VAL A CA 1
ATOM 4958 C C . VAL A 1 654 ? 0.812 -28.356 -9.293 1.00 81.56 654 VAL A C 1
ATOM 4960 O O . VAL A 1 654 ? -0.275 -28.813 -9.623 1.00 81.56 654 VAL A O 1
ATOM 4963 N N . SER A 1 655 ? 0.966 -27.665 -8.168 1.00 83.88 655 SER A N 1
ATOM 4964 C CA . SER A 1 655 ? -0.172 -27.324 -7.309 1.00 83.88 655 SER A CA 1
ATOM 4965 C C . SER A 1 655 ? -0.880 -26.047 -7.772 1.00 83.88 655 SER A C 1
ATOM 4967 O O . SER A 1 655 ? -0.306 -25.213 -8.476 1.00 83.88 655 SER A O 1
ATOM 4969 N N . ILE A 1 656 ? -2.111 -25.828 -7.301 1.00 82.88 656 ILE A N 1
ATOM 4970 C CA . ILE A 1 656 ? -2.883 -24.609 -7.607 1.00 82.88 656 ILE A CA 1
ATOM 4971 C C . ILE A 1 656 ? -2.166 -23.312 -7.160 1.00 82.88 656 ILE A C 1
ATOM 4973 O O . ILE A 1 656 ? -2.310 -22.260 -7.789 1.00 82.88 656 ILE A O 1
ATOM 4977 N N . ARG A 1 657 ? -1.320 -23.387 -6.119 1.00 76.56 657 ARG A N 1
ATOM 4978 C CA . ARG A 1 657 ? -0.446 -22.287 -5.655 1.00 76.56 657 ARG A CA 1
ATOM 4979 C C . ARG A 1 657 ? 0.679 -21.972 -6.610 1.00 76.56 657 ARG A C 1
ATOM 4981 O O . ARG A 1 657 ? 1.114 -20.832 -6.688 1.00 76.56 657 ARG A O 1
ATOM 4988 N N . GLN A 1 658 ? 1.201 -23.002 -7.262 1.00 78.06 658 GLN A N 1
ATOM 4989 C CA . GLN A 1 658 ? 2.334 -22.899 -8.171 1.00 78.06 658 GLN A CA 1
ATOM 4990 C C . GLN A 1 658 ? 1.910 -22.387 -9.552 1.00 78.06 658 GLN A C 1
ATOM 4992 O O . GLN A 1 658 ? 2.749 -21.889 -10.300 1.00 78.06 658 GLN A O 1
ATOM 4997 N N . LEU A 1 659 ? 0.613 -22.446 -9.866 1.00 88.44 659 LEU A N 1
ATOM 4998 C CA . LEU A 1 659 ? 0.011 -21.833 -11.048 1.00 88.44 659 LEU A CA 1
ATOM 4999 C C . LEU A 1 659 ? -0.115 -20.310 -10.874 1.00 88.44 659 LEU A C 1
ATOM 5001 O O . LEU A 1 659 ? -1.200 -19.759 -10.678 1.00 88.44 659 LEU A O 1
ATOM 5005 N N . VAL A 1 660 ? 1.025 -19.622 -10.923 1.00 88.75 660 VAL A N 1
ATOM 5006 C CA . VAL A 1 660 ? 1.119 -18.158 -10.900 1.00 88.75 660 VAL A CA 1
ATOM 5007 C C . VAL A 1 660 ? 1.613 -17.681 -12.262 1.00 88.75 660 VAL A C 1
ATOM 5009 O O . VAL A 1 660 ? 2.769 -17.955 -12.601 1.00 88.75 660 VAL A O 1
ATOM 5012 N N . PRO A 1 661 ? 0.794 -16.956 -13.044 1.00 92.06 661 PRO A N 1
ATOM 5013 C CA . PRO A 1 661 ? 1.263 -16.317 -14.265 1.00 92.06 661 PRO A CA 1
ATOM 5014 C C . PRO A 1 661 ? 2.570 -15.549 -14.063 1.00 92.06 661 PRO A C 1
ATOM 5016 O O . PRO A 1 661 ? 2.820 -14.992 -12.997 1.00 92.06 661 PRO A O 1
ATOM 5019 N N . GLY A 1 662 ? 3.454 -15.577 -15.051 1.00 84.44 662 GLY A N 1
ATOM 5020 C CA . GLY A 1 662 ? 4.820 -15.068 -14.955 1.00 84.44 662 GLY A CA 1
ATOM 5021 C C . GLY A 1 662 ? 5.850 -16.057 -14.407 1.00 84.44 662 GLY A C 1
ATOM 5022 O O . GLY A 1 662 ? 7.032 -15.737 -14.450 1.00 84.44 662 GLY A O 1
ATOM 5023 N N . GLU A 1 663 ? 5.457 -17.239 -13.928 1.00 83.12 663 GLU A N 1
ATOM 5024 C CA . GLU A 1 663 ? 6.394 -18.317 -13.584 1.00 83.12 663 GLU A CA 1
ATOM 5025 C C . GLU A 1 663 ? 6.734 -19.189 -14.804 1.00 83.12 663 GLU A C 1
ATOM 5027 O O . GLU A 1 663 ? 5.967 -19.286 -15.768 1.00 83.12 663 GLU A O 1
ATOM 5032 N N . ARG A 1 664 ? 7.893 -19.857 -14.758 1.00 83.56 664 ARG A N 1
ATOM 5033 C CA . ARG A 1 664 ? 8.328 -20.771 -15.822 1.00 83.56 664 ARG A CA 1
ATOM 5034 C C . ARG A 1 664 ? 7.732 -22.168 -15.639 1.00 83.56 664 ARG A C 1
ATOM 5036 O O . ARG A 1 664 ? 7.907 -22.777 -14.585 1.00 83.56 664 ARG A O 1
ATOM 5043 N N . ILE A 1 665 ? 7.167 -22.730 -16.705 1.00 83.19 665 ILE A N 1
ATOM 5044 C CA . ILE A 1 665 ? 6.751 -24.136 -16.803 1.00 83.19 665 ILE A CA 1
ATOM 5045 C C . ILE A 1 665 ? 7.497 -24.797 -17.964 1.00 83.19 665 ILE A C 1
ATOM 5047 O O . ILE A 1 665 ? 7.480 -24.296 -19.084 1.00 83.19 665 ILE A O 1
ATOM 5051 N N . ASP A 1 666 ? 8.159 -25.924 -17.711 1.00 83.81 666 ASP A N 1
ATOM 5052 C CA . ASP A 1 666 ? 8.745 -26.744 -18.775 1.00 83.81 666 ASP A CA 1
ATOM 5053 C C . ASP A 1 666 ? 7.668 -27.662 -19.366 1.00 83.81 666 ASP A C 1
ATOM 5055 O O . ASP A 1 666 ? 6.957 -28.321 -18.611 1.00 83.81 666 ASP A O 1
ATOM 5059 N N . LEU A 1 667 ? 7.577 -27.760 -20.695 1.00 84.31 667 LEU A N 1
ATOM 5060 C CA . LEU A 1 667 ? 6.693 -28.713 -21.377 1.00 84.31 667 LEU A CA 1
ATOM 5061 C C . LEU A 1 667 ? 7.513 -29.691 -22.223 1.00 84.31 667 LEU A C 1
ATOM 5063 O O . LEU A 1 667 ? 8.345 -29.274 -23.033 1.00 84.31 667 LEU A O 1
ATOM 5067 N N . LEU A 1 668 ? 7.255 -30.986 -22.029 1.00 82.19 668 LEU A N 1
ATOM 5068 C CA . LEU A 1 668 ? 7.837 -32.088 -22.787 1.00 82.19 668 LEU A CA 1
ATOM 5069 C C . LEU A 1 668 ? 6.755 -32.775 -23.627 1.00 82.19 668 LEU A C 1
ATOM 5071 O O . LEU A 1 668 ? 5.815 -33.357 -23.091 1.00 82.19 668 LEU A O 1
ATOM 5075 N N . ALA A 1 669 ? 6.899 -32.735 -24.947 1.00 79.25 669 ALA A N 1
ATOM 5076 C CA . ALA A 1 669 ? 5.989 -33.387 -25.883 1.00 79.25 669 ALA A CA 1
ATOM 5077 C C . ALA A 1 669 ? 6.786 -34.035 -27.020 1.00 79.25 669 ALA A C 1
ATOM 5079 O O . ALA A 1 669 ? 7.366 -33.334 -27.843 1.00 79.25 669 ALA A O 1
ATOM 5080 N N . ASP A 1 670 ? 6.818 -35.363 -27.086 1.00 72.88 670 ASP A N 1
ATOM 5081 C CA . ASP A 1 670 ? 7.615 -36.149 -28.042 1.00 72.88 670 ASP A CA 1
ATOM 5082 C C . ASP A 1 670 ? 6.792 -36.737 -29.204 1.00 72.88 670 ASP A C 1
ATOM 5084 O O . ASP A 1 670 ? 7.347 -37.074 -30.250 1.00 72.88 670 ASP A O 1
ATOM 5088 N N . VAL A 1 671 ? 5.467 -36.805 -29.062 1.00 66.62 671 VAL A N 1
ATOM 5089 C CA . VAL A 1 671 ? 4.534 -37.364 -30.063 1.00 66.62 671 VAL A CA 1
ATOM 5090 C C . VAL A 1 671 ? 4.041 -36.362 -31.118 1.00 66.62 671 VAL A C 1
ATOM 5092 O O . VAL A 1 671 ? 3.246 -36.711 -31.991 1.00 66.62 671 VAL A O 1
ATOM 5095 N N . LEU A 1 672 ? 4.510 -35.113 -31.076 1.00 71.38 672 LEU A N 1
ATOM 5096 C CA . LEU A 1 672 ? 4.174 -34.090 -32.069 1.00 71.38 672 LEU A CA 1
ATOM 5097 C C . LEU A 1 672 ? 5.141 -34.116 -33.261 1.00 71.38 672 LEU A C 1
ATOM 5099 O O . LEU A 1 672 ? 6.279 -34.568 -33.168 1.00 71.38 672 LEU A O 1
ATOM 5103 N N . CYS A 1 673 ? 4.726 -33.531 -34.392 1.00 77.31 673 CYS A N 1
ATOM 5104 C CA . CYS A 1 673 ? 5.588 -33.364 -35.576 1.00 77.31 673 CYS A CA 1
ATOM 5105 C C . CYS A 1 673 ? 6.862 -32.538 -35.297 1.00 77.31 673 CYS A C 1
ATOM 5107 O O . CYS A 1 673 ? 7.773 -32.479 -36.121 1.00 77.31 673 CYS A O 1
ATOM 5109 N N . THR A 1 674 ? 6.914 -31.833 -34.169 1.00 70.62 674 THR A N 1
ATOM 5110 C CA . THR A 1 674 ? 8.109 -31.181 -33.640 1.00 70.62 674 THR A CA 1
ATOM 5111 C C . THR A 1 674 ? 8.169 -31.526 -32.155 1.00 70.62 674 THR A C 1
ATOM 5113 O O . THR A 1 674 ? 7.251 -31.114 -31.446 1.00 70.62 674 THR A O 1
ATOM 5116 N N . PRO A 1 675 ? 9.185 -32.273 -31.686 1.00 75.94 675 PRO A N 1
ATOM 5117 C CA . PRO A 1 675 ? 9.326 -32.530 -30.264 1.00 75.94 675 PRO A CA 1
ATOM 5118 C C . PRO A 1 675 ? 9.559 -31.205 -29.533 1.00 75.94 675 PRO A C 1
ATOM 5120 O O . PRO A 1 675 ? 10.310 -30.349 -30.009 1.00 75.94 675 PRO A O 1
ATOM 5123 N N . ILE A 1 676 ? 8.891 -31.029 -28.400 1.00 78.94 676 ILE A N 1
ATOM 5124 C CA . ILE A 1 676 ? 9.000 -29.853 -27.542 1.00 78.94 676 ILE A CA 1
ATOM 5125 C C . ILE A 1 676 ? 9.706 -30.297 -26.270 1.00 78.94 676 ILE A C 1
ATOM 5127 O O . ILE A 1 676 ? 9.235 -31.200 -25.590 1.00 78.94 676 ILE A O 1
ATOM 5131 N N . GLU A 1 677 ? 10.832 -29.666 -25.964 1.00 80.81 677 GLU A N 1
ATOM 5132 C CA . GLU A 1 677 ? 11.525 -29.786 -24.682 1.00 80.81 677 GLU A CA 1
ATOM 5133 C C . GLU A 1 677 ? 12.071 -28.398 -24.344 1.00 80.81 677 GLU A C 1
ATOM 5135 O O . GLU A 1 677 ? 13.245 -28.091 -24.547 1.00 80.81 677 GLU A O 1
ATOM 5140 N N . GLN A 1 678 ? 11.174 -27.500 -23.937 1.00 79.94 678 GLN A N 1
ATOM 5141 C CA . GLN A 1 678 ? 11.542 -26.119 -23.637 1.00 79.94 678 GLN A CA 1
ATOM 5142 C C . GLN A 1 678 ? 10.702 -25.538 -22.501 1.00 79.94 678 GLN A C 1
ATOM 5144 O O . GLN A 1 678 ? 9.617 -26.031 -22.182 1.00 79.94 678 GLN A O 1
ATOM 5149 N N . GLY A 1 679 ? 11.233 -24.476 -21.898 1.00 84.44 679 GLY A N 1
ATOM 5150 C CA . GLY A 1 679 ? 10.521 -23.667 -20.921 1.00 84.44 679 GLY A CA 1
ATOM 5151 C C . GLY A 1 679 ? 9.576 -22.679 -21.597 1.00 84.44 679 GLY A C 1
ATOM 5152 O O . GLY A 1 679 ? 9.911 -22.077 -22.617 1.00 84.44 679 GLY A O 1
ATOM 5153 N N . PHE A 1 680 ? 8.421 -22.487 -20.982 1.00 86.56 680 PHE A N 1
ATOM 5154 C CA . PHE A 1 680 ? 7.429 -21.485 -21.330 1.00 86.56 680 PHE A CA 1
ATOM 5155 C C . PHE A 1 680 ? 7.118 -20.624 -20.108 1.00 86.56 680 PHE A C 1
ATOM 5157 O O . PHE A 1 680 ? 7.346 -21.029 -18.967 1.00 86.56 680 PHE A O 1
ATOM 5164 N N . LEU A 1 681 ? 6.593 -19.432 -20.352 1.00 87.25 681 LEU A N 1
ATOM 5165 C CA . LEU A 1 681 ? 5.998 -18.580 -19.339 1.00 87.25 681 LEU A CA 1
ATOM 5166 C C . LEU A 1 681 ? 4.513 -18.926 -19.219 1.00 87.25 681 LEU A C 1
ATOM 5168 O O . LEU A 1 681 ? 3.808 -18.947 -20.227 1.00 87.25 681 LEU A O 1
ATOM 5172 N N . LEU A 1 682 ? 4.032 -19.158 -18.002 1.00 90.88 682 LEU A N 1
ATOM 5173 C CA . LEU A 1 682 ? 2.597 -19.226 -17.737 1.00 90.88 682 LEU A CA 1
ATOM 5174 C C . LEU A 1 682 ? 1.999 -17.827 -17.936 1.00 90.88 682 LEU A C 1
ATOM 5176 O O . LEU A 1 682 ? 2.391 -16.906 -17.221 1.00 90.88 682 LEU A O 1
ATOM 5180 N N . SER A 1 683 ? 1.111 -17.638 -18.909 1.00 91.94 683 SER A N 1
ATOM 5181 C CA . SER A 1 683 ? 0.465 -16.337 -19.145 1.00 91.94 683 SER A CA 1
ATOM 5182 C C . SER A 1 683 ? -0.878 -16.233 -18.442 1.00 91.94 683 SER A C 1
ATOM 5184 O O . SER A 1 683 ? -1.172 -15.192 -17.857 1.00 91.94 683 SER A O 1
ATOM 5186 N N . ASP A 1 684 ? -1.636 -17.328 -18.439 1.00 94.06 684 ASP A N 1
ATOM 5187 C CA . ASP A 1 684 ? -3.009 -17.354 -17.954 1.00 94.06 684 ASP A CA 1
ATOM 5188 C C . ASP A 1 684 ? -3.296 -18.654 -17.213 1.00 94.06 684 ASP A C 1
ATOM 5190 O O . ASP A 1 684 ? -2.793 -19.725 -17.567 1.00 94.06 684 ASP A O 1
ATOM 5194 N N . VAL A 1 685 ? -4.120 -18.540 -16.179 1.00 95.12 685 VAL A N 1
ATOM 5195 C CA . VAL A 1 685 ? -4.739 -19.652 -15.462 1.00 95.12 685 VAL A CA 1
ATOM 5196 C C . VAL A 1 685 ? -6.226 -19.373 -15.429 1.00 95.12 685 VAL A C 1
ATOM 5198 O O . VAL A 1 685 ? -6.634 -18.306 -14.979 1.00 95.12 685 VAL A O 1
ATOM 5201 N N . GLU A 1 686 ? -7.027 -20.338 -15.853 1.00 95.62 686 GLU A N 1
ATOM 5202 C CA . GLU A 1 686 ? -8.480 -20.240 -15.838 1.00 95.62 686 GLU A CA 1
ATOM 5203 C C . GLU A 1 686 ? -9.054 -21.424 -15.083 1.00 95.62 686 GLU A C 1
ATOM 5205 O O . GLU A 1 686 ? -8.753 -22.580 -15.380 1.00 95.62 686 GLU A O 1
ATOM 5210 N N . VAL A 1 687 ? -9.887 -21.144 -14.087 1.00 95.44 687 VAL A N 1
ATOM 5211 C CA . VAL A 1 687 ? -10.506 -22.180 -13.271 1.00 95.44 687 VAL A CA 1
ATOM 5212 C C . VAL A 1 687 ? -12.008 -22.013 -13.290 1.00 95.44 687 VAL A C 1
ATOM 5214 O O . VAL A 1 687 ? -12.531 -20.919 -13.086 1.00 95.44 687 VAL A O 1
ATOM 5217 N N . SER A 1 688 ? -12.712 -23.119 -13.510 1.00 94.94 688 SER A N 1
ATOM 5218 C CA . SER A 1 688 ? -14.165 -23.188 -13.389 1.00 94.94 688 SER A CA 1
ATOM 5219 C C . SER A 1 688 ? -14.573 -24.396 -12.559 1.00 94.94 688 SER A C 1
ATOM 5221 O O . SER A 1 688 ? -13.943 -25.446 -12.605 1.00 94.94 688 SER A O 1
ATOM 5223 N N . TRP A 1 689 ? -15.635 -24.253 -11.781 1.00 94.81 689 TRP A N 1
ATOM 5224 C CA . TRP A 1 689 ? -16.195 -25.309 -10.954 1.00 94.81 689 TRP A CA 1
ATOM 5225 C C . TRP A 1 689 ? -17.721 -25.241 -10.985 1.00 94.81 689 TRP A C 1
ATOM 5227 O O . TRP A 1 689 ? -18.311 -24.160 -10.939 1.00 94.81 689 TRP A O 1
ATOM 5237 N N . GLY A 1 690 ? -18.364 -26.406 -11.065 1.00 91.00 690 GLY A N 1
ATOM 5238 C CA . GLY A 1 690 ? -19.819 -26.556 -11.048 1.00 91.00 690 GLY A CA 1
ATOM 5239 C C . GLY A 1 690 ? -20.232 -28.027 -11.141 1.00 91.00 690 GLY A C 1
ATOM 5240 O O . GLY A 1 690 ? -19.489 -28.916 -10.731 1.00 91.00 690 GLY A O 1
ATOM 5241 N N . GLN A 1 691 ? -21.397 -28.319 -11.736 1.00 83.94 691 GLN A N 1
ATOM 5242 C CA . GLN A 1 691 ? -21.929 -29.694 -11.831 1.00 83.94 691 GLN A CA 1
ATOM 5243 C C . GLN A 1 691 ? -21.002 -30.698 -12.545 1.00 83.94 691 GLN A C 1
ATOM 5245 O O . GLN A 1 691 ? -21.111 -31.899 -12.313 1.00 83.94 691 GLN A O 1
ATOM 5250 N N . GLY A 1 692 ? -20.107 -30.220 -13.415 1.00 81.44 692 GLY A N 1
ATOM 5251 C CA . GLY A 1 692 ? -19.136 -31.045 -14.141 1.00 81.44 692 GLY A CA 1
ATOM 5252 C C . GLY A 1 692 ? -17.824 -31.311 -13.395 1.00 81.44 692 GLY A C 1
ATOM 5253 O O . GLY A 1 692 ? -16.943 -31.938 -13.976 1.00 81.44 692 GLY A O 1
ATOM 5254 N N . GLY A 1 693 ? -17.688 -30.842 -12.150 1.00 87.88 693 GLY A N 1
ATOM 5255 C CA . GLY A 1 693 ? -16.427 -30.837 -11.408 1.00 87.88 693 GLY A CA 1
ATOM 5256 C C . GLY A 1 693 ? -15.594 -29.578 -11.656 1.00 87.88 693 GLY A C 1
ATOM 5257 O O . GLY A 1 693 ? -16.059 -28.618 -12.272 1.00 87.88 693 GLY A O 1
ATOM 5258 N N . GLU A 1 694 ? -14.372 -29.585 -11.126 1.00 92.00 694 GLU A N 1
ATOM 5259 C CA . GLU A 1 694 ? -13.362 -28.554 -11.378 1.00 92.00 694 GLU A CA 1
ATOM 5260 C C . GLU A 1 694 ? -12.760 -28.730 -12.777 1.00 92.00 694 GLU A C 1
ATOM 5262 O O . GLU A 1 694 ? -12.524 -29.858 -13.218 1.00 92.00 694 GLU A O 1
ATOM 5267 N N . LYS A 1 695 ? -12.472 -27.606 -13.435 1.00 92.75 695 LYS A N 1
ATOM 5268 C CA . LYS A 1 695 ? -11.572 -27.531 -14.575 1.00 92.75 695 LYS A CA 1
ATOM 5269 C C . LYS A 1 695 ? -10.503 -26.477 -14.385 1.00 92.75 695 LYS A C 1
ATOM 5271 O O . LYS A 1 695 ? -10.830 -25.361 -13.992 1.00 92.75 695 LYS A O 1
ATOM 5276 N N . VAL A 1 696 ? -9.264 -26.827 -14.727 1.00 93.62 696 VAL A N 1
ATOM 5277 C CA . VAL A 1 696 ? -8.094 -25.940 -14.652 1.00 93.62 696 VAL A CA 1
ATOM 5278 C C . VAL A 1 696 ? -7.428 -25.859 -16.025 1.00 93.62 696 VAL A C 1
ATOM 5280 O O . VAL A 1 696 ? -6.758 -26.797 -16.456 1.00 93.62 696 VAL A O 1
ATOM 5283 N N . GLY A 1 697 ? -7.626 -24.741 -16.715 1.00 92.81 697 GLY A N 1
ATOM 5284 C CA . GLY A 1 697 ? -6.956 -24.383 -17.962 1.00 92.81 697 GLY A CA 1
ATOM 5285 C C . GLY A 1 697 ? -5.717 -23.526 -17.707 1.00 92.81 697 GLY A C 1
ATOM 5286 O O . GLY A 1 697 ? -5.649 -22.785 -16.724 1.00 92.81 697 GLY A O 1
ATOM 5287 N N . ILE A 1 698 ? -4.726 -23.636 -18.593 1.00 93.00 698 ILE A N 1
ATOM 5288 C CA . ILE A 1 698 ? -3.534 -22.783 -18.589 1.00 93.00 698 ILE A CA 1
ATOM 5289 C C . ILE A 1 698 ? -3.178 -22.353 -20.011 1.00 93.00 698 ILE A C 1
ATOM 5291 O O . ILE A 1 698 ? -3.348 -23.127 -20.952 1.00 93.00 698 ILE A O 1
ATOM 5295 N N . ALA A 1 699 ? -2.599 -21.166 -20.160 1.00 91.19 699 ALA A N 1
ATOM 5296 C CA . ALA A 1 699 ? -1.965 -20.740 -21.403 1.00 91.19 699 ALA A CA 1
ATOM 5297 C C . ALA A 1 699 ? -0.460 -20.558 -21.191 1.00 91.19 699 ALA A C 1
ATOM 5299 O O . ALA A 1 699 ? -0.016 -19.998 -20.183 1.00 91.19 699 ALA A O 1
ATOM 5300 N N . LEU A 1 700 ? 0.339 -21.062 -22.135 1.00 88.81 700 LEU A N 1
ATOM 5301 C CA . LEU A 1 700 ? 1.793 -20.967 -22.081 1.00 88.81 700 LEU A CA 1
ATOM 5302 C C . LEU A 1 700 ? 2.318 -20.226 -23.310 1.00 88.81 700 LEU A C 1
ATOM 5304 O O . LEU A 1 700 ? 2.118 -20.646 -24.454 1.00 88.81 700 LEU A O 1
ATOM 5308 N N . ILE A 1 701 ? 3.064 -19.156 -23.061 1.00 86.75 701 ILE A N 1
ATOM 5309 C CA . ILE A 1 701 ? 3.732 -18.362 -24.093 1.00 86.75 701 ILE A CA 1
ATOM 5310 C C . ILE A 1 701 ? 5.251 -18.581 -24.025 1.00 86.75 701 ILE A C 1
ATOM 5312 O O . ILE A 1 701 ? 5.774 -18.968 -22.977 1.00 86.75 701 ILE A O 1
ATOM 5316 N N . PRO A 1 702 ? 6.000 -18.382 -25.120 1.00 81.88 702 PRO A N 1
ATOM 5317 C CA . PRO A 1 702 ? 7.445 -18.577 -25.095 1.00 81.88 702 PRO A CA 1
ATOM 5318 C C . PRO A 1 702 ? 8.132 -17.654 -24.083 1.00 81.88 702 PRO A C 1
ATOM 5320 O O . PRO A 1 702 ? 7.709 -16.517 -23.868 1.00 81.88 702 PRO A O 1
ATOM 5323 N N . LEU A 1 703 ? 9.229 -18.132 -23.491 1.00 82.31 703 LEU A N 1
ATOM 5324 C CA . LEU A 1 703 ? 10.079 -17.296 -22.647 1.00 82.31 703 LEU A CA 1
ATOM 5325 C C . LEU A 1 703 ? 10.691 -16.161 -23.480 1.00 82.31 703 LEU A C 1
ATOM 5327 O O . LEU A 1 703 ? 11.187 -16.369 -24.590 1.00 82.31 703 LEU A O 1
ATOM 5331 N N . ALA A 1 704 ? 10.672 -14.954 -22.920 1.00 70.62 704 ALA A N 1
ATOM 5332 C CA . ALA A 1 704 ? 11.197 -13.748 -23.548 1.00 70.62 704 ALA A CA 1
ATOM 5333 C C . ALA A 1 704 ? 12.721 -13.654 -23.375 1.00 70.62 704 ALA A C 1
ATOM 5335 O O . ALA A 1 704 ? 13.236 -12.684 -22.817 1.00 70.62 704 ALA A O 1
ATOM 5336 N N . ASP A 1 705 ? 13.448 -14.674 -23.830 1.00 70.75 705 ASP A N 1
ATOM 5337 C CA . ASP A 1 705 ? 14.905 -14.644 -23.817 1.00 70.75 705 ASP A CA 1
ATOM 5338 C C . ASP A 1 705 ? 15.416 -13.574 -24.779 1.00 70.75 705 ASP A C 1
ATOM 5340 O O . ASP A 1 705 ? 15.028 -13.509 -25.954 1.00 70.75 705 ASP A O 1
ATOM 5344 N N . VAL A 1 706 ? 16.296 -12.727 -24.253 1.00 63.91 706 VAL A N 1
ATOM 5345 C CA . VAL A 1 706 ? 17.016 -11.731 -25.033 1.00 63.91 706 VAL A CA 1
ATOM 5346 C C . VAL A 1 706 ? 18.303 -12.377 -25.520 1.00 63.91 706 VAL A C 1
ATOM 5348 O O . VAL A 1 706 ? 19.063 -12.950 -24.744 1.00 63.91 706 VAL A O 1
ATOM 5351 N N . ASP A 1 707 ? 18.553 -12.278 -26.818 1.00 66.56 707 ASP A N 1
ATOM 5352 C CA . ASP A 1 707 ? 19.847 -12.638 -27.377 1.00 66.56 707 ASP A CA 1
ATOM 5353 C C . ASP A 1 707 ? 20.865 -11.556 -26.991 1.00 66.56 707 ASP A C 1
ATOM 5355 O O . ASP A 1 707 ? 20.828 -10.444 -27.523 1.00 66.56 707 ASP A O 1
ATOM 5359 N N . GLU A 1 708 ? 21.743 -11.868 -26.035 1.00 60.72 708 GLU A N 1
ATOM 5360 C CA . GLU A 1 708 ? 22.763 -10.942 -25.526 1.00 60.72 708 GLU A CA 1
ATOM 5361 C C . GLU A 1 708 ? 23.706 -10.439 -26.634 1.00 60.72 708 GLU A C 1
ATOM 5363 O O . GLU A 1 708 ? 24.243 -9.337 -26.525 1.00 60.72 708 GLU A O 1
ATOM 5368 N N . GLU A 1 709 ? 23.861 -11.178 -27.742 1.00 59.66 709 GLU A N 1
ATOM 5369 C CA . GLU A 1 709 ? 24.666 -10.745 -28.893 1.00 59.66 709 GLU A CA 1
ATOM 5370 C C . GLU A 1 709 ? 24.025 -9.580 -29.672 1.00 59.66 709 GLU A C 1
ATOM 5372 O O . GLU A 1 709 ? 24.692 -8.924 -30.476 1.00 59.66 709 GLU A O 1
ATOM 5377 N N . LEU A 1 710 ? 22.737 -9.298 -29.437 1.00 60.00 710 LEU A N 1
ATOM 5378 C CA . LEU A 1 710 ? 22.010 -8.164 -30.019 1.00 60.00 710 LEU A CA 1
ATOM 5379 C C . LEU A 1 710 ? 22.098 -6.884 -29.158 1.00 60.00 710 LEU A C 1
ATOM 5381 O O . LEU A 1 710 ? 21.658 -5.820 -29.618 1.00 60.00 710 LEU A O 1
ATOM 5385 N N . GLY A 1 711 ? 22.663 -7.000 -27.946 1.00 52.41 711 GLY A N 1
ATOM 5386 C CA . GLY A 1 711 ? 22.878 -5.958 -26.928 1.00 52.41 711 GLY A CA 1
ATOM 5387 C C . GLY A 1 711 ? 23.395 -4.624 -27.441 1.00 52.41 711 GLY A C 1
ATOM 5388 O O . GLY A 1 711 ? 24.247 -4.589 -28.359 1.00 52.41 711 GLY A O 1
#

Solvent-accessible surface area (backbone atoms only — not comparable to full-atom values): 37215 Å² total; per-residue (Å²): 129,84,56,77,26,83,32,43,68,56,46,63,63,33,53,38,92,87,78,67,46,64,72,43,42,77,84,62,34,28,47,77,50,78,38,77,70,73,75,86,37,67,29,21,30,4,76,42,3,42,45,37,30,34,52,20,32,60,52,25,51,61,56,43,37,93,89,35,21,33,39,31,34,26,23,55,41,98,63,72,20,58,61,72,42,47,59,52,62,40,52,61,44,67,68,59,50,55,55,30,48,63,19,44,33,28,44,26,31,41,45,42,73,45,91,50,86,81,45,50,38,32,26,58,20,23,60,24,57,67,59,28,49,35,24,47,52,30,30,45,74,69,71,42,49,70,47,82,41,60,81,95,62,22,47,65,52,67,62,17,46,38,16,38,15,67,65,55,20,5,21,28,38,35,30,15,43,47,38,48,22,57,25,24,63,93,46,47,59,50,56,83,44,62,75,36,73,88,35,52,31,72,58,38,54,51,50,39,51,17,42,51,49,10,60,68,64,52,78,80,66,71,81,69,76,47,43,37,46,56,41,76,39,75,73,96,63,46,28,36,38,32,38,40,42,41,78,67,30,82,44,29,44,31,36,39,34,33,34,32,48,93,88,43,81,40,83,75,47,71,53,63,38,48,76,54,46,60,73,40,77,46,72,40,66,76,56,68,61,53,40,64,31,33,37,33,38,40,38,33,30,71,88,72,43,76,42,70,25,60,21,68,68,39,61,38,57,55,93,56,54,42,88,55,85,52,71,99,80,78,64,75,61,29,41,48,76,80,87,45,74,50,40,34,34,15,34,59,45,68,73,52,80,68,46,79,44,88,53,62,58,34,40,36,42,46,30,27,45,72,50,79,25,47,35,37,41,32,31,43,44,80,80,50,52,76,68,57,49,50,56,64,67,65,64,45,58,70,51,24,16,41,36,36,24,51,58,66,32,76,62,39,26,19,37,22,69,44,76,47,81,55,92,56,34,37,35,44,32,26,35,28,58,65,53,59,27,68,73,34,68,35,79,56,69,58,61,16,71,42,87,59,60,49,101,83,63,44,25,34,29,29,58,38,54,49,50,53,53,53,52,47,46,62,36,56,71,45,95,87,57,63,68,42,67,69,51,44,75,93,32,56,43,76,47,60,86,94,54,64,70,40,69,48,50,56,38,63,60,92,73,85,68,55,58,80,41,35,42,39,58,54,54,56,56,39,38,65,74,43,36,37,38,30,61,52,24,66,29,40,38,28,25,54,75,52,38,86,84,51,75,60,75,30,68,43,44,64,85,30,38,49,57,72,68,47,80,39,77,38,69,87,66,32,20,33,28,10,28,12,24,24,42,45,100,86,56,63,90,74,35,52,74,34,67,38,61,57,77,89,45,98,84,44,85,32,78,36,81,46,72,46,84,21,45,55,61,46,73,63,58,26,39,50,34,3,44,60,66,28,25,29,11,61,69,62,24,56,35,41,43,41,47,96,82,19,23,56,32,43,76,22,50,40,29,75,82,68,70,43,37,60,38,37,36,28,42,42,38,75,91,48,101,61,66,40,81,48,64,22,26,29,40,34,37,40,36,39,36,39,96,86,46,75,44,42,29,50,32,35,36,50,33,51,44,64,64,72,92,58,108

Nearest PDB structures (foldseek):
  3a9l-assembly1_B  TM=9.304E-01  e=1.046E-20  Bacillus phage phiNIT1
  5onl-assembly1_A  TM=9.199E-01  e=7.596E-16  Bacillus subtilis
  4wtx-assembly1_A  TM=7.147E-01  e=1.359E-01  Homo sapiens
  2ha1-assembly1_A  TM=3.270E-01  e=8.686E-04  Homo sapiens
  8sku-assembly1_R  TM=3.710E-01  e=1.655E+00  Homo sapiens

Sequence (711 aa):
MADKYPNWEALVTDRDPETGELVNQEGRDWYIEVRPGSGSYITHMAIHGGGIEAPPQQLADYAAGPGSPYYTFAGIKSSNNASLHITSTNFDEPQALVHASAADRIVSWHGHADQTAGVAVTYVGGLDTQLGGLIRARLEAAGFLCEDPPGNLGGTDPDNICNRSLRSAGVQIEMSRSLRQSFFVNGDLRISQITNPANRTDAFYAYVDAVRQGIADLPVVPPVDLDLTATVVNDPQPGVELTVAVPEPQTVQAWTIYRTVAGMDQVVASGAGATLPDGSVWMDPAPPACVPVTYWVEAHRTTGGTETASAAPVTYTPEGGCGSGGVVGEQPNVLGCASAYTAMVHWRGGAQPYASLDTLTACSWSRTINDISEASVTIAAGDVSADCCGQLGDVAPWVHELTIYRDGELVWQGPIQRVVMRRDAITLEAADVFSWFDHLVNTFHVRYISATPDAQGRRRGPITYIAENHIRLNLQAFQLADVDYPGILPYIVRRDTGLFPIKVEKDGSSNQTVWTEYLGDILREWTKRGLTWTTVGRSLLLRGRHTTQARATARLTLDHFAGDIEVIKDGREGGTYGWATSQQSQNISDGRTVGTGRTRTAYGRLDVLVRLQEEDASAADLRAAALDAIAGRYPVPLVINVPDNAQLTSDAPVSIRQLVPGERIDLLADVLCTPIEQGFLLSDVEVSWGQGGEKVGIALIPLADVDEELG